Protein AF-A0A5J6HNC4-F1 (afdb_monomer_lite)

Foldseek 3Di:
DDPDDVPDDDDDDPDDDDFFDAALFLLDACLVVLCVLCVVLVHLFVVVLLCQDDDDPPDPPDDPDDPPDPPQQFWAQRVATWGQDPPRDIDGPALVSLVVSLVSLVVDPDPSSVSSNVSSVVVSVQCVVPVCSRSNRRSLSLLQQQLVVHLQRALVSSVVSRHGSVCSHSSSVNSNQDDDYDDLQRVLSHCLNNPPPDLALVVNVVSVVSHPPDRPDPPDDDNVSVVVRVVVSVVLVVLLVVLCVQLVVCVVVVNLQSNLVSLLVSCSSNVPDLVSQLSLVVSLLVLQVPPPRDPLLAWDWDADQQKIKIFHHDDPPDLPQKFKWKWKDFPPCSSRIDTQDGRHSDRMDMRNPDDAATWMKMWIFIDHPNGGPHRTRMHDTDHHHHDWAPWDWDDDVPGIDTDTHHDPNDPDDDDDDDDPDDPPPDDDDDDDDDDDDDPPDDDDDDDDDDDDDDDDDDDDDDDDDDDDDDDDDDDDDDDDDDDDDDDDDDDDDDDDDDD

Sequence (499 aa):
MAVLRPGEHPKASGARPPLPVLPRCPGMRGYVALREAMREAGFRHAAEVLRAPAAAPATDALFGTLPRAEQDDGFRVLDGLWFPGRGGIWQRVDRPYVQRAGARWQASGEPRARQAAALVDILETVLTDDAMGLRRIVLWEVCCLLTDAGDSPGAADAVALGVHRSEAGQLAAAVAAGFPGPGPARHAAETLNDVWPGPRLREAERVVARLPRGSASPDGPQDHRLSALVGSLRARAADVDRLTAEAARSEAEGALRAAATARLGALRLARDDPHAHTELLRVATLLADDPFAPADAEVGAVTDDRAVRLSWCAPPRRAHGVTYRVLRFPDGAPQLAVETAAGETGLGSVDTEAPVGRPLRYAVVPLRRDRLAGVPRVTGPVLLTPVVTELRANVVPGGVRLRWRPDPAAAEVRVTRSGFGDATEGWGGRRWCGSPAPTTGCSTRPWRRGRTPTRCAAATAIRTATSCGPAASPSPSGPSGGRRRWRNSPCGGTRTASA

Organism: Streptomyces alboniger (NCBI:txid132473)

Structure (mmCIF, N/CA/C/O backbone):
data_AF-A0A5J6HNC4-F1
#
_entry.id   AF-A0A5J6HNC4-F1
#
loop_
_atom_site.group_PDB
_atom_site.id
_atom_site.type_symbol
_atom_site.label_atom_id
_atom_site.label_alt_id
_atom_site.label_comp_id
_atom_site.label_asym_id
_atom_site.label_entity_id
_atom_site.label_seq_id
_atom_site.pdbx_PDB_ins_code
_atom_site.Cartn_x
_atom_site.Cartn_y
_atom_site.Cartn_z
_atom_site.occupancy
_atom_site.B_iso_or_equiv
_atom_site.auth_seq_id
_atom_site.auth_comp_id
_atom_site.auth_asym_id
_atom_site.auth_atom_id
_atom_site.pdbx_PDB_model_num
ATOM 1 N N . MET A 1 1 ? 28.800 26.305 -14.886 1.00 40.81 1 MET A N 1
ATOM 2 C CA . MET A 1 1 ? 28.667 25.025 -15.613 1.00 40.81 1 MET A CA 1
ATOM 3 C C . MET A 1 1 ? 28.376 25.339 -17.067 1.00 40.81 1 MET A C 1
ATOM 5 O O . MET A 1 1 ? 27.411 26.049 -17.318 1.00 40.81 1 MET A O 1
ATOM 9 N N . ALA A 1 2 ? 29.226 24.909 -18.000 1.00 32.84 2 ALA A N 1
ATOM 10 C CA . ALA A 1 2 ? 28.946 25.082 -19.423 1.00 32.84 2 ALA A CA 1
ATOM 11 C C . ALA A 1 2 ? 27.757 24.186 -19.797 1.00 32.84 2 ALA A C 1
ATOM 13 O O . ALA A 1 2 ? 27.802 22.978 -19.578 1.00 32.84 2 ALA A O 1
ATOM 14 N N . VAL A 1 3 ? 26.678 24.787 -20.296 1.00 33.34 3 VAL A N 1
ATOM 15 C CA . VAL A 1 3 ? 25.526 24.057 -20.831 1.00 33.34 3 VAL A CA 1
ATOM 16 C C . VAL A 1 3 ? 25.978 23.437 -22.151 1.00 33.34 3 VAL A C 1
ATOM 18 O O . VAL A 1 3 ? 26.037 24.128 -23.165 1.00 33.34 3 VAL A O 1
ATOM 21 N N . LEU A 1 4 ? 26.370 22.162 -22.125 1.00 38.81 4 LEU A N 1
ATOM 22 C CA . LEU A 1 4 ? 26.633 21.396 -23.343 1.00 38.81 4 LEU A CA 1
ATOM 23 C C . LEU A 1 4 ? 25.329 21.310 -24.140 1.00 38.81 4 LEU A C 1
ATOM 25 O O . LEU A 1 4 ? 24.299 20.882 -23.613 1.00 38.81 4 LEU A O 1
ATOM 29 N N . ARG A 1 5 ? 25.357 21.752 -25.400 1.00 37.34 5 ARG A N 1
ATOM 30 C CA . ARG A 1 5 ? 24.225 21.550 -26.304 1.00 37.34 5 ARG A CA 1
ATOM 31 C C . ARG A 1 5 ? 24.129 20.058 -26.643 1.00 37.34 5 ARG A C 1
ATOM 33 O O . ARG A 1 5 ? 25.170 19.427 -26.845 1.00 37.34 5 ARG A O 1
ATOM 40 N N . PRO A 1 6 ? 22.916 19.483 -26.740 1.00 37.28 6 PRO A N 1
ATOM 41 C CA . PRO A 1 6 ? 22.749 18.106 -27.191 1.00 37.28 6 PRO A CA 1
ATOM 42 C C . PRO A 1 6 ? 23.480 17.888 -28.525 1.00 37.28 6 PRO A C 1
ATOM 44 O O . PRO A 1 6 ? 23.145 18.528 -29.520 1.00 37.28 6 PRO A O 1
ATOM 47 N N . GLY A 1 7 ? 24.493 17.016 -28.534 1.00 47.44 7 GLY A N 1
ATOM 48 C CA . GLY A 1 7 ? 25.285 16.681 -29.725 1.00 47.44 7 GLY A CA 1
ATOM 49 C C . GLY A 1 7 ? 26.660 17.354 -29.860 1.00 47.44 7 GLY A C 1
ATOM 50 O O . GLY A 1 7 ? 27.381 17.009 -30.792 1.00 47.44 7 GLY A O 1
ATOM 51 N N . GLU A 1 8 ? 27.071 18.257 -28.962 1.00 43.69 8 GLU A N 1
ATOM 52 C CA . GLU A 1 8 ? 28.443 18.794 -28.972 1.00 43.69 8 GLU A CA 1
ATOM 53 C C . GLU A 1 8 ? 29.426 17.881 -28.224 1.00 43.69 8 GLU A C 1
ATOM 55 O O . GLU A 1 8 ? 29.234 17.551 -27.053 1.00 43.69 8 GLU A O 1
ATOM 60 N N . HIS A 1 9 ? 30.522 17.505 -28.891 1.00 43.97 9 HIS A N 1
ATOM 61 C CA . HIS A 1 9 ? 31.640 16.821 -28.246 1.00 43.97 9 HIS A CA 1
ATOM 62 C C . HIS A 1 9 ? 32.414 17.805 -27.349 1.00 43.97 9 HIS A C 1
ATOM 64 O O . HIS A 1 9 ? 32.828 18.866 -27.827 1.00 43.97 9 HIS A O 1
ATOM 70 N N . PRO A 1 10 ? 32.648 17.484 -26.063 1.00 50.56 10 PRO A N 1
ATOM 71 C CA . PRO A 1 10 ? 33.409 18.353 -25.175 1.00 50.56 10 PRO A CA 1
ATOM 72 C C . PRO A 1 10 ? 34.847 18.510 -25.685 1.00 50.56 10 PRO A C 1
ATOM 74 O O . PRO A 1 10 ? 35.545 17.528 -25.944 1.00 50.56 10 PRO A O 1
ATOM 77 N N . LYS A 1 11 ? 35.300 19.763 -25.823 1.00 48.09 11 LYS A N 1
ATOM 78 C CA . LYS A 1 11 ? 36.708 20.083 -26.095 1.00 48.09 11 LYS A CA 1
ATOM 79 C C . LYS A 1 11 ? 37.560 19.535 -24.949 1.00 48.09 11 LYS A C 1
ATOM 81 O O . LYS A 1 11 ? 37.264 19.801 -23.787 1.00 48.09 11 LYS A O 1
ATOM 86 N N . ALA A 1 12 ? 38.592 18.769 -25.299 1.00 48.25 12 ALA A N 1
ATOM 87 C CA . ALA A 1 12 ? 39.472 18.054 -24.383 1.00 48.25 12 ALA A CA 1
ATOM 88 C C . ALA A 1 12 ? 40.156 18.996 -23.372 1.00 48.25 12 ALA A C 1
ATOM 90 O O . ALA A 1 12 ? 41.222 19.543 -23.637 1.00 48.25 12 ALA A O 1
ATOM 91 N N . SER A 1 13 ? 39.554 19.177 -22.198 1.00 52.56 13 SER A N 1
ATOM 92 C CA . SER A 1 13 ? 40.295 19.518 -20.987 1.00 52.56 13 SER A CA 1
ATOM 93 C C . SER A 1 13 ? 40.612 18.199 -20.280 1.00 52.56 13 SER A C 1
ATOM 95 O O . SER A 1 13 ? 39.754 17.326 -20.180 1.00 52.56 13 SER A O 1
ATOM 97 N N . GLY A 1 14 ? 41.855 18.003 -19.836 1.00 59.28 14 GLY A N 1
ATOM 98 C CA . GLY A 1 14 ? 42.352 16.734 -19.276 1.00 59.28 14 GLY A CA 1
ATOM 99 C C . GLY A 1 14 ? 41.707 16.274 -17.958 1.00 59.28 14 GLY A C 1
ATOM 100 O O . GLY A 1 14 ? 42.238 15.381 -17.306 1.00 59.28 14 GLY A O 1
ATOM 101 N N . ALA A 1 15 ? 40.588 16.870 -17.542 1.00 65.00 15 ALA A N 1
ATOM 102 C CA . ALA A 1 15 ? 39.812 16.423 -16.397 1.00 65.00 15 ALA A CA 1
ATOM 103 C C . ALA A 1 15 ? 38.828 15.330 -16.838 1.00 65.00 15 ALA A C 1
ATOM 105 O O . ALA A 1 15 ? 38.032 15.527 -17.757 1.00 65.00 15 ALA A O 1
ATOM 106 N N . ARG A 1 16 ? 38.863 14.172 -16.165 1.00 67.31 16 ARG A N 1
ATOM 107 C CA . ARG A 1 16 ? 37.879 13.103 -16.382 1.00 67.31 16 ARG A CA 1
ATOM 108 C C . ARG A 1 16 ? 36.474 13.689 -16.158 1.00 67.31 16 ARG A C 1
ATOM 110 O O . ARG A 1 16 ? 36.254 14.287 -15.103 1.00 67.31 16 ARG A O 1
ATOM 117 N N . PRO A 1 17 ? 35.536 13.550 -17.113 1.00 72.19 17 PRO A N 1
ATOM 118 C CA . PRO A 1 17 ? 34.186 14.069 -16.936 1.00 72.19 17 PRO A CA 1
ATOM 119 C C . PRO A 1 17 ? 33.542 13.434 -15.696 1.00 72.19 17 PRO A C 1
ATOM 121 O O . PRO A 1 17 ? 33.854 12.279 -15.374 1.00 72.19 17 PRO A O 1
ATOM 124 N N . PRO A 1 18 ? 32.655 14.159 -14.989 1.00 82.81 18 PRO A N 1
ATOM 125 C CA . PRO A 1 18 ? 31.950 13.595 -13.849 1.00 82.81 18 PRO A CA 1
ATOM 126 C C . PRO A 1 18 ? 31.186 12.337 -14.277 1.00 82.81 18 PRO A C 1
ATOM 128 O O . PRO A 1 18 ? 30.663 12.244 -15.394 1.00 82.81 18 PRO A O 1
ATOM 131 N N . LEU A 1 19 ? 31.141 11.349 -13.383 1.00 86.88 19 LEU A N 1
ATOM 132 C CA . LEU A 1 19 ? 30.376 10.134 -13.631 1.00 86.88 19 LEU A CA 1
ATOM 133 C C . LEU A 1 19 ? 28.880 10.477 -13.740 1.00 86.88 19 LEU A C 1
ATOM 135 O O . LEU A 1 19 ? 28.390 11.337 -13.000 1.00 86.88 19 LEU A O 1
ATOM 139 N N . PRO A 1 20 ? 28.146 9.827 -14.656 1.00 88.94 20 PRO A N 1
ATOM 140 C CA . PRO A 1 20 ? 26.728 10.057 -14.833 1.00 88.94 20 PRO A CA 1
ATOM 141 C C . PRO A 1 20 ? 25.967 9.593 -13.596 1.00 88.94 20 PRO A C 1
ATOM 143 O O . PRO A 1 20 ? 26.333 8.627 -12.923 1.00 88.94 20 PRO A O 1
ATOM 146 N N . VAL A 1 21 ? 24.855 10.269 -13.326 1.00 87.56 21 VAL A N 1
ATOM 147 C CA . VAL A 1 21 ? 23.946 9.887 -12.247 1.00 87.56 21 VAL A CA 1
ATOM 148 C C . VAL A 1 21 ? 23.177 8.651 -12.677 1.00 87.56 21 VAL A C 1
ATOM 150 O O . VAL A 1 21 ? 22.356 8.703 -13.599 1.00 87.56 21 VAL A O 1
ATOM 153 N N . LEU A 1 22 ? 23.422 7.544 -11.985 1.00 91.31 22 LEU A N 1
ATOM 154 C CA . LEU A 1 22 ? 22.651 6.326 -12.172 1.00 91.31 22 LEU A CA 1
ATOM 155 C C . LEU A 1 22 ? 21.331 6.404 -11.396 1.00 91.31 22 LEU A C 1
ATOM 157 O O . LEU A 1 22 ? 21.297 6.942 -10.283 1.00 91.31 22 LEU A O 1
ATOM 161 N N . PRO A 1 23 ? 20.238 5.864 -11.957 1.00 92.50 23 PRO A N 1
ATOM 162 C CA . PRO A 1 23 ? 18.979 5.776 -11.247 1.00 92.50 23 PRO A CA 1
ATOM 163 C C . PRO A 1 23 ? 19.140 4.847 -10.048 1.00 92.50 23 PRO A C 1
ATOM 165 O O . PRO A 1 23 ? 19.798 3.813 -10.131 1.00 92.50 23 PRO A O 1
ATOM 168 N N . ARG A 1 24 ? 18.522 5.208 -8.926 1.00 91.62 24 ARG A N 1
ATOM 169 C CA . ARG A 1 24 ? 18.521 4.397 -7.701 1.00 91.62 24 ARG A CA 1
ATOM 170 C C . ARG A 1 24 ? 17.254 3.577 -7.527 1.00 91.62 24 ARG A C 1
ATOM 172 O O . ARG A 1 24 ? 17.163 2.802 -6.583 1.00 91.62 24 ARG A O 1
ATOM 179 N N . CYS A 1 25 ? 16.279 3.773 -8.406 1.00 93.19 25 CYS A N 1
ATOM 180 C CA . CYS A 1 25 ? 15.098 2.938 -8.549 1.00 93.19 25 CYS A CA 1
ATOM 181 C C . CYS A 1 25 ? 14.572 3.041 -9.993 1.00 93.19 25 CYS A C 1
ATOM 183 O O . CYS A 1 25 ? 14.775 4.074 -10.638 1.00 93.19 25 CYS A O 1
ATOM 185 N N . PRO A 1 26 ? 13.858 2.025 -10.507 1.00 94.75 26 PRO A N 1
ATOM 186 C CA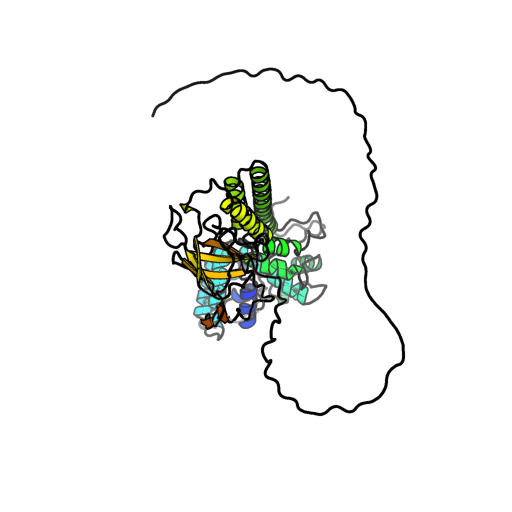 . PRO A 1 26 ? 13.237 2.075 -11.835 1.00 94.75 26 PRO A CA 1
ATOM 187 C C . PRO A 1 26 ? 12.090 3.098 -11.900 1.00 94.75 26 PRO A C 1
ATOM 189 O O . PRO A 1 26 ? 11.801 3.665 -12.953 1.00 94.75 26 PRO A O 1
ATOM 192 N N . GLY A 1 27 ? 11.472 3.413 -10.756 1.00 91.44 27 GLY A N 1
ATOM 193 C CA . GLY A 1 27 ? 10.489 4.490 -10.645 1.00 91.44 27 GLY A CA 1
ATOM 194 C C . GLY A 1 27 ? 9.119 4.172 -11.249 1.00 91.44 27 GLY A C 1
ATOM 195 O O . GLY A 1 27 ? 8.391 5.116 -11.548 1.00 91.44 27 GLY A O 1
ATOM 196 N N . MET A 1 28 ? 8.778 2.894 -11.433 1.00 94.31 28 MET A N 1
ATOM 197 C CA . MET A 1 28 ? 7.477 2.443 -11.937 1.00 94.31 28 MET A CA 1
ATOM 198 C C . MET A 1 28 ? 6.853 1.401 -11.006 1.00 94.31 28 MET A C 1
ATOM 200 O O . MET A 1 28 ? 7.567 0.604 -10.396 1.00 94.31 28 MET A O 1
ATOM 204 N N . ARG A 1 29 ? 5.522 1.392 -10.931 1.00 94.94 29 ARG A N 1
ATOM 205 C CA . ARG A 1 29 ? 4.761 0.322 -10.282 1.00 94.94 29 ARG A CA 1
ATOM 206 C C . ARG A 1 29 ? 4.746 -0.920 -11.175 1.00 94.94 29 ARG A C 1
ATOM 208 O O . ARG A 1 29 ? 4.672 -0.794 -12.392 1.00 94.94 29 ARG A O 1
ATOM 215 N N . GLY A 1 30 ? 4.807 -2.103 -10.579 1.00 96.00 30 GLY A N 1
ATOM 216 C CA . GLY A 1 30 ? 4.817 -3.384 -11.276 1.00 96.00 30 GLY A CA 1
ATOM 217 C C . GLY A 1 30 ? 6.136 -3.687 -11.983 1.00 96.00 30 GLY A C 1
ATOM 218 O O . GLY A 1 30 ? 6.152 -4.526 -12.878 1.00 96.00 30 GLY A O 1
ATOM 219 N N . TYR A 1 31 ? 7.241 -3.026 -11.614 1.00 97.50 31 TYR A N 1
ATOM 220 C CA . TYR A 1 31 ? 8.535 -3.218 -12.280 1.00 97.50 31 TYR A CA 1
ATOM 221 C C . TYR A 1 31 ? 9.000 -4.681 -12.257 1.00 97.50 31 TYR A C 1
ATOM 223 O O . TYR A 1 31 ? 9.470 -5.192 -13.269 1.00 97.50 31 TYR A O 1
ATOM 231 N N . VAL A 1 32 ? 8.854 -5.371 -11.120 1.00 97.06 32 VAL A N 1
ATOM 232 C CA . VAL A 1 32 ? 9.279 -6.775 -10.995 1.00 97.06 32 VAL A CA 1
ATOM 233 C C . VAL A 1 32 ? 8.502 -7.666 -11.970 1.00 97.06 32 VAL A C 1
ATOM 235 O O . VAL A 1 32 ? 9.123 -8.437 -12.696 1.00 97.06 32 VAL A O 1
ATOM 238 N N . ALA A 1 33 ? 7.182 -7.476 -12.062 1.00 97.50 33 ALA A N 1
ATOM 239 C CA . ALA A 1 33 ? 6.327 -8.195 -13.005 1.00 97.50 33 ALA A CA 1
ATOM 240 C C . ALA A 1 33 ? 6.661 -7.856 -14.469 1.00 97.50 33 ALA A C 1
ATOM 242 O O . ALA A 1 33 ? 6.705 -8.752 -15.307 1.00 97.50 33 ALA A O 1
ATOM 243 N N . LEU A 1 34 ? 6.958 -6.584 -14.783 1.00 97.81 34 LEU A N 1
ATOM 244 C CA . LEU A 1 34 ? 7.444 -6.195 -16.112 1.00 97.81 34 LEU A CA 1
ATOM 245 C C . LEU A 1 34 ? 8.741 -6.942 -16.454 1.00 97.81 34 LEU A C 1
ATOM 247 O O . LEU A 1 34 ? 8.855 -7.514 -17.535 1.00 97.81 34 LEU A O 1
ATOM 251 N N . ARG A 1 35 ? 9.714 -6.958 -15.536 1.00 97.62 35 ARG A N 1
ATOM 252 C CA . ARG A 1 35 ? 11.006 -7.624 -15.742 1.00 97.62 35 ARG A CA 1
ATOM 253 C C . ARG A 1 35 ? 10.844 -9.129 -15.959 1.00 97.62 35 ARG A C 1
ATOM 255 O O . ARG A 1 35 ? 11.519 -9.687 -16.821 1.00 97.62 35 ARG A O 1
ATOM 262 N N . GLU A 1 36 ? 9.979 -9.780 -15.188 1.00 97.69 36 GLU A N 1
ATOM 263 C CA . GLU A 1 36 ? 9.648 -11.201 -15.357 1.00 97.69 36 GLU A CA 1
ATOM 264 C C . GLU A 1 36 ? 9.012 -11.459 -16.726 1.00 97.69 36 GLU A C 1
ATOM 266 O O . GLU A 1 36 ? 9.531 -12.274 -17.487 1.00 97.69 36 GLU A O 1
ATOM 271 N N . ALA A 1 37 ? 8.001 -10.674 -17.106 1.00 97.62 37 ALA A N 1
ATOM 272 C CA . ALA A 1 37 ? 7.341 -10.794 -18.404 1.00 97.62 37 ALA A CA 1
ATOM 273 C C . ALA A 1 37 ? 8.295 -10.550 -19.592 1.00 97.62 37 ALA A C 1
ATOM 275 O O . ALA A 1 37 ? 8.180 -11.209 -20.625 1.00 97.62 37 ALA A O 1
ATOM 276 N N . MET A 1 38 ? 9.263 -9.635 -19.463 1.00 97.88 38 MET A N 1
ATOM 277 C CA . MET A 1 38 ? 10.305 -9.437 -20.479 1.00 97.88 38 MET A CA 1
ATOM 278 C C . MET A 1 38 ? 11.244 -10.640 -20.589 1.00 97.88 38 MET A C 1
ATOM 280 O O . MET A 1 38 ? 11.557 -11.055 -21.703 1.00 97.88 38 MET A O 1
ATOM 284 N N . ARG A 1 39 ? 11.665 -11.222 -19.458 1.00 97.06 39 ARG A N 1
ATOM 285 C CA . ARG A 1 39 ? 12.519 -12.420 -19.447 1.00 97.06 39 ARG A CA 1
ATOM 286 C C . ARG A 1 39 ? 11.812 -13.623 -20.061 1.00 97.06 39 ARG A C 1
ATOM 288 O O . ARG A 1 39 ? 12.417 -14.318 -20.869 1.00 97.06 39 ARG A O 1
ATOM 295 N N . GLU A 1 40 ? 10.540 -13.832 -19.730 1.00 97.19 40 GLU A N 1
ATOM 296 C CA . GLU A 1 40 ? 9.702 -14.876 -20.335 1.00 97.19 40 GLU A CA 1
ATOM 297 C C . GLU A 1 40 ? 9.571 -14.700 -21.855 1.00 97.19 40 GLU A C 1
ATOM 299 O O . GLU A 1 40 ? 9.609 -15.676 -22.599 1.00 97.19 40 GLU A O 1
ATOM 304 N N . ALA A 1 41 ? 9.498 -13.453 -22.329 1.00 96.00 41 ALA A N 1
ATOM 305 C CA . ALA A 1 41 ? 9.480 -13.110 -23.751 1.00 96.00 41 ALA A CA 1
ATOM 306 C C . ALA A 1 41 ? 10.869 -13.150 -24.435 1.00 96.00 41 ALA A C 1
ATOM 308 O O . ALA A 1 41 ? 10.987 -12.866 -25.635 1.00 96.00 41 ALA A O 1
ATOM 309 N N . GLY A 1 42 ? 11.932 -13.474 -23.689 1.00 96.38 42 GLY A N 1
ATOM 310 C CA . GLY A 1 42 ? 13.303 -13.556 -24.192 1.00 96.38 42 GLY A CA 1
ATOM 311 C C . GLY A 1 42 ? 13.977 -12.202 -24.441 1.00 96.38 42 GLY A C 1
ATOM 312 O O . GLY A 1 42 ? 14.877 -12.122 -25.275 1.00 96.38 42 GLY A O 1
ATOM 313 N N . PHE A 1 43 ? 13.544 -11.137 -23.763 1.00 97.31 43 PHE A N 1
ATOM 314 C CA . PHE A 1 43 ? 14.194 -9.825 -23.796 1.00 97.31 43 PHE A CA 1
ATOM 315 C C . PHE A 1 43 ? 15.049 -9.612 -22.544 1.00 97.31 43 PHE A C 1
ATOM 317 O O . PHE A 1 43 ? 14.628 -9.902 -21.422 1.00 97.31 43 PHE A O 1
ATOM 324 N N . ARG A 1 44 ? 16.251 -9.060 -22.724 1.00 96.94 44 ARG A N 1
ATOM 325 C CA . ARG A 1 44 ? 17.180 -8.744 -21.627 1.00 96.94 44 ARG A CA 1
ATOM 326 C C . ARG A 1 44 ? 16.769 -7.478 -20.876 1.00 96.94 44 ARG A C 1
ATOM 328 O O . ARG A 1 44 ? 16.920 -7.418 -19.659 1.00 96.94 44 ARG A O 1
ATOM 335 N N . HIS A 1 45 ? 16.258 -6.482 -21.597 1.00 97.50 45 HIS A N 1
ATOM 336 C CA . HIS A 1 45 ? 15.828 -5.187 -21.060 1.00 97.50 45 HIS A CA 1
ATOM 337 C C . HIS A 1 45 ? 14.843 -4.485 -22.010 1.00 97.50 45 HIS A C 1
ATOM 339 O O . HIS A 1 45 ? 14.748 -4.817 -23.196 1.00 97.50 45 HIS A O 1
ATOM 345 N N . ALA A 1 46 ? 14.167 -3.442 -21.530 1.00 98.00 46 ALA A N 1
ATOM 346 C CA . ALA A 1 46 ? 13.110 -2.736 -22.252 1.00 98.00 46 ALA A CA 1
ATOM 347 C C . ALA A 1 46 ? 13.573 -2.111 -23.582 1.00 98.00 46 ALA A C 1
ATOM 349 O O . ALA A 1 46 ? 12.792 -2.017 -24.526 1.00 98.00 46 ALA A O 1
ATOM 350 N N . ALA A 1 47 ? 14.851 -1.735 -23.721 1.00 97.56 47 ALA A N 1
ATOM 351 C CA . ALA A 1 47 ? 15.358 -1.245 -25.007 1.00 97.56 47 ALA A CA 1
ATOM 352 C C . ALA A 1 47 ? 15.351 -2.316 -26.121 1.00 97.56 47 ALA A C 1
ATOM 354 O O . ALA A 1 47 ? 15.224 -1.950 -27.286 1.00 97.56 47 ALA A O 1
ATOM 355 N N . GLU A 1 48 ? 15.417 -3.617 -25.809 1.00 96.50 48 GLU A N 1
ATOM 356 C CA . GLU A 1 48 ? 15.242 -4.666 -26.829 1.00 96.50 48 GLU A CA 1
ATOM 357 C C . GLU A 1 48 ? 13.782 -4.806 -27.245 1.00 96.50 48 GLU A C 1
ATOM 359 O O . GLU A 1 48 ? 13.500 -4.949 -28.430 1.00 96.50 48 GLU A O 1
ATOM 364 N N . VAL A 1 49 ? 12.854 -4.681 -26.290 1.00 96.75 49 VAL A N 1
ATOM 365 C CA . VAL A 1 49 ? 11.413 -4.639 -26.574 1.00 96.75 49 VAL A CA 1
ATOM 366 C C . VAL A 1 49 ? 11.090 -3.472 -27.511 1.00 96.75 49 VAL A C 1
ATOM 368 O O . VAL A 1 49 ? 10.313 -3.614 -28.448 1.00 96.75 49 VAL A O 1
ATOM 371 N N . LEU A 1 50 ? 11.714 -2.309 -27.307 1.00 97.00 50 LEU A N 1
ATOM 372 C CA . LEU A 1 50 ? 11.492 -1.122 -28.138 1.00 97.00 50 LEU A CA 1
ATOM 373 C C . LEU A 1 50 ? 12.145 -1.209 -29.529 1.00 97.00 50 LEU A C 1
ATOM 375 O O . LEU A 1 50 ? 11.700 -0.519 -30.449 1.00 97.00 50 LEU A O 1
ATOM 379 N N . ARG A 1 51 ? 13.145 -2.081 -29.719 1.00 92.50 51 ARG A N 1
ATOM 380 C CA . ARG A 1 51 ? 13.704 -2.419 -31.038 1.00 92.50 51 ARG A CA 1
ATOM 381 C C . ARG A 1 51 ? 12.807 -3.433 -31.749 1.00 92.50 51 ARG A C 1
ATOM 383 O O . ARG A 1 51 ? 13.190 -4.578 -31.967 1.00 92.50 51 ARG A O 1
ATOM 390 N N . ALA A 1 52 ? 11.605 -2.997 -32.122 1.00 83.75 52 ALA A N 1
ATOM 391 C CA . ALA A 1 52 ? 10.707 -3.825 -32.918 1.00 83.75 52 ALA A CA 1
ATOM 392 C C . ALA A 1 52 ? 11.384 -4.261 -34.235 1.00 83.75 52 ALA A C 1
ATOM 394 O O . ALA A 1 52 ? 12.169 -3.475 -34.789 1.00 83.75 52 ALA A O 1
ATOM 395 N N . PRO A 1 53 ? 11.069 -5.462 -34.760 1.00 82.00 53 PRO A N 1
ATOM 396 C CA . PRO A 1 53 ? 11.687 -5.981 -35.970 1.00 82.00 53 PRO A CA 1
ATOM 397 C C . PRO A 1 53 ? 11.569 -4.965 -37.103 1.00 82.00 53 PRO A C 1
ATOM 399 O O . PRO A 1 53 ? 10.529 -4.317 -37.280 1.00 82.00 53 PRO A O 1
ATOM 402 N N . ALA A 1 54 ? 12.649 -4.789 -37.865 1.00 72.62 54 ALA A N 1
ATOM 403 C CA . ALA A 1 54 ? 12.564 -4.006 -39.085 1.00 72.62 54 ALA A CA 1
ATOM 404 C C . ALA A 1 54 ? 11.519 -4.666 -39.994 1.00 72.62 54 ALA A C 1
ATOM 406 O O . ALA A 1 54 ? 11.530 -5.886 -40.157 1.00 72.62 54 ALA A O 1
ATOM 407 N N . ALA A 1 55 ? 10.620 -3.869 -40.581 1.00 62.59 55 ALA A N 1
ATOM 408 C CA . ALA A 1 55 ? 9.768 -4.373 -41.650 1.00 62.59 55 ALA A CA 1
ATOM 409 C C . ALA A 1 55 ? 10.693 -4.995 -42.701 1.00 62.59 55 ALA A C 1
ATOM 411 O O . ALA A 1 55 ? 11.649 -4.329 -43.120 1.00 62.59 55 ALA A O 1
ATOM 412 N N . ALA A 1 56 ? 10.454 -6.264 -43.050 1.00 56.41 56 ALA A N 1
ATOM 413 C CA . ALA A 1 56 ? 11.225 -6.943 -44.081 1.00 56.41 56 ALA A CA 1
ATOM 414 C C . ALA A 1 56 ? 11.305 -5.996 -45.285 1.00 56.41 56 ALA A C 1
ATOM 416 O O . ALA A 1 56 ? 10.258 -5.481 -45.697 1.00 56.41 56 ALA A O 1
ATOM 417 N N . PRO A 1 57 ? 12.512 -5.661 -45.780 1.00 52.19 57 PRO A N 1
ATOM 418 C CA . PRO A 1 57 ? 12.616 -4.763 -46.912 1.00 52.19 57 PRO A CA 1
ATOM 419 C C . PRO A 1 57 ? 11.796 -5.380 -48.040 1.00 52.19 57 PRO A C 1
ATOM 421 O O . PRO A 1 57 ? 12.067 -6.507 -48.455 1.00 52.19 57 PRO A O 1
ATOM 424 N N . ALA A 1 58 ? 10.761 -4.662 -48.486 1.00 49.44 58 ALA A N 1
ATOM 425 C CA . ALA A 1 58 ? 10.121 -4.970 -49.751 1.00 49.44 58 ALA A CA 1
ATOM 426 C C . ALA A 1 58 ? 11.258 -5.036 -50.773 1.00 49.44 58 ALA A C 1
ATOM 428 O O . ALA A 1 58 ? 12.067 -4.113 -50.846 1.00 49.44 58 ALA A O 1
ATOM 429 N N . THR A 1 59 ? 11.390 -6.187 -51.418 1.00 44.03 59 THR A N 1
ATOM 430 C CA . THR A 1 59 ? 12.426 -6.536 -52.388 1.00 44.03 59 THR A CA 1
ATOM 431 C C . THR A 1 59 ? 12.767 -5.365 -53.307 1.00 44.03 59 THR A C 1
ATOM 433 O O . THR A 1 59 ? 12.069 -5.139 -54.286 1.00 44.03 59 THR A O 1
ATOM 436 N N . ASP A 1 60 ? 13.850 -4.652 -52.999 1.00 42.34 60 ASP A N 1
ATOM 437 C CA . ASP A 1 60 ? 14.500 -3.701 -53.901 1.00 42.34 60 ASP A CA 1
ATOM 438 C C . ASP A 1 60 ? 16.013 -3.941 -53.820 1.00 42.34 60 ASP A C 1
ATOM 440 O O . ASP A 1 60 ? 16.795 -3.253 -53.162 1.00 42.34 60 ASP A O 1
ATOM 444 N N . ALA A 1 61 ? 16.400 -5.057 -54.436 1.00 46.59 61 ALA A N 1
ATOM 445 C CA . ALA A 1 61 ? 17.739 -5.623 -54.460 1.00 46.59 61 ALA A CA 1
ATOM 446 C C . ALA A 1 61 ? 18.604 -5.039 -55.595 1.00 46.59 61 ALA A C 1
ATOM 448 O O . ALA A 1 61 ? 19.243 -5.795 -56.320 1.00 46.59 61 ALA A O 1
ATOM 449 N N . LEU A 1 62 ? 18.631 -3.712 -55.783 1.00 52.81 62 LEU A N 1
ATOM 450 C CA . LEU A 1 62 ? 19.372 -3.102 -56.906 1.00 52.81 62 LEU A CA 1
ATOM 451 C C . LEU A 1 62 ? 20.561 -2.203 -56.532 1.00 52.81 62 LEU A C 1
ATOM 453 O O . LEU A 1 62 ? 21.306 -1.807 -57.421 1.00 52.81 62 LEU A O 1
ATOM 457 N N . PHE A 1 63 ? 20.839 -1.963 -55.246 1.00 50.38 63 PHE A N 1
ATOM 458 C CA . PHE A 1 63 ? 22.060 -1.256 -54.815 1.00 50.38 63 PHE A CA 1
ATOM 459 C C . PHE A 1 63 ? 22.739 -1.952 -53.631 1.00 50.38 63 PHE A C 1
ATOM 461 O O . PHE A 1 63 ? 22.826 -1.420 -52.526 1.00 50.38 63 PHE A O 1
ATOM 468 N N . GLY A 1 64 ? 23.202 -3.181 -53.851 1.00 48.88 64 GLY A N 1
ATOM 469 C CA . GLY A 1 64 ? 23.871 -3.987 -52.834 1.00 48.88 64 GLY A CA 1
ATOM 470 C C . GLY A 1 64 ? 25.349 -4.222 -53.117 1.00 48.88 64 GLY A C 1
ATOM 471 O O . GLY A 1 64 ? 25.684 -5.352 -53.416 1.00 48.88 64 GLY A O 1
ATOM 472 N N . THR A 1 65 ? 26.228 -3.218 -52.989 1.00 40.94 65 THR A N 1
ATOM 473 C CA . THR A 1 65 ? 27.698 -3.432 -52.888 1.00 40.94 65 THR A CA 1
ATOM 474 C C . THR A 1 65 ? 28.455 -2.243 -52.270 1.00 40.94 65 THR A C 1
ATOM 476 O O . THR A 1 65 ? 29.572 -1.934 -52.679 1.00 40.94 65 THR A O 1
ATOM 479 N N . LEU A 1 66 ? 27.895 -1.551 -51.274 1.00 40.00 66 LEU A N 1
ATOM 480 C CA . LEU A 1 66 ? 28.737 -0.748 -50.379 1.00 40.00 66 LEU A CA 1
ATOM 481 C C . LEU A 1 66 ? 28.847 -1.492 -49.049 1.00 40.00 66 LEU A C 1
ATOM 483 O O . LEU A 1 66 ? 27.804 -1.818 -48.473 1.00 40.00 66 LEU A O 1
ATOM 487 N N . PRO A 1 67 ? 30.066 -1.807 -48.563 1.00 39.03 67 PRO A N 1
ATOM 488 C CA . PRO A 1 67 ? 30.222 -2.395 -47.245 1.00 39.03 67 PRO A CA 1
ATOM 489 C C . PRO A 1 67 ? 29.568 -1.441 -46.247 1.00 39.03 67 PRO A C 1
ATOM 491 O O . PRO A 1 67 ? 29.956 -0.275 -46.151 1.00 39.03 67 PRO A O 1
ATOM 494 N N . ARG A 1 68 ? 28.534 -1.915 -45.540 1.00 43.69 68 ARG A N 1
ATOM 495 C CA . ARG A 1 68 ? 28.035 -1.233 -44.345 1.00 43.69 68 ARG A CA 1
ATOM 496 C C . ARG A 1 68 ? 29.256 -1.073 -43.446 1.00 43.69 68 ARG A C 1
ATOM 498 O O . ARG A 1 68 ? 29.726 -2.063 -42.894 1.00 43.69 68 ARG A O 1
ATOM 505 N N . ALA A 1 69 ? 29.790 0.147 -43.346 1.00 46.47 69 ALA A N 1
ATOM 506 C CA . ALA A 1 69 ? 30.681 0.518 -42.252 1.00 46.47 69 ALA A CA 1
ATOM 507 C C . ALA A 1 69 ? 30.068 -0.049 -40.970 1.00 46.47 69 ALA A C 1
ATOM 509 O O . ALA A 1 69 ? 28.844 -0.002 -40.882 1.00 46.47 69 ALA A O 1
ATOM 510 N N . GLU A 1 70 ? 30.859 -0.619 -40.054 1.00 51.84 70 GLU A N 1
ATOM 511 C CA . GLU A 1 70 ? 30.369 -1.143 -38.769 1.00 51.84 70 GLU A CA 1
ATOM 512 C C . GLU A 1 70 ? 29.376 -0.149 -38.150 1.00 51.84 70 GLU A C 1
ATOM 514 O O . GLU A 1 70 ? 29.772 0.846 -37.539 1.00 51.84 70 GLU A O 1
ATOM 519 N N . GLN A 1 71 ? 28.081 -0.354 -38.393 1.00 60.09 71 GLN A N 1
ATOM 520 C CA . GLN A 1 71 ? 27.062 0.599 -37.997 1.00 60.09 71 GLN A CA 1
ATOM 521 C C . GLN A 1 71 ? 26.901 0.389 -36.498 1.00 60.09 71 GLN A C 1
ATOM 523 O O . GLN A 1 71 ? 26.612 -0.713 -36.035 1.00 60.09 71 GLN A O 1
ATOM 528 N N . ASP A 1 72 ? 27.220 1.433 -35.736 1.00 68.00 72 ASP A N 1
ATOM 529 C CA . ASP A 1 72 ? 27.076 1.467 -34.285 1.00 68.00 72 ASP A CA 1
ATOM 530 C C . ASP A 1 72 ? 25.571 1.491 -33.966 1.00 68.00 72 ASP A C 1
ATOM 532 O O . ASP A 1 72 ? 24.973 2.532 -33.702 1.00 68.00 72 ASP A O 1
ATOM 536 N N . ASP A 1 73 ? 24.935 0.321 -34.068 1.00 80.50 73 ASP A N 1
ATOM 537 C CA . ASP A 1 73 ? 23.485 0.124 -33.935 1.00 80.50 73 ASP A CA 1
ATOM 538 C C . ASP A 1 73 ? 23.008 0.209 -32.466 1.00 80.50 73 ASP A C 1
ATOM 540 O O . ASP A 1 73 ? 21.853 -0.094 -32.133 1.00 80.50 73 ASP A O 1
ATOM 544 N N . GLY A 1 74 ? 23.897 0.622 -31.556 1.00 92.81 74 GLY A N 1
ATOM 545 C CA . GLY A 1 74 ? 23.638 0.800 -30.133 1.00 92.81 74 GLY A CA 1
ATOM 546 C C . GLY A 1 74 ? 22.632 1.916 -29.822 1.00 92.81 74 GLY A C 1
ATOM 547 O O . GLY A 1 74 ? 22.402 2.817 -30.623 1.00 92.81 74 GLY A O 1
ATOM 548 N N . PHE A 1 75 ? 22.017 1.877 -28.639 1.00 96.25 75 PHE A N 1
ATOM 549 C CA . PHE A 1 75 ? 21.170 2.960 -28.131 1.00 96.25 75 PHE A CA 1
ATOM 550 C C . PHE A 1 75 ? 21.958 3.864 -27.180 1.00 96.25 75 PHE A C 1
ATOM 552 O O . PHE A 1 75 ? 22.906 3.429 -26.525 1.00 96.25 75 PHE A O 1
ATOM 559 N N . ARG A 1 76 ? 21.548 5.128 -27.089 1.00 96.81 76 ARG A N 1
ATOM 560 C CA . ARG A 1 76 ? 22.040 6.081 -26.083 1.00 96.81 76 ARG A CA 1
ATOM 561 C C . ARG A 1 76 ? 21.012 6.207 -24.968 1.00 96.81 76 ARG A C 1
ATOM 563 O O . ARG A 1 76 ? 19.813 6.166 -25.242 1.00 96.81 76 ARG A O 1
ATOM 570 N N . VAL A 1 77 ? 21.470 6.317 -23.730 1.00 96.56 77 VAL A N 1
ATOM 571 C CA . VAL A 1 77 ? 20.653 6.295 -22.512 1.00 96.56 77 VAL A CA 1
ATOM 572 C C . VAL A 1 77 ? 21.064 7.367 -21.492 1.00 96.56 77 VAL A C 1
ATOM 574 O O . VAL A 1 77 ? 20.242 7.758 -20.658 1.00 96.56 77 VAL A O 1
ATOM 577 N N . LEU A 1 78 ? 22.296 7.894 -21.535 1.00 94.19 78 LEU A N 1
ATOM 578 C CA . LEU A 1 78 ? 22.778 8.815 -20.497 1.00 94.19 78 LEU A CA 1
ATOM 579 C C . LEU A 1 78 ? 22.033 10.160 -20.497 1.00 94.19 78 LEU A C 1
ATOM 581 O O . LEU A 1 78 ? 21.627 10.600 -19.426 1.00 94.19 78 LEU A O 1
ATOM 585 N N . ASP A 1 79 ? 21.708 10.737 -21.655 1.00 90.81 79 ASP A N 1
ATOM 586 C CA . ASP A 1 79 ? 21.010 12.042 -21.750 1.00 90.81 79 ASP A CA 1
ATOM 587 C C . ASP A 1 79 ? 19.541 11.941 -22.206 1.00 90.81 79 ASP A C 1
ATOM 589 O O . ASP A 1 79 ? 18.882 12.919 -22.557 1.00 90.81 79 ASP A O 1
ATOM 593 N N . GLY A 1 80 ? 19.006 10.728 -22.246 1.00 94.25 80 GLY A N 1
ATOM 594 C CA . GLY A 1 80 ? 17.726 10.407 -22.873 1.00 94.25 80 GLY A CA 1
ATOM 595 C C . GLY A 1 80 ? 17.817 9.021 -23.482 1.00 94.25 80 GLY A C 1
ATOM 596 O O . GLY A 1 80 ? 18.918 8.519 -23.658 1.00 94.25 80 GLY A O 1
ATOM 597 N N . LEU A 1 81 ? 16.684 8.403 -23.802 1.00 97.50 81 LEU A N 1
ATOM 598 C CA . LEU A 1 81 ? 16.689 7.149 -24.549 1.00 97.50 81 LEU A CA 1
ATOM 599 C C . LEU A 1 81 ? 16.595 7.463 -26.047 1.00 97.50 81 LEU A C 1
ATOM 601 O O . LEU A 1 81 ? 15.611 8.065 -26.484 1.00 97.50 81 LEU A O 1
ATOM 605 N N . TRP A 1 82 ? 17.613 7.081 -26.815 1.00 97.00 82 TRP A N 1
ATOM 606 C CA . TRP A 1 82 ? 17.720 7.367 -28.247 1.00 97.00 82 TRP A CA 1
ATOM 607 C C . TRP A 1 82 ? 18.137 6.125 -29.027 1.00 97.00 82 TRP A C 1
ATOM 609 O O . TRP A 1 82 ? 19.059 5.418 -28.625 1.00 97.00 82 TRP A O 1
ATOM 619 N N . PHE A 1 83 ? 17.513 5.914 -30.182 1.00 95.25 83 PHE A N 1
ATOM 620 C CA . PHE A 1 83 ? 17.897 4.880 -31.142 1.00 95.25 83 PHE A CA 1
ATOM 621 C C . PHE A 1 83 ? 18.436 5.505 -32.432 1.00 95.25 83 PHE A C 1
ATOM 623 O O . PHE A 1 83 ? 18.030 6.617 -32.787 1.00 95.25 83 PHE A O 1
ATOM 630 N N . PRO A 1 84 ? 19.320 4.802 -33.158 1.00 92.62 84 PRO A N 1
ATOM 631 C CA . PRO A 1 84 ? 19.770 5.249 -34.465 1.00 92.62 84 PRO A CA 1
ATOM 632 C C . PRO A 1 84 ? 18.595 5.231 -35.454 1.00 92.62 84 PRO A C 1
ATOM 634 O O . PRO A 1 84 ? 17.843 4.260 -35.554 1.00 92.62 84 PRO A O 1
ATOM 637 N N . GLY A 1 85 ? 18.411 6.339 -36.164 1.00 86.38 85 GLY A N 1
ATOM 638 C CA . GLY A 1 85 ? 17.463 6.499 -37.260 1.00 86.38 85 GLY A CA 1
ATOM 639 C C . GLY A 1 85 ? 18.145 6.413 -38.627 1.00 86.38 85 GLY A C 1
ATOM 640 O O . GLY A 1 85 ? 19.337 6.126 -38.753 1.00 86.38 85 GLY A O 1
ATOM 641 N N . ARG A 1 86 ? 17.384 6.680 -39.695 1.00 82.75 86 ARG A N 1
ATOM 642 C CA . ARG A 1 86 ? 17.932 6.724 -41.062 1.00 82.75 86 ARG A CA 1
ATOM 643 C C . ARG A 1 86 ? 18.871 7.926 -41.225 1.00 82.75 86 ARG A C 1
ATOM 645 O O . ARG A 1 86 ? 18.592 9.004 -40.712 1.00 82.75 86 ARG A O 1
ATOM 652 N N . GLY A 1 87 ? 19.965 7.737 -41.966 1.00 80.31 87 GLY A N 1
ATOM 653 C CA . GLY A 1 87 ? 20.911 8.812 -42.291 1.00 80.31 87 GLY A CA 1
ATOM 654 C C . GLY A 1 87 ? 21.778 9.288 -41.119 1.00 80.31 87 GLY A C 1
ATOM 655 O O . GLY A 1 87 ? 22.231 10.425 -41.137 1.00 80.31 87 GLY A O 1
ATOM 656 N N . GLY A 1 88 ? 2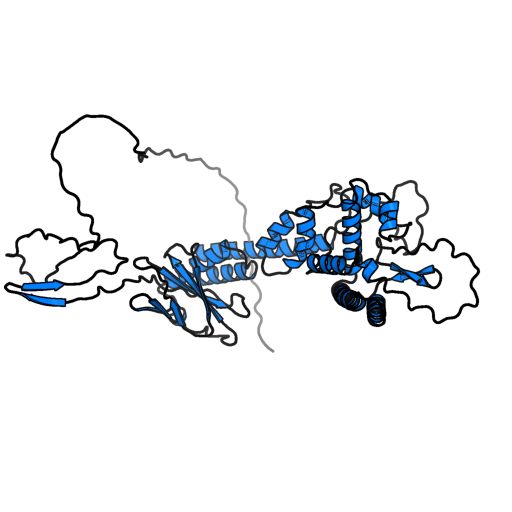1.979 8.459 -40.086 1.00 79.62 88 GLY A N 1
ATOM 657 C CA . GLY A 1 88 ? 22.802 8.810 -38.918 1.00 79.62 88 GLY A CA 1
ATOM 658 C C . GLY A 1 88 ? 22.127 9.762 -37.920 1.00 79.62 88 GLY A C 1
ATOM 659 O O . GLY A 1 88 ? 22.763 10.208 -36.967 1.00 79.62 88 GLY A O 1
ATOM 660 N N . ILE A 1 89 ? 20.840 10.070 -38.115 1.00 86.75 89 ILE A N 1
ATOM 661 C CA . ILE A 1 89 ? 20.056 10.919 -37.213 1.00 86.75 89 ILE A CA 1
ATOM 662 C C . ILE A 1 89 ? 19.608 10.096 -36.004 1.00 86.75 89 ILE A C 1
ATOM 664 O O . ILE A 1 89 ? 19.042 9.018 -36.162 1.00 86.75 89 ILE A O 1
ATOM 668 N N . TRP A 1 90 ? 19.807 10.617 -34.794 1.00 91.75 90 TRP A N 1
ATOM 669 C CA . TRP A 1 90 ? 19.320 9.991 -33.563 1.00 91.75 90 TRP A CA 1
ATOM 670 C C . TRP A 1 90 ? 17.842 10.298 -33.339 1.00 91.75 90 TRP A C 1
ATOM 672 O O . TRP A 1 90 ? 17.432 11.458 -33.310 1.00 91.75 90 TRP A O 1
ATOM 682 N N . GLN A 1 91 ? 17.039 9.256 -33.141 1.00 94.31 91 GLN A N 1
ATOM 683 C CA . GLN A 1 91 ? 15.620 9.380 -32.849 1.00 94.31 91 GLN A CA 1
ATOM 684 C C . GLN A 1 91 ? 15.379 9.186 -31.351 1.00 94.31 91 GLN A C 1
ATOM 686 O O . GLN A 1 91 ? 15.723 8.146 -30.786 1.00 94.31 91 GLN A O 1
ATOM 691 N N . ARG A 1 92 ? 14.759 10.178 -30.706 1.00 96.06 92 ARG A N 1
ATOM 692 C CA . ARG A 1 92 ? 14.344 10.066 -29.305 1.00 96.06 92 ARG A CA 1
ATOM 693 C C . ARG A 1 92 ? 13.243 9.022 -29.170 1.00 96.06 92 ARG A C 1
ATOM 695 O O . ARG A 1 92 ? 12.346 8.956 -30.010 1.00 96.06 92 ARG A O 1
ATOM 702 N N . VAL A 1 93 ? 13.276 8.258 -28.086 1.00 97.06 93 VAL A N 1
ATOM 703 C CA . VAL A 1 93 ? 12.135 7.441 -27.679 1.00 97.06 93 VAL A CA 1
ATOM 704 C C . VAL A 1 93 ? 11.114 8.341 -27.001 1.00 97.06 93 VAL A C 1
ATOM 706 O O . VAL A 1 93 ? 11.253 8.724 -25.840 1.00 97.06 93 VAL A O 1
ATOM 709 N N . ASP A 1 94 ? 10.104 8.704 -27.776 1.00 96.56 94 ASP A N 1
ATOM 710 C CA . ASP A 1 94 ? 8.916 9.437 -27.369 1.00 96.56 94 ASP A CA 1
ATOM 711 C C . ASP A 1 94 ? 7.654 8.603 -27.643 1.00 96.56 94 ASP A C 1
ATOM 713 O O . ASP A 1 94 ? 7.724 7.452 -28.081 1.00 96.56 94 ASP A O 1
ATOM 717 N N . ARG A 1 95 ? 6.475 9.165 -27.370 1.00 96.62 95 ARG A N 1
ATOM 718 C CA . ARG A 1 95 ? 5.214 8.432 -27.517 1.00 96.62 95 ARG A CA 1
ATOM 719 C C . ARG A 1 95 ? 4.987 7.953 -28.960 1.00 96.62 95 ARG A C 1
ATOM 721 O O . ARG A 1 95 ? 4.708 6.768 -29.132 1.00 96.62 95 ARG A O 1
ATOM 728 N N . PRO A 1 96 ? 5.190 8.788 -30.000 1.00 96.62 96 PRO A N 1
ATOM 729 C CA . PRO A 1 96 ? 5.152 8.322 -31.384 1.00 96.62 96 PRO A CA 1
ATOM 730 C C . PRO A 1 96 ? 6.138 7.187 -31.693 1.00 96.62 96 PRO A C 1
ATOM 732 O O . PRO A 1 96 ? 5.805 6.298 -32.477 1.00 96.62 96 PRO A O 1
ATOM 735 N N . TYR A 1 97 ? 7.348 7.195 -31.118 1.00 96.56 97 TYR A N 1
ATOM 736 C CA . TYR A 1 97 ? 8.292 6.081 -31.261 1.00 96.56 97 TYR A CA 1
ATOM 737 C C . TYR A 1 97 ? 7.694 4.784 -30.711 1.00 96.56 97 TYR A C 1
ATOM 739 O O . TYR A 1 97 ? 7.665 3.778 -31.420 1.00 96.56 97 TYR A O 1
ATOM 747 N N . VAL A 1 98 ? 7.212 4.814 -29.465 1.00 97.44 98 VAL A N 1
ATOM 748 C CA . VAL A 1 98 ? 6.678 3.641 -28.755 1.00 97.44 98 VAL A CA 1
ATOM 749 C C . VAL A 1 98 ? 5.462 3.070 -29.491 1.00 97.44 98 VAL A C 1
ATOM 751 O O . VAL A 1 98 ? 5.425 1.874 -29.763 1.00 97.44 98 VAL A O 1
ATOM 754 N N . GLN A 1 99 ? 4.541 3.922 -29.948 1.00 96.62 99 GLN A N 1
ATOM 755 C CA . GLN A 1 99 ? 3.376 3.505 -30.738 1.00 96.62 99 GLN A CA 1
ATOM 756 C C . GLN A 1 99 ? 3.769 2.837 -32.061 1.00 96.62 99 GLN A C 1
ATOM 758 O O . GLN A 1 99 ? 3.201 1.815 -32.443 1.00 96.62 99 GLN A O 1
ATOM 763 N N . ARG A 1 100 ? 4.786 3.368 -32.757 1.00 96.12 100 ARG A N 1
ATOM 764 C CA . ARG A 1 100 ? 5.324 2.723 -33.966 1.00 96.12 100 ARG A CA 1
ATOM 765 C C . ARG A 1 100 ? 5.976 1.379 -33.658 1.00 96.12 100 ARG A C 1
ATOM 767 O O . ARG A 1 100 ? 5.837 0.461 -34.461 1.00 96.12 100 ARG A O 1
ATOM 774 N N . ALA A 1 101 ? 6.690 1.256 -32.540 1.00 95.88 101 ALA A N 1
ATOM 775 C CA . ALA A 1 101 ? 7.259 -0.018 -32.111 1.00 95.88 101 ALA A CA 1
ATOM 776 C C . ALA A 1 101 ? 6.149 -1.046 -31.824 1.00 95.88 101 ALA A C 1
ATOM 778 O O . ALA A 1 101 ? 6.238 -2.176 -32.297 1.00 95.88 101 ALA A O 1
ATOM 779 N N . GLY A 1 102 ? 5.069 -0.634 -31.154 1.00 96.31 102 GLY A N 1
ATOM 780 C CA . GLY A 1 102 ? 3.897 -1.474 -30.890 1.00 96.31 102 GLY A CA 1
ATOM 781 C C . GLY A 1 102 ? 3.218 -1.945 -32.175 1.00 96.31 102 GLY A C 1
ATOM 782 O O . GLY A 1 102 ? 3.040 -3.145 -32.373 1.00 96.31 102 GLY A O 1
ATOM 783 N N . ALA A 1 103 ? 2.947 -1.026 -33.106 1.00 95.56 103 ALA A N 1
ATOM 784 C CA . ALA A 1 103 ? 2.375 -1.358 -34.412 1.00 95.56 103 ALA A CA 1
ATOM 785 C C . ALA A 1 103 ? 3.263 -2.329 -35.216 1.00 95.56 103 ALA A C 1
ATOM 787 O O . ALA A 1 103 ? 2.758 -3.236 -35.875 1.00 95.56 103 ALA A O 1
ATOM 788 N N . ARG A 1 104 ? 4.594 -2.185 -35.139 1.00 95.00 104 ARG A N 1
ATOM 789 C CA . ARG A 1 104 ? 5.537 -3.116 -35.783 1.00 95.00 104 ARG A CA 1
ATOM 790 C C . ARG A 1 104 ? 5.525 -4.498 -35.146 1.00 95.00 104 ARG A C 1
ATOM 792 O O . ARG A 1 104 ? 5.572 -5.480 -35.876 1.00 95.00 104 ARG A O 1
ATOM 799 N N . TRP A 1 105 ? 5.442 -4.590 -33.820 1.00 95.62 105 TRP A N 1
ATOM 800 C CA . TRP A 1 105 ? 5.272 -5.878 -33.150 1.00 95.62 105 TRP A CA 1
ATOM 801 C C . TRP A 1 105 ? 3.955 -6.541 -33.534 1.00 95.62 105 TRP A C 1
ATOM 803 O O . TRP A 1 105 ? 3.958 -7.720 -33.852 1.00 95.62 105 TRP A O 1
ATOM 813 N N . GLN A 1 106 ? 2.854 -5.793 -33.593 1.00 94.56 106 GLN A N 1
ATOM 814 C CA . GLN A 1 106 ? 1.552 -6.325 -34.010 1.00 94.56 106 GLN A CA 1
ATOM 815 C C . GLN A 1 106 ? 1.547 -6.822 -35.463 1.00 94.56 106 GLN A C 1
ATOM 817 O O . GLN A 1 106 ? 0.891 -7.813 -35.766 1.00 94.56 106 GLN A O 1
ATOM 822 N N . ALA A 1 107 ? 2.292 -6.156 -36.348 1.00 93.56 107 ALA A N 1
ATOM 823 C CA . ALA A 1 107 ? 2.461 -6.567 -37.741 1.00 93.56 107 ALA A CA 1
ATOM 824 C C . ALA A 1 107 ? 3.523 -7.669 -37.939 1.00 93.56 107 ALA A C 1
ATOM 826 O O . ALA A 1 107 ? 3.699 -8.154 -39.056 1.00 93.56 107 ALA A O 1
ATOM 827 N N . SER A 1 108 ? 4.257 -8.045 -36.888 1.00 91.81 108 SER A N 1
ATOM 828 C CA . SER A 1 108 ? 5.318 -9.047 -36.964 1.00 91.81 108 SER A CA 1
ATOM 829 C C . SER A 1 108 ? 4.750 -10.467 -36.980 1.00 91.81 108 SER A C 1
ATOM 831 O O . SER A 1 108 ? 3.802 -10.784 -36.266 1.00 91.81 108 SER A O 1
ATOM 833 N N . GLY A 1 109 ? 5.387 -11.349 -37.755 1.00 88.62 109 GLY A N 1
ATOM 834 C CA . GLY A 1 109 ? 5.137 -12.793 -37.726 1.00 88.62 109 GLY A CA 1
ATOM 835 C C . GLY A 1 109 ? 5.888 -13.539 -36.615 1.00 88.62 109 GLY A C 1
ATOM 836 O O . GLY A 1 109 ? 5.834 -14.765 -36.571 1.00 88.62 109 GLY A O 1
ATOM 837 N N . GLU A 1 110 ? 6.627 -12.842 -35.740 1.00 91.50 110 GLU A N 1
ATOM 838 C CA . GLU A 1 110 ? 7.381 -13.492 -34.662 1.00 91.50 110 GLU A CA 1
ATOM 839 C C . GLU A 1 110 ? 6.454 -14.166 -33.630 1.00 91.50 110 GLU A C 1
ATOM 841 O O . GLU A 1 110 ? 5.471 -13.556 -33.202 1.00 91.50 110 GLU A O 1
ATOM 846 N N . PRO A 1 111 ? 6.795 -15.365 -33.112 1.00 91.81 111 PRO A N 1
ATOM 847 C CA . PRO A 1 111 ? 5.979 -16.051 -32.102 1.00 91.81 111 PRO A CA 1
ATOM 848 C C . PRO A 1 111 ? 5.706 -15.212 -30.843 1.00 91.81 111 PRO A C 1
ATOM 850 O O . PRO A 1 111 ? 4.639 -15.306 -30.240 1.00 91.81 111 PRO A O 1
ATOM 853 N N . ARG A 1 112 ? 6.660 -14.351 -30.467 1.00 94.50 112 ARG A N 1
ATOM 854 C CA . ARG A 1 112 ? 6.576 -13.464 -29.295 1.00 94.50 112 ARG A CA 1
ATOM 855 C C . ARG A 1 112 ? 5.895 -12.117 -29.560 1.00 94.50 112 ARG A C 1
ATOM 857 O O . ARG A 1 112 ? 5.775 -11.317 -28.636 1.00 94.50 112 ARG A O 1
ATOM 864 N N . ALA A 1 113 ? 5.436 -11.854 -30.786 1.00 94.50 113 ALA A N 1
ATOM 865 C CA . ALA A 1 113 ? 4.883 -10.566 -31.211 1.00 94.50 113 ALA A CA 1
ATOM 866 C C . ALA A 1 113 ? 3.779 -10.034 -30.284 1.00 94.50 113 ALA A C 1
ATOM 868 O O . ALA A 1 113 ? 3.810 -8.873 -29.877 1.00 94.50 113 ALA A O 1
ATOM 869 N N . ARG A 1 114 ? 2.835 -10.899 -29.888 1.00 95.38 114 ARG A N 1
ATOM 870 C CA . ARG A 1 114 ? 1.726 -10.528 -28.993 1.00 95.38 114 ARG A CA 1
ATOM 871 C C . ARG A 1 114 ? 2.217 -10.088 -27.613 1.00 95.38 114 ARG A C 1
ATOM 873 O O . ARG A 1 114 ? 1.730 -9.096 -27.083 1.00 95.38 114 ARG A O 1
ATOM 880 N N . GLN A 1 115 ? 3.176 -10.816 -27.041 1.00 96.25 115 GLN A N 1
ATOM 881 C CA . GLN A 1 115 ? 3.738 -10.495 -25.729 1.00 96.25 115 GLN A CA 1
ATOM 882 C C . GLN A 1 115 ? 4.581 -9.218 -25.795 1.00 96.25 115 GLN A C 1
ATOM 884 O O . GLN A 1 115 ? 4.448 -8.356 -24.935 1.00 96.25 115 GLN A O 1
ATOM 889 N N . ALA A 1 116 ? 5.380 -9.048 -26.852 1.00 97.31 116 ALA A N 1
ATOM 890 C CA . ALA A 1 116 ? 6.154 -7.833 -27.082 1.00 97.31 116 ALA A CA 1
ATOM 891 C C . ALA A 1 116 ? 5.260 -6.593 -27.256 1.00 97.31 116 ALA A C 1
ATOM 893 O O . ALA A 1 116 ? 5.540 -5.561 -26.654 1.00 97.31 116 ALA A O 1
ATOM 894 N N . ALA A 1 117 ? 4.153 -6.697 -27.999 1.00 96.62 117 ALA A N 1
ATOM 895 C CA . ALA A 1 117 ? 3.179 -5.614 -28.126 1.00 96.62 117 ALA A CA 1
ATOM 896 C C . ALA A 1 117 ? 2.554 -5.237 -26.769 1.00 96.62 117 ALA A C 1
ATOM 898 O O . ALA A 1 117 ? 2.531 -4.061 -26.423 1.00 96.62 117 ALA A O 1
ATOM 899 N N . ALA A 1 118 ? 2.151 -6.221 -25.956 1.00 97.38 118 ALA A N 1
ATOM 900 C CA . ALA A 1 118 ? 1.625 -5.965 -24.611 1.00 97.38 118 ALA A CA 1
ATOM 901 C C . ALA A 1 118 ? 2.665 -5.301 -23.684 1.00 97.38 118 ALA A C 1
ATOM 903 O O . ALA A 1 118 ? 2.332 -4.412 -22.902 1.00 97.38 118 ALA A O 1
ATOM 904 N N . LEU A 1 119 ? 3.940 -5.693 -23.788 1.00 98.38 119 LEU A N 1
ATOM 905 C CA . LEU A 1 119 ? 5.037 -5.030 -23.077 1.00 98.38 119 LEU A CA 1
ATOM 906 C C . LEU A 1 119 ? 5.203 -3.575 -23.544 1.00 98.38 119 LEU A C 1
ATOM 908 O O . LEU A 1 119 ? 5.392 -2.689 -22.713 1.00 98.38 119 LEU A O 1
ATOM 912 N N . VAL A 1 120 ? 5.088 -3.302 -24.848 1.00 98.06 120 VAL A N 1
ATOM 913 C CA . VAL A 1 120 ? 5.121 -1.934 -25.389 1.00 98.06 120 VAL A CA 1
ATOM 914 C C . VAL A 1 120 ? 3.966 -1.081 -24.855 1.00 98.06 120 VAL A C 1
ATOM 916 O O . VAL A 1 120 ? 4.209 0.069 -24.497 1.00 98.06 120 VAL A O 1
ATOM 919 N N . ASP A 1 121 ? 2.756 -1.628 -24.714 1.00 97.81 121 ASP A N 1
ATOM 920 C CA . ASP A 1 121 ? 1.611 -0.905 -24.135 1.00 97.81 121 ASP A CA 1
ATOM 921 C C . ASP A 1 121 ? 1.873 -0.495 -22.668 1.00 97.81 121 ASP A C 1
ATOM 923 O O . ASP A 1 121 ? 1.562 0.626 -22.243 1.00 97.81 121 ASP A O 1
ATOM 927 N N . ILE A 1 122 ? 2.523 -1.371 -21.888 1.00 97.94 122 ILE A N 1
ATOM 928 C CA . ILE A 1 122 ? 2.978 -1.045 -20.526 1.00 97.94 122 ILE A CA 1
ATOM 929 C C . ILE A 1 122 ? 4.010 0.093 -20.570 1.00 97.94 122 ILE A C 1
ATOM 931 O O . ILE A 1 122 ? 3.900 1.057 -19.811 1.00 97.94 122 ILE A O 1
ATOM 935 N N . LEU A 1 123 ? 4.992 0.022 -21.474 1.00 97.94 123 LEU A N 1
ATOM 936 C CA . LEU A 1 123 ? 6.015 1.060 -21.642 1.00 97.94 123 LEU A CA 1
ATOM 937 C C . LEU A 1 123 ? 5.416 2.408 -22.107 1.00 97.94 123 LEU A C 1
ATOM 939 O O . LEU A 1 123 ? 5.860 3.463 -21.648 1.00 97.94 123 LEU A O 1
ATOM 943 N N . GLU A 1 124 ? 4.376 2.414 -22.947 1.00 97.75 124 GLU A N 1
ATOM 944 C CA . GLU A 1 124 ? 3.643 3.640 -23.307 1.00 97.75 124 GLU A CA 1
ATOM 945 C C . GLU A 1 124 ? 2.970 4.273 -22.080 1.00 97.75 124 GLU A C 1
ATOM 947 O O . GLU A 1 124 ? 3.004 5.498 -21.912 1.00 97.75 124 GLU A O 1
ATOM 952 N N . THR A 1 125 ? 2.413 3.448 -21.190 1.00 97.00 125 THR A N 1
ATOM 953 C CA . THR A 1 125 ? 1.813 3.915 -19.929 1.00 97.00 125 THR A CA 1
ATOM 954 C C . THR A 1 125 ? 2.864 4.585 -19.043 1.00 97.00 125 THR A C 1
ATOM 956 O O . THR A 1 125 ? 2.653 5.704 -18.578 1.00 97.00 125 THR A O 1
ATOM 959 N N . VAL A 1 126 ? 4.049 3.975 -18.900 1.00 96.31 126 VAL A N 1
ATOM 960 C CA . VAL A 1 126 ? 5.171 4.582 -18.161 1.00 96.31 126 VAL A CA 1
ATOM 961 C C . VAL A 1 126 ? 5.539 5.949 -18.737 1.00 96.31 126 VAL A C 1
ATOM 963 O O . VAL A 1 126 ? 5.754 6.894 -17.981 1.00 96.31 126 VAL A O 1
ATOM 966 N N . LEU A 1 127 ? 5.634 6.066 -20.064 1.00 95.69 127 LEU A N 1
ATOM 967 C CA . LEU A 1 127 ? 6.008 7.321 -20.711 1.00 95.69 127 LEU A CA 1
ATOM 968 C C . LEU A 1 127 ? 4.950 8.420 -20.519 1.00 95.69 127 LEU A C 1
ATOM 970 O O . LEU A 1 127 ? 5.298 9.597 -20.427 1.00 95.69 127 LEU A O 1
ATOM 974 N N . THR A 1 128 ? 3.675 8.031 -20.462 1.00 96.00 128 THR A N 1
ATOM 975 C CA . THR A 1 128 ? 2.550 8.941 -20.208 1.00 96.00 128 THR A CA 1
ATOM 976 C C . THR A 1 128 ? 2.611 9.512 -18.791 1.00 96.00 128 THR A C 1
ATOM 978 O O . THR A 1 128 ? 2.398 10.710 -18.608 1.00 96.00 128 THR A O 1
ATOM 981 N N . ASP A 1 129 ? 2.968 8.682 -17.810 1.00 93.25 129 ASP A N 1
ATOM 982 C CA . ASP A 1 129 ? 3.106 9.094 -16.410 1.00 93.25 129 ASP A CA 1
ATOM 983 C C . ASP A 1 129 ? 4.420 9.850 -16.138 1.00 93.25 129 ASP A C 1
ATOM 985 O O . ASP A 1 129 ? 4.505 10.682 -15.232 1.00 93.25 129 ASP A O 1
ATOM 989 N N . ASP A 1 130 ? 5.475 9.551 -16.900 1.00 93.06 130 ASP A N 1
ATOM 990 C CA . ASP A 1 130 ? 6.797 10.150 -16.756 1.0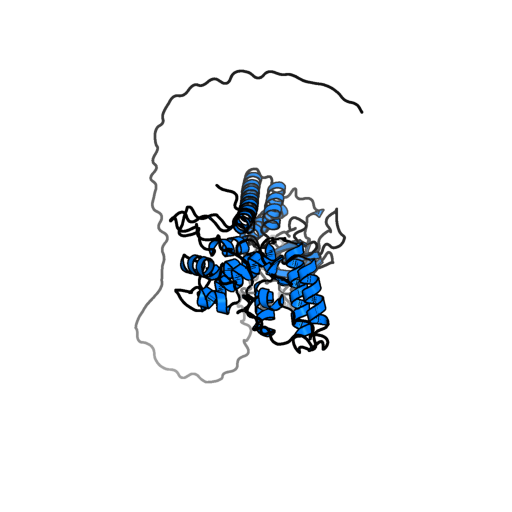0 93.06 130 ASP A CA 1
ATOM 991 C C . ASP A 1 130 ? 7.580 10.159 -18.075 1.00 93.06 130 ASP A C 1
ATOM 993 O O . ASP A 1 130 ? 8.086 9.133 -18.536 1.00 93.06 130 ASP A O 1
ATOM 997 N N . ALA A 1 131 ? 7.820 11.359 -18.610 1.00 92.25 131 ALA A N 1
ATOM 998 C CA . ALA A 1 131 ? 8.598 11.562 -19.831 1.00 92.25 131 ALA A CA 1
ATOM 999 C C . ALA A 1 131 ? 10.031 10.985 -19.768 1.00 92.25 131 ALA A C 1
ATOM 1001 O O . ALA A 1 131 ? 10.628 10.723 -20.812 1.00 92.25 131 ALA A O 1
ATOM 1002 N N . MET A 1 132 ? 10.600 10.792 -18.570 1.00 93.00 132 MET A N 1
ATOM 1003 C CA . MET A 1 132 ? 11.917 10.175 -18.341 1.00 93.00 132 MET A CA 1
ATOM 1004 C C . MET A 1 132 ? 11.842 8.724 -17.844 1.00 93.00 132 MET A C 1
ATOM 1006 O O . MET A 1 132 ? 12.881 8.122 -17.556 1.00 93.00 132 MET A O 1
ATOM 1010 N N . GLY A 1 133 ? 10.643 8.146 -17.760 1.00 95.25 133 GLY A N 1
ATOM 1011 C CA . GLY A 1 133 ? 10.409 6.830 -17.174 1.00 95.25 133 GLY A CA 1
ATOM 1012 C C . GLY A 1 133 ? 11.099 5.715 -17.951 1.00 95.25 133 GLY A C 1
ATOM 1013 O O . GLY A 1 133 ? 11.824 4.921 -17.359 1.00 95.25 133 GLY A O 1
ATOM 1014 N N . LEU A 1 134 ? 10.992 5.727 -19.285 1.00 97.19 134 LEU A N 1
ATOM 1015 C CA . LEU A 1 134 ? 11.642 4.730 -20.146 1.00 97.19 134 LEU A CA 1
ATOM 1016 C C . LEU A 1 134 ? 13.166 4.765 -20.050 1.00 97.19 134 LEU A C 1
ATOM 1018 O O . LEU A 1 134 ? 13.796 3.720 -19.906 1.00 97.19 134 LEU A O 1
ATOM 1022 N N . ARG A 1 135 ? 13.764 5.966 -20.057 1.00 96.75 135 ARG A N 1
ATOM 1023 C CA . ARG A 1 135 ? 15.207 6.130 -19.824 1.00 96.75 135 ARG A CA 1
ATOM 1024 C C . ARG A 1 135 ? 15.597 5.512 -18.483 1.00 96.75 135 ARG A C 1
ATOM 1026 O O . ARG A 1 135 ? 16.593 4.804 -18.411 1.00 96.75 135 ARG A O 1
ATOM 1033 N N . ARG A 1 136 ? 14.827 5.786 -17.424 1.00 96.50 136 ARG A N 1
ATOM 1034 C CA . ARG A 1 136 ? 15.119 5.294 -16.072 1.00 96.50 136 ARG A CA 1
ATOM 1035 C C . ARG A 1 136 ? 15.069 3.773 -15.988 1.00 96.50 136 ARG A C 1
ATOM 1037 O O . ARG A 1 136 ? 15.987 3.198 -15.416 1.00 96.50 136 ARG A O 1
ATOM 1044 N N . ILE A 1 137 ? 14.039 3.154 -16.563 1.00 97.69 137 ILE A N 1
ATOM 1045 C CA . ILE A 1 137 ? 13.870 1.696 -16.594 1.00 97.69 137 ILE A CA 1
ATOM 1046 C C . ILE A 1 137 ? 15.029 1.045 -17.343 1.00 97.69 137 ILE A C 1
ATOM 1048 O O . ILE A 1 137 ? 15.732 0.227 -16.761 1.00 97.69 137 ILE A O 1
ATOM 1052 N N . VAL A 1 138 ? 15.292 1.473 -18.584 1.00 98.25 138 VAL A N 1
ATOM 1053 C CA . VAL A 1 138 ? 16.376 0.906 -19.402 1.00 98.25 138 VAL A CA 1
ATOM 1054 C C . VAL A 1 138 ? 17.724 1.069 -18.705 1.00 98.25 138 VAL A C 1
ATOM 1056 O O . VAL A 1 138 ? 18.491 0.116 -18.617 1.00 98.25 138 VAL A O 1
ATOM 1059 N N . LEU A 1 139 ? 18.015 2.260 -18.176 1.00 97.38 139 LEU A N 1
ATOM 1060 C CA . LEU A 1 139 ? 19.275 2.515 -17.485 1.00 97.38 139 LEU A CA 1
ATOM 1061 C C . LEU A 1 139 ? 19.413 1.661 -16.219 1.00 97.38 139 LEU A C 1
ATOM 1063 O O . LEU A 1 139 ? 20.480 1.113 -15.974 1.00 97.38 139 LEU A O 1
ATOM 1067 N N . TRP A 1 140 ? 18.342 1.512 -15.434 1.00 97.50 140 TRP A N 1
ATOM 1068 C CA . TRP A 1 140 ? 18.325 0.643 -14.256 1.00 97.50 140 TRP A CA 1
ATOM 1069 C C . TRP A 1 140 ? 18.581 -0.826 -14.620 1.00 97.50 140 TRP A C 1
ATOM 1071 O O . TRP A 1 140 ? 19.404 -1.478 -13.980 1.00 97.50 140 TRP A O 1
ATOM 1081 N N . GLU A 1 141 ? 17.920 -1.338 -15.659 1.00 98.19 141 GLU A N 1
ATOM 1082 C CA . GLU A 1 141 ? 18.063 -2.720 -16.133 1.00 98.19 141 GLU A CA 1
ATOM 1083 C C . GLU A 1 141 ? 19.467 -3.009 -16.658 1.00 98.19 141 GLU A C 1
ATOM 1085 O O . GLU A 1 141 ? 20.069 -4.009 -16.271 1.00 98.19 141 GLU A O 1
ATOM 1090 N N . VAL A 1 142 ? 20.017 -2.111 -17.480 1.00 98.12 142 VAL A N 1
ATOM 1091 C CA . VAL A 1 142 ? 21.392 -2.225 -17.982 1.00 98.12 142 VAL A CA 1
ATOM 1092 C C . VAL A 1 142 ? 22.386 -2.204 -16.824 1.00 98.12 142 VAL A C 1
ATOM 1094 O O . VAL A 1 142 ? 23.270 -3.053 -16.779 1.00 98.12 142 VAL A O 1
ATOM 1097 N N . CYS A 1 143 ? 22.229 -1.298 -15.854 1.00 97.06 143 CYS A N 1
ATOM 1098 C CA . CYS A 1 143 ? 23.084 -1.280 -14.668 1.00 97.06 143 CYS A CA 1
ATOM 1099 C C . CYS A 1 143 ? 22.990 -2.586 -13.866 1.00 97.06 143 CYS A C 1
ATOM 1101 O O . CYS A 1 143 ? 24.022 -3.107 -13.458 1.00 97.06 143 CYS A O 1
ATOM 1103 N N . CYS A 1 144 ? 21.787 -3.148 -13.683 1.00 96.81 144 CYS A N 1
ATOM 1104 C CA . CYS A 1 144 ? 21.623 -4.447 -13.027 1.00 96.81 144 CYS A CA 1
ATOM 1105 C C . CYS A 1 144 ? 22.372 -5.550 -13.781 1.00 96.81 144 CYS A C 1
ATOM 1107 O O . CYS A 1 144 ? 23.129 -6.285 -13.160 1.00 96.81 144 CYS A O 1
ATOM 1109 N N . LEU A 1 145 ? 22.205 -5.639 -15.105 1.00 97.62 145 LEU A N 1
ATOM 1110 C CA . LEU A 1 145 ? 22.872 -6.647 -15.935 1.00 97.62 145 LEU A CA 1
ATOM 1111 C C . LEU A 1 145 ? 24.399 -6.504 -15.912 1.00 97.62 145 LEU A C 1
ATOM 1113 O O . LEU A 1 145 ? 25.096 -7.510 -15.843 1.00 97.62 145 LEU A O 1
ATOM 1117 N N . LEU A 1 146 ? 24.918 -5.272 -15.924 1.00 97.19 146 LEU A N 1
ATOM 1118 C CA . LEU A 1 146 ? 26.355 -5.007 -15.807 1.00 97.19 146 LEU A CA 1
ATOM 1119 C C . LEU A 1 146 ? 26.906 -5.427 -14.444 1.00 97.19 146 LEU A C 1
ATOM 1121 O O . LEU A 1 146 ? 27.956 -6.052 -14.383 1.00 97.19 146 LEU A O 1
ATOM 1125 N N . THR A 1 147 ? 26.202 -5.108 -13.355 1.00 95.75 147 THR A N 1
ATOM 1126 C CA . THR A 1 147 ? 26.611 -5.530 -12.008 1.00 95.75 147 THR A CA 1
ATOM 1127 C C . THR A 1 147 ? 26.495 -7.041 -11.813 1.00 95.75 147 THR A C 1
ATOM 1129 O O . THR A 1 147 ? 27.315 -7.630 -11.120 1.00 95.75 147 THR A O 1
ATOM 1132 N N . ASP A 1 148 ? 25.494 -7.681 -12.417 1.00 95.44 148 ASP A N 1
ATOM 1133 C CA . ASP A 1 148 ? 25.267 -9.123 -12.277 1.00 95.44 148 ASP A CA 1
ATOM 1134 C C . ASP A 1 148 ? 26.249 -9.956 -13.118 1.00 95.44 148 ASP A C 1
ATOM 1136 O O . ASP A 1 148 ? 26.439 -11.138 -12.839 1.00 95.44 148 ASP A O 1
ATOM 1140 N N . ALA A 1 149 ? 26.890 -9.348 -14.123 1.00 91.44 149 ALA A N 1
ATOM 1141 C CA . ALA A 1 149 ? 27.930 -9.979 -14.934 1.00 91.44 149 ALA A CA 1
ATOM 1142 C C . ALA A 1 149 ? 29.300 -10.050 -14.228 1.00 91.44 149 ALA A C 1
ATOM 1144 O O . ALA A 1 149 ? 30.120 -10.893 -14.594 1.00 91.44 149 ALA A O 1
ATOM 1145 N N . GLY A 1 150 ? 29.557 -9.204 -13.221 1.00 89.19 150 GLY A N 1
ATOM 1146 C CA . GLY A 1 150 ? 30.782 -9.242 -12.417 1.00 89.19 150 GLY A CA 1
ATOM 1147 C C . GLY A 1 150 ? 31.106 -7.930 -11.693 1.00 89.19 150 GLY A C 1
ATOM 1148 O O . GLY A 1 150 ? 30.479 -6.896 -11.913 1.00 89.19 150 GLY A O 1
ATOM 1149 N N . ASP A 1 151 ? 32.142 -7.964 -10.849 1.00 79.69 151 ASP A N 1
ATOM 1150 C CA . ASP A 1 151 ? 32.524 -6.849 -9.962 1.00 79.69 151 ASP A CA 1
ATOM 1151 C C . ASP A 1 151 ? 33.168 -5.649 -10.684 1.00 79.69 151 ASP A C 1
ATOM 1153 O O . ASP A 1 151 ? 33.377 -4.589 -10.095 1.00 79.69 151 ASP A O 1
ATOM 1157 N N . SER A 1 152 ? 33.543 -5.794 -11.956 1.00 88.25 152 SER A N 1
ATOM 1158 C CA . SER A 1 152 ? 34.232 -4.752 -12.731 1.00 88.25 152 SER A CA 1
ATOM 1159 C C . SER A 1 152 ? 33.775 -4.761 -14.192 1.00 88.25 152 SER A C 1
ATOM 1161 O O . SER A 1 152 ? 34.536 -5.189 -15.061 1.00 88.25 152 SER A O 1
ATOM 1163 N N . PRO A 1 153 ? 32.539 -4.305 -14.477 1.00 92.56 153 PRO A N 1
ATOM 1164 C CA . PRO A 1 153 ? 32.033 -4.248 -15.842 1.00 92.56 153 PRO A CA 1
ATOM 1165 C C . PRO A 1 153 ? 32.890 -3.313 -16.699 1.00 92.56 153 PRO A C 1
ATOM 1167 O O . PRO A 1 153 ? 33.230 -2.197 -16.293 1.00 92.56 153 PRO A O 1
ATOM 1170 N N . GLY A 1 154 ? 33.230 -3.769 -17.901 1.00 94.88 154 GLY A N 1
ATOM 1171 C CA . GLY A 1 154 ? 33.950 -3.011 -18.913 1.00 94.88 154 GLY A CA 1
ATOM 1172 C C . GLY A 1 154 ? 33.021 -2.358 -19.939 1.00 94.88 154 GLY A C 1
ATOM 1173 O O . GLY A 1 154 ? 31.826 -2.637 -20.027 1.00 94.88 154 GLY A O 1
ATOM 1174 N N . ALA A 1 155 ? 33.588 -1.494 -20.787 1.00 95.94 155 ALA A N 1
ATOM 1175 C CA . ALA A 1 155 ? 32.846 -0.888 -21.896 1.00 95.94 155 ALA A CA 1
ATOM 1176 C C . ALA A 1 155 ? 32.299 -1.943 -22.879 1.00 95.94 155 ALA A C 1
ATOM 1178 O O . ALA A 1 155 ? 31.207 -1.775 -23.415 1.00 95.94 155 ALA A O 1
ATOM 1179 N N . ALA A 1 156 ? 33.037 -3.038 -23.095 1.00 95.44 156 ALA A N 1
ATOM 1180 C CA . ALA A 1 156 ? 32.613 -4.136 -23.963 1.00 95.44 156 ALA A CA 1
ATOM 1181 C C . ALA A 1 156 ? 31.318 -4.804 -23.466 1.00 95.44 156 ALA A C 1
ATOM 1183 O O . ALA A 1 156 ? 30.444 -5.101 -24.279 1.00 95.44 156 ALA A O 1
ATOM 1184 N N . ASP A 1 157 ? 31.150 -4.950 -22.148 1.00 96.56 157 ASP A N 1
ATOM 1185 C CA . ASP A 1 157 ? 29.945 -5.537 -21.551 1.00 96.56 157 ASP A CA 1
ATOM 1186 C C . ASP A 1 157 ? 28.719 -4.649 -21.800 1.00 96.56 157 ASP A C 1
ATOM 1188 O O . ASP A 1 157 ? 27.654 -5.129 -22.188 1.00 96.56 157 ASP A O 1
ATOM 1192 N N . ALA A 1 158 ? 28.874 -3.327 -21.675 1.00 96.56 158 ALA A N 1
ATOM 1193 C CA . ALA A 1 158 ? 27.802 -2.379 -21.984 1.00 96.56 158 ALA A CA 1
ATOM 1194 C C . ALA A 1 158 ? 27.442 -2.379 -23.482 1.00 96.56 158 ALA A C 1
ATOM 1196 O O . ALA A 1 158 ? 26.261 -2.329 -23.831 1.00 96.56 158 ALA A O 1
ATOM 1197 N N . VAL A 1 159 ? 28.433 -2.506 -24.371 1.00 96.62 159 VAL A N 1
ATOM 1198 C CA . VAL A 1 159 ? 28.199 -2.664 -25.818 1.00 96.62 159 VAL A CA 1
ATOM 1199 C C . VAL A 1 159 ? 27.472 -3.977 -26.127 1.00 96.62 159 VAL A C 1
ATOM 1201 O O . VAL A 1 159 ? 26.566 -3.983 -26.959 1.00 96.62 159 VAL A O 1
ATOM 1204 N N . ALA A 1 160 ? 27.782 -5.074 -25.429 1.00 95.31 160 ALA A N 1
ATOM 1205 C CA . ALA A 1 160 ? 27.086 -6.357 -25.587 1.00 95.31 160 ALA A CA 1
ATOM 1206 C C . ALA A 1 160 ? 25.605 -6.297 -25.152 1.00 95.31 160 ALA A C 1
ATOM 1208 O O . ALA A 1 160 ? 24.763 -7.044 -25.667 1.00 95.31 160 ALA A O 1
ATOM 1209 N N . LEU A 1 161 ? 25.267 -5.372 -24.248 1.00 96.31 161 LEU A N 1
ATOM 1210 C CA . LEU A 1 161 ? 23.893 -4.999 -23.887 1.00 96.31 161 LEU A CA 1
ATOM 1211 C C . LEU A 1 161 ? 23.274 -3.979 -24.862 1.00 96.31 161 LEU A C 1
ATOM 1213 O O . LEU A 1 161 ? 22.165 -3.501 -24.664 1.00 96.31 161 LEU A O 1
ATOM 1217 N N . GLY A 1 162 ? 23.964 -3.634 -25.947 1.00 95.69 162 GLY A N 1
ATOM 1218 C CA . GLY A 1 162 ? 23.450 -2.757 -26.990 1.00 95.69 162 GLY A CA 1
ATOM 1219 C C . GLY A 1 162 ? 23.540 -1.265 -26.680 1.00 95.69 162 GLY A C 1
ATOM 1220 O O . GLY A 1 162 ? 22.904 -0.496 -27.403 1.00 95.69 162 GLY A O 1
ATOM 1221 N N . VAL A 1 163 ? 24.307 -0.850 -25.664 1.00 97.06 163 VAL A N 1
ATOM 1222 C CA . VAL A 1 163 ? 24.637 0.563 -25.410 1.00 97.06 163 VAL A CA 1
ATOM 1223 C C . VAL A 1 163 ? 25.643 1.043 -26.456 1.00 97.06 163 VAL A C 1
ATOM 1225 O O . VAL A 1 163 ? 26.604 0.348 -26.778 1.00 97.06 163 VAL A O 1
ATOM 1228 N N . HIS A 1 164 ? 25.439 2.245 -26.987 1.00 96.19 164 HIS A N 1
ATOM 1229 C CA . HIS A 1 164 ? 26.326 2.847 -27.980 1.00 96.19 164 HIS A CA 1
ATOM 1230 C C . HIS A 1 164 ? 27.745 3.054 -27.419 1.00 96.19 164 HIS A C 1
ATOM 1232 O O . HIS A 1 164 ? 27.919 3.475 -26.267 1.00 96.19 164 HIS A O 1
ATOM 1238 N N . ARG A 1 165 ? 28.776 2.826 -28.247 1.00 94.75 165 ARG A N 1
ATOM 1239 C CA . ARG A 1 165 ? 30.190 2.836 -27.816 1.00 94.75 165 ARG A CA 1
ATOM 1240 C C . ARG A 1 165 ? 30.617 4.144 -27.139 1.00 94.75 165 ARG A C 1
ATOM 1242 O O . ARG A 1 165 ? 31.438 4.121 -26.226 1.00 94.75 165 ARG A O 1
ATOM 1249 N N . SER A 1 166 ? 30.027 5.275 -27.538 1.00 93.38 166 SER A N 1
ATOM 1250 C CA . SER A 1 166 ? 30.315 6.591 -26.939 1.00 93.38 166 SER A CA 1
ATOM 1251 C C . SER A 1 166 ? 29.881 6.738 -25.475 1.00 93.38 166 SER A C 1
ATOM 1253 O O . SER A 1 166 ? 30.419 7.595 -24.785 1.00 93.38 166 SER A O 1
ATOM 1255 N N . GLU A 1 167 ? 28.906 5.955 -25.001 1.00 95.75 167 GLU A N 1
ATOM 1256 C CA . GLU A 1 167 ? 28.409 6.011 -23.614 1.00 95.75 167 GLU A CA 1
ATOM 1257 C C . GLU A 1 167 ? 28.876 4.816 -22.772 1.00 95.75 167 GLU A C 1
ATOM 1259 O O . GLU A 1 167 ? 28.969 4.917 -21.547 1.00 95.75 167 GLU A O 1
ATOM 1264 N N . ALA A 1 168 ? 29.209 3.698 -23.422 1.00 95.81 168 ALA A N 1
ATOM 1265 C CA . ALA A 1 168 ? 29.506 2.417 -22.789 1.00 95.81 168 ALA A CA 1
ATOM 1266 C C . ALA A 1 168 ? 30.577 2.499 -21.686 1.00 95.81 168 ALA A C 1
ATOM 1268 O O . ALA A 1 168 ? 30.357 2.023 -20.573 1.00 95.81 168 ALA A O 1
ATOM 1269 N N . GLY A 1 169 ? 31.716 3.148 -21.956 1.00 95.19 169 GLY A N 1
ATOM 1270 C CA . GLY A 1 169 ? 32.796 3.278 -20.971 1.00 95.19 169 GLY A CA 1
ATOM 1271 C C . GLY A 1 169 ? 32.428 4.152 -19.770 1.00 95.19 169 GLY A C 1
ATOM 1272 O O . GLY A 1 169 ? 32.802 3.844 -18.639 1.00 95.19 169 GLY A O 1
ATOM 1273 N N . GLN A 1 170 ? 31.660 5.220 -19.994 1.00 94.50 170 GLN A N 1
ATOM 1274 C CA . GLN A 1 170 ? 31.209 6.110 -18.926 1.00 94.50 170 GLN A CA 1
ATOM 1275 C C . GLN A 1 170 ? 30.153 5.426 -18.044 1.00 94.50 170 GLN A C 1
ATOM 1277 O O . GLN A 1 170 ? 30.200 5.554 -16.820 1.00 94.50 170 GLN A O 1
ATOM 1282 N N . LEU A 1 171 ? 29.239 4.666 -18.654 1.00 95.62 171 LEU A N 1
ATOM 1283 C CA . LEU A 1 171 ? 28.234 3.882 -17.943 1.00 95.62 171 LEU A CA 1
ATOM 1284 C C . LEU A 1 171 ? 28.872 2.771 -17.100 1.00 95.62 171 LEU A C 1
ATOM 1286 O O . LEU A 1 171 ? 28.596 2.684 -15.907 1.00 95.62 171 LEU A O 1
ATOM 1290 N N . ALA A 1 172 ? 29.765 1.974 -17.689 1.00 96.00 172 ALA A N 1
ATOM 1291 C CA . ALA A 1 172 ? 30.467 0.901 -16.988 1.00 96.00 172 ALA A CA 1
ATOM 1292 C C . ALA A 1 172 ? 31.274 1.435 -15.788 1.00 96.00 172 ALA A C 1
ATOM 1294 O O . ALA A 1 172 ? 31.169 0.912 -14.678 1.00 96.00 172 ALA A O 1
ATOM 1295 N N . ALA A 1 173 ? 31.982 2.558 -15.970 1.00 93.19 173 ALA A N 1
ATOM 1296 C CA . ALA A 1 173 ? 32.694 3.231 -14.885 1.00 93.19 173 ALA A CA 1
ATOM 1297 C C . ALA A 1 173 ? 31.760 3.730 -13.767 1.00 93.19 173 ALA A C 1
ATOM 1299 O O . ALA A 1 173 ? 32.125 3.667 -12.596 1.00 93.19 173 ALA A O 1
ATOM 1300 N N . ALA A 1 174 ? 30.562 4.219 -14.104 1.00 92.19 174 ALA A N 1
ATOM 1301 C CA . ALA A 1 174 ? 29.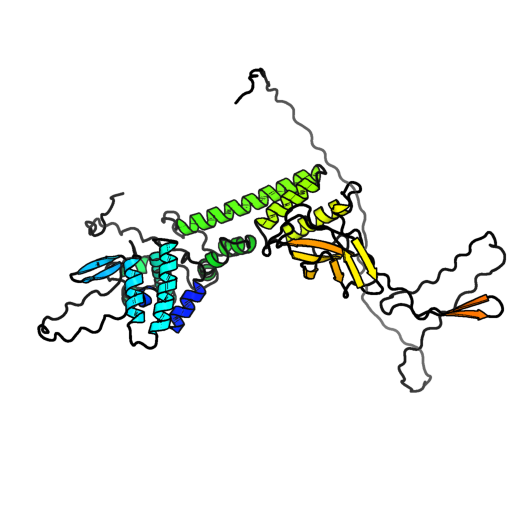575 4.642 -13.113 1.00 92.19 174 ALA A CA 1
ATOM 1302 C C . ALA A 1 174 ? 29.002 3.461 -12.320 1.00 92.19 174 ALA A C 1
ATOM 1304 O O . ALA A 1 174 ? 28.791 3.581 -11.114 1.00 92.19 174 ALA A O 1
ATOM 1305 N N . VAL A 1 175 ? 28.775 2.321 -12.982 1.00 93.62 175 VAL A N 1
ATOM 1306 C CA . VAL A 1 175 ? 28.298 1.091 -12.336 1.00 93.62 175 VAL A CA 1
ATOM 1307 C C . VAL A 1 175 ? 29.348 0.566 -11.360 1.00 93.62 175 VAL A C 1
ATOM 1309 O O . VAL A 1 175 ? 29.034 0.356 -10.187 1.00 93.62 175 VAL A O 1
ATOM 1312 N N . ALA A 1 176 ? 30.602 0.459 -11.811 1.00 92.19 176 ALA A N 1
ATOM 1313 C CA . ALA A 1 176 ? 31.734 0.035 -10.986 1.00 92.19 176 ALA A CA 1
ATOM 1314 C C . ALA A 1 176 ? 31.978 0.959 -9.776 1.00 92.19 176 ALA A C 1
ATOM 1316 O O . ALA A 1 176 ? 32.467 0.515 -8.742 1.00 92.19 176 ALA A O 1
ATOM 1317 N N . ALA A 1 177 ? 31.608 2.241 -9.872 1.00 89.62 177 ALA A N 1
ATOM 1318 C CA . ALA A 1 177 ? 31.770 3.203 -8.784 1.00 89.62 177 ALA A CA 1
ATOM 1319 C C . ALA A 1 177 ? 30.761 3.039 -7.628 1.00 89.62 177 ALA A C 1
ATOM 1321 O O . ALA A 1 177 ? 30.938 3.682 -6.590 1.00 89.62 177 ALA A O 1
ATOM 1322 N N . GLY A 1 178 ? 29.712 2.216 -7.772 1.00 85.56 178 GLY A N 1
ATOM 1323 C CA . GLY A 1 178 ? 28.821 1.900 -6.647 1.00 85.56 178 GLY A CA 1
ATOM 1324 C C . GLY A 1 178 ? 27.342 1.706 -6.977 1.00 85.56 178 GLY A C 1
ATOM 1325 O O . GLY A 1 178 ? 26.492 2.117 -6.182 1.00 85.56 178 GLY A O 1
ATOM 1326 N N . PHE A 1 179 ? 27.000 1.104 -8.121 1.00 90.06 179 PHE A N 1
ATOM 1327 C CA . PHE A 1 179 ? 25.629 0.635 -8.344 1.00 90.06 179 PHE A CA 1
ATOM 1328 C C . PHE A 1 179 ? 25.325 -0.583 -7.445 1.00 90.06 179 PHE A C 1
ATOM 1330 O O . PHE A 1 179 ? 26.192 -1.439 -7.267 1.00 90.06 179 PHE A O 1
ATOM 1337 N N . PRO A 1 180 ? 24.126 -0.687 -6.837 1.00 89.12 180 PRO A N 1
ATOM 1338 C CA . PRO A 1 180 ? 23.832 -1.769 -5.904 1.00 89.12 180 PRO A CA 1
ATOM 1339 C C . PRO A 1 180 ? 23.806 -3.152 -6.580 1.00 89.12 180 PRO A C 1
ATOM 1341 O O . PRO A 1 180 ? 23.046 -3.401 -7.522 1.00 89.12 180 PRO A O 1
ATOM 1344 N N . GLY A 1 181 ? 24.583 -4.080 -6.016 1.00 91.00 181 GLY A N 1
ATOM 1345 C CA . GLY A 1 181 ? 24.532 -5.513 -6.319 1.00 91.00 181 GLY A CA 1
ATOM 1346 C C . GLY A 1 181 ? 23.182 -6.172 -5.996 1.00 91.00 181 GLY A C 1
ATOM 1347 O O . GLY A 1 181 ? 22.294 -5.533 -5.411 1.00 91.00 181 GLY A O 1
ATOM 1348 N N . PRO A 1 182 ? 22.994 -7.448 -6.381 1.00 92.25 182 PRO A N 1
ATOM 1349 C CA . PRO A 1 182 ? 21.794 -8.197 -6.037 1.00 92.25 182 PRO A CA 1
ATOM 1350 C C . PRO A 1 182 ? 21.675 -8.312 -4.513 1.00 92.25 182 PRO A C 1
ATOM 1352 O O . PRO A 1 182 ? 22.647 -8.581 -3.812 1.00 92.25 182 PRO A O 1
ATOM 1355 N N . GLY A 1 183 ? 20.476 -8.079 -3.979 1.00 94.00 183 GLY A N 1
ATOM 1356 C CA . GLY A 1 183 ? 20.240 -8.156 -2.540 1.00 94.00 183 GLY A CA 1
ATOM 1357 C C . GLY A 1 183 ? 19.091 -7.278 -2.045 1.00 94.00 183 GLY A C 1
ATOM 1358 O O . GLY A 1 183 ? 18.342 -6.707 -2.847 1.00 94.00 183 GLY A O 1
ATOM 1359 N N . PRO A 1 184 ? 18.949 -7.133 -0.713 1.00 93.94 184 PRO A N 1
ATOM 1360 C CA . PRO A 1 184 ? 17.823 -6.432 -0.095 1.00 93.94 184 PRO A CA 1
ATOM 1361 C C . PRO A 1 184 ? 17.666 -4.974 -0.539 1.00 93.94 184 PRO A C 1
ATOM 1363 O O . PRO A 1 184 ? 16.540 -4.499 -0.670 1.00 93.94 184 PRO A O 1
ATOM 1366 N N . ALA A 1 185 ? 18.775 -4.273 -0.793 1.00 91.81 185 ALA A N 1
ATOM 1367 C CA . ALA A 1 185 ? 18.763 -2.872 -1.208 1.00 91.81 185 ALA A CA 1
ATOM 1368 C C . ALA A 1 185 ? 18.236 -2.689 -2.638 1.00 91.81 185 ALA A C 1
ATOM 1370 O O . ALA A 1 185 ? 17.398 -1.820 -2.882 1.00 91.81 185 ALA A O 1
ATOM 1371 N N . ARG A 1 186 ? 18.668 -3.548 -3.572 1.00 93.88 186 ARG A N 1
ATOM 1372 C CA . ARG A 1 186 ? 18.145 -3.564 -4.942 1.00 93.88 186 ARG A CA 1
ATOM 1373 C C . ARG A 1 186 ? 16.672 -3.968 -4.955 1.00 93.88 186 ARG A C 1
ATOM 1375 O O . ARG A 1 186 ? 15.861 -3.271 -5.550 1.00 93.88 186 ARG A O 1
ATOM 1382 N N . HIS A 1 187 ? 16.302 -5.020 -4.226 1.00 95.50 187 HIS A N 1
ATOM 1383 C CA . HIS A 1 187 ? 14.903 -5.435 -4.109 1.00 95.50 187 HIS A CA 1
ATOM 1384 C C . HIS A 1 187 ? 14.011 -4.319 -3.535 1.00 95.50 187 HIS A C 1
ATOM 1386 O O . HIS A 1 187 ? 12.903 -4.094 -4.019 1.00 95.50 187 HIS A O 1
ATOM 1392 N N . ALA A 1 188 ? 14.497 -3.567 -2.543 1.00 95.00 188 ALA A N 1
ATOM 1393 C CA . ALA A 1 188 ? 13.783 -2.409 -2.010 1.00 95.00 188 ALA A CA 1
ATOM 1394 C C . ALA A 1 188 ? 13.588 -1.302 -3.062 1.00 95.00 188 ALA A C 1
ATOM 1396 O O . ALA A 1 188 ? 12.503 -0.733 -3.158 1.00 95.00 188 ALA A O 1
ATOM 1397 N N . ALA A 1 189 ? 14.605 -1.017 -3.880 1.00 93.94 189 ALA A N 1
ATOM 1398 C CA . ALA A 1 189 ? 14.495 -0.057 -4.977 1.00 93.94 189 ALA A CA 1
ATOM 1399 C C . ALA A 1 189 ? 13.457 -0.481 -6.030 1.00 93.94 189 ALA A C 1
ATOM 1401 O O . ALA A 1 189 ? 12.685 0.354 -6.504 1.00 93.94 189 ALA A O 1
ATOM 1402 N N . GLU A 1 190 ? 13.416 -1.773 -6.358 1.00 95.75 190 GLU A N 1
ATOM 1403 C CA . GLU A 1 190 ? 12.504 -2.360 -7.347 1.00 95.75 190 GLU A CA 1
ATOM 1404 C C . GLU A 1 190 ? 11.044 -2.392 -6.876 1.00 95.75 190 GLU A C 1
ATOM 1406 O O . GLU A 1 190 ? 10.145 -2.243 -7.696 1.00 95.75 190 GLU A O 1
ATOM 1411 N N . THR A 1 191 ? 10.808 -2.527 -5.568 1.00 95.88 191 THR A N 1
ATOM 1412 C CA . THR A 1 191 ? 9.464 -2.687 -4.977 1.00 95.88 191 THR A CA 1
ATOM 1413 C C . THR A 1 191 ? 8.893 -1.415 -4.349 1.00 95.88 191 THR A C 1
ATOM 1415 O O . THR A 1 191 ? 7.710 -1.368 -4.012 1.00 95.88 191 THR A O 1
ATOM 1418 N N . LEU A 1 192 ? 9.684 -0.344 -4.199 1.00 94.88 192 LEU A N 1
ATOM 1419 C CA . LEU A 1 192 ? 9.227 0.894 -3.554 1.00 94.88 192 LEU A CA 1
ATOM 1420 C C . LEU A 1 192 ? 7.954 1.462 -4.194 1.00 94.88 192 LEU A C 1
ATOM 1422 O O . LEU A 1 192 ? 7.043 1.868 -3.475 1.00 94.88 192 LEU A O 1
ATOM 1426 N N . ASN A 1 193 ? 7.878 1.467 -5.528 1.00 94.44 193 ASN A N 1
ATOM 1427 C CA . ASN A 1 193 ? 6.733 2.028 -6.254 1.00 94.44 193 ASN A CA 1
ATOM 1428 C C . ASN A 1 193 ? 5.487 1.118 -6.214 1.00 94.44 193 ASN A C 1
ATOM 1430 O O . ASN A 1 193 ? 4.392 1.556 -6.566 1.00 94.44 193 ASN A O 1
ATOM 1434 N N . ASP A 1 194 ? 5.626 -0.130 -5.751 1.00 95.06 194 ASP A N 1
ATOM 1435 C CA . ASP A 1 194 ? 4.495 -1.037 -5.513 1.00 95.06 194 ASP A CA 1
ATOM 1436 C C . ASP A 1 194 ? 3.780 -0.733 -4.201 1.00 95.06 194 ASP A C 1
ATOM 1438 O O . ASP A 1 194 ? 2.558 -0.895 -4.095 1.00 95.06 194 ASP A O 1
ATOM 1442 N N . VAL A 1 195 ? 4.544 -0.252 -3.220 1.00 95.50 195 VAL A N 1
ATOM 1443 C CA . VAL A 1 195 ? 4.059 0.095 -1.884 1.00 95.50 195 VAL A CA 1
ATOM 1444 C C . VAL A 1 195 ? 3.703 1.584 -1.781 1.00 95.50 195 VAL A C 1
ATOM 1446 O O . VAL A 1 195 ? 2.772 1.950 -1.057 1.00 95.50 195 VAL A O 1
ATOM 1449 N N . TRP A 1 196 ? 4.402 2.453 -2.520 1.00 94.75 196 TRP A N 1
ATOM 1450 C CA . TRP A 1 196 ? 4.256 3.907 -2.461 1.00 94.75 196 TRP A CA 1
ATOM 1451 C C . TRP A 1 196 ? 4.094 4.550 -3.853 1.00 94.75 196 TRP A C 1
ATOM 1453 O O . TRP A 1 196 ? 4.903 4.271 -4.731 1.00 94.75 196 TRP A O 1
ATOM 1463 N N . PRO A 1 197 ? 3.127 5.465 -4.070 1.00 90.12 197 PRO A N 1
ATOM 1464 C CA . PRO A 1 197 ? 2.165 5.998 -3.107 1.00 90.12 197 PRO A CA 1
ATOM 1465 C C . PRO A 1 197 ? 1.047 4.995 -2.797 1.00 90.12 197 PRO A C 1
ATOM 1467 O O . PRO A 1 197 ? 0.358 4.498 -3.683 1.00 90.12 197 PRO A O 1
ATOM 1470 N N . GLY A 1 198 ? 0.833 4.718 -1.512 1.00 90.31 198 GLY A N 1
ATOM 1471 C CA . GLY A 1 198 ? -0.137 3.717 -1.076 1.00 90.31 198 GLY A CA 1
ATOM 1472 C C . GLY A 1 198 ? -0.643 3.947 0.347 1.00 90.31 198 GLY A C 1
ATOM 1473 O O . GLY A 1 198 ? -0.282 4.937 0.992 1.00 90.31 198 GLY A O 1
ATOM 1474 N N . PRO A 1 199 ? -1.537 3.073 0.842 1.00 89.25 199 PRO A N 1
ATOM 1475 C CA . PRO A 1 199 ? -2.024 3.119 2.218 1.00 89.25 199 PRO A CA 1
ATOM 1476 C C . PRO A 1 199 ? -1.073 2.444 3.224 1.00 89.25 199 PRO A C 1
ATOM 1478 O O . PRO A 1 199 ? -1.285 2.599 4.424 1.00 89.25 199 PRO A O 1
ATOM 1481 N N . ARG A 1 200 ? -0.060 1.699 2.751 1.00 94.62 200 ARG A N 1
ATOM 1482 C CA . ARG A 1 200 ? 0.875 0.903 3.564 1.00 94.62 200 ARG A CA 1
ATOM 1483 C C . ARG A 1 200 ? 2.135 1.711 3.914 1.00 94.62 200 ARG A C 1
ATOM 1485 O O . ARG A 1 200 ? 3.218 1.463 3.389 1.00 94.62 200 ARG A O 1
ATOM 1492 N N . LEU A 1 201 ? 1.968 2.756 4.725 1.00 96.88 201 LEU A N 1
ATOM 1493 C CA . LEU A 1 201 ? 3.046 3.693 5.055 1.00 96.88 201 LEU A CA 1
ATOM 1494 C C . LEU A 1 201 ? 4.185 3.016 5.826 1.00 96.88 201 LEU A C 1
ATOM 1496 O O . LEU A 1 201 ? 5.347 3.248 5.499 1.00 96.88 201 LEU A O 1
ATOM 1500 N N . ARG A 1 202 ? 3.874 2.161 6.810 1.00 96.88 202 ARG A N 1
ATOM 1501 C CA . ARG A 1 202 ? 4.900 1.518 7.651 1.00 96.88 202 ARG A CA 1
ATOM 1502 C C . ARG A 1 202 ? 5.731 0.520 6.855 1.00 96.88 202 ARG A C 1
ATOM 1504 O O . ARG A 1 202 ? 6.938 0.397 7.050 1.00 96.88 202 ARG A O 1
ATOM 1511 N N . GLU A 1 203 ? 5.115 -0.185 5.914 1.00 96.88 203 GLU A N 1
ATOM 1512 C CA . GLU A 1 203 ? 5.846 -0.990 4.943 1.00 96.88 203 GLU A CA 1
ATOM 1513 C C . GLU A 1 203 ? 6.737 -0.136 4.040 1.00 96.88 203 GLU A C 1
ATOM 1515 O O . GLU A 1 203 ? 7.901 -0.489 3.854 1.00 96.88 203 GLU A O 1
ATOM 1520 N N . ALA A 1 204 ? 6.239 0.992 3.530 1.00 96.62 204 ALA A N 1
ATOM 1521 C CA . ALA A 1 204 ? 7.039 1.888 2.703 1.00 96.62 204 ALA A CA 1
ATOM 1522 C C . ALA A 1 204 ? 8.267 2.419 3.470 1.00 96.62 204 ALA A C 1
ATOM 1524 O O . ALA A 1 204 ? 9.371 2.427 2.928 1.00 96.62 204 ALA A O 1
ATOM 1525 N N . GLU A 1 205 ? 8.113 2.781 4.749 1.00 95.81 205 GLU A N 1
ATOM 1526 C CA . GLU A 1 205 ? 9.224 3.153 5.639 1.00 95.81 205 GLU A CA 1
ATOM 1527 C C . GLU A 1 205 ? 10.256 2.020 5.767 1.00 95.81 205 GLU A C 1
ATOM 1529 O O . GLU A 1 205 ? 11.457 2.261 5.621 1.00 95.81 205 GLU A O 1
ATOM 1534 N N . ARG A 1 206 ? 9.809 0.768 5.953 1.00 96.00 206 ARG A N 1
ATOM 1535 C CA . ARG A 1 206 ? 10.691 -0.417 5.982 1.00 96.00 206 ARG A CA 1
ATOM 1536 C C . ARG A 1 206 ? 11.397 -0.675 4.647 1.00 96.00 206 ARG A C 1
ATOM 1538 O O . ARG A 1 206 ? 12.519 -1.179 4.635 1.00 96.00 206 ARG A O 1
ATOM 1545 N N . VAL A 1 207 ? 10.759 -0.378 3.515 1.00 95.31 207 VAL A N 1
ATOM 1546 C CA . VAL A 1 207 ? 11.390 -0.460 2.187 1.00 95.31 207 VAL A CA 1
ATOM 1547 C C . VAL A 1 207 ? 12.457 0.626 2.049 1.00 95.31 207 VAL A C 1
ATOM 1549 O O . VAL A 1 207 ? 13.604 0.309 1.747 1.00 95.31 207 VAL A O 1
ATOM 1552 N N . VAL A 1 208 ? 12.134 1.884 2.363 1.00 93.81 208 VAL A N 1
ATOM 1553 C CA . VAL A 1 208 ? 13.089 3.002 2.298 1.00 93.81 208 VAL A CA 1
ATOM 1554 C C . VAL A 1 208 ? 14.280 2.799 3.235 1.00 93.81 208 VAL A C 1
ATOM 1556 O O . VAL A 1 208 ? 15.407 3.103 2.853 1.00 93.81 208 VAL A O 1
ATOM 1559 N N . ALA A 1 209 ? 14.071 2.230 4.425 1.00 92.94 209 ALA A N 1
ATOM 1560 C CA . ALA A 1 209 ? 15.145 1.932 5.373 1.00 92.94 209 ALA A CA 1
ATOM 1561 C C . ALA A 1 209 ? 16.196 0.941 4.830 1.00 92.94 209 ALA A C 1
ATOM 1563 O O . ALA A 1 209 ? 17.320 0.923 5.333 1.00 92.94 209 ALA A O 1
ATOM 1564 N N . ARG A 1 210 ? 15.838 0.138 3.816 1.00 92.44 210 ARG A N 1
ATOM 1565 C CA . ARG A 1 210 ? 16.727 -0.816 3.131 1.00 92.44 210 ARG A CA 1
ATOM 1566 C C . ARG A 1 210 ? 17.436 -0.223 1.913 1.00 92.44 210 ARG A C 1
ATOM 1568 O O . ARG A 1 210 ? 18.352 -0.858 1.396 1.00 92.44 210 ARG A O 1
ATOM 1575 N N . LEU A 1 211 ? 17.033 0.959 1.441 1.00 89.12 211 LEU A N 1
ATOM 1576 C CA . LEU A 1 211 ? 17.703 1.616 0.321 1.00 89.12 211 LEU A CA 1
ATOM 1577 C C . LEU A 1 211 ? 19.127 2.037 0.715 1.00 89.12 211 LEU A C 1
ATOM 1579 O O . LEU A 1 211 ? 19.364 2.385 1.877 1.00 89.12 211 LEU A O 1
ATOM 1583 N N . PRO A 1 212 ? 20.075 2.074 -0.240 1.00 77.69 212 PRO A N 1
ATOM 1584 C CA . PRO A 1 212 ? 21.422 2.564 0.026 1.00 77.69 212 PRO A CA 1
ATOM 1585 C C . PRO A 1 212 ? 21.380 3.992 0.591 1.00 77.69 212 PRO A C 1
ATOM 1587 O O . PRO A 1 212 ? 20.842 4.915 -0.035 1.00 77.69 212 PRO A O 1
ATOM 1590 N N . ARG A 1 213 ? 21.932 4.179 1.796 1.00 68.19 213 ARG A N 1
ATOM 1591 C CA . ARG A 1 213 ? 22.000 5.483 2.469 1.00 68.19 213 ARG A CA 1
ATOM 1592 C C . ARG A 1 213 ? 23.052 6.351 1.786 1.00 68.19 213 ARG A C 1
ATOM 1594 O O . ARG A 1 213 ? 24.214 6.308 2.156 1.00 68.19 213 ARG A O 1
ATOM 1601 N N . GLY A 1 214 ? 22.633 7.142 0.800 1.00 60.88 214 GLY A N 1
ATOM 1602 C CA . GLY A 1 214 ? 23.545 8.034 0.079 1.00 60.88 214 GLY A CA 1
ATOM 1603 C C . GLY A 1 214 ? 24.536 7.274 -0.811 1.00 60.88 214 GLY A C 1
ATOM 1604 O O . GLY A 1 214 ? 24.752 6.079 -0.667 1.00 60.88 214 GLY A O 1
ATOM 1605 N N . SER A 1 215 ? 25.084 7.956 -1.811 1.00 50.03 215 SER A N 1
ATOM 1606 C CA . SER A 1 215 ? 26.252 7.438 -2.533 1.00 50.03 215 SER A CA 1
ATOM 1607 C C . SER A 1 215 ? 27.460 7.581 -1.618 1.00 50.03 215 SER A C 1
ATOM 1609 O O . SER A 1 215 ? 27.528 8.546 -0.862 1.00 50.03 215 SER A O 1
ATOM 1611 N N . ALA A 1 216 ? 28.450 6.697 -1.750 1.00 47.00 216 ALA A N 1
ATOM 1612 C CA . ALA A 1 216 ? 29.764 6.872 -1.124 1.00 47.00 216 ALA A CA 1
ATOM 1613 C C . ALA A 1 216 ? 30.460 8.193 -1.531 1.00 47.00 216 ALA A C 1
ATOM 1615 O O . ALA A 1 216 ? 31.420 8.609 -0.894 1.00 47.00 216 ALA A O 1
ATOM 1616 N N . SER A 1 217 ? 29.954 8.871 -2.568 1.00 45.16 217 SER A N 1
ATOM 1617 C CA . SER A 1 217 ? 30.324 10.237 -2.921 1.00 45.16 217 SER A CA 1
ATOM 1618 C C . SER A 1 217 ? 29.264 11.228 -2.400 1.00 45.16 217 SER A C 1
ATOM 1620 O O . SER A 1 217 ? 28.151 11.246 -2.946 1.00 45.16 217 SER A O 1
ATOM 1622 N N . PRO A 1 218 ? 29.570 12.024 -1.356 1.00 49.66 218 PRO A N 1
ATOM 1623 C CA . PRO A 1 218 ? 28.685 13.076 -0.842 1.00 49.66 218 PRO A CA 1
ATOM 1624 C C . PRO A 1 218 ? 28.446 14.222 -1.844 1.00 49.66 218 PRO A C 1
ATOM 1626 O O . PRO A 1 218 ? 27.440 14.916 -1.724 1.00 49.66 218 PRO A O 1
ATOM 1629 N N . ASP A 1 219 ? 29.299 14.351 -2.868 1.00 46.34 219 ASP A N 1
ATOM 1630 C CA . ASP A 1 219 ? 29.234 15.397 -3.903 1.00 46.34 219 ASP A CA 1
ATOM 1631 C C . ASP A 1 219 ? 28.549 14.942 -5.209 1.00 46.34 219 ASP A C 1
ATOM 1633 O O . ASP A 1 219 ? 28.428 15.709 -6.166 1.00 46.34 219 ASP A O 1
ATOM 1637 N N . GLY A 1 220 ? 28.099 13.683 -5.281 1.00 52.19 220 GLY A N 1
ATOM 1638 C CA . GLY A 1 220 ? 27.409 13.142 -6.453 1.00 52.19 220 GLY A CA 1
ATOM 1639 C C . GLY A 1 220 ? 25.992 13.718 -6.610 1.00 52.19 220 GLY A C 1
ATOM 1640 O O . GLY A 1 220 ? 25.287 13.879 -5.607 1.00 52.19 220 GLY A O 1
ATOM 1641 N N . PRO A 1 221 ? 25.510 13.992 -7.839 1.00 56.44 221 PRO A N 1
ATOM 1642 C CA . PRO A 1 221 ? 24.163 14.515 -8.012 1.00 56.44 221 PRO A CA 1
ATOM 1643 C C . PRO A 1 221 ? 23.130 13.469 -7.572 1.00 56.44 221 PRO A C 1
ATOM 1645 O O . PRO A 1 221 ? 23.234 12.280 -7.881 1.00 56.44 221 PRO A O 1
ATOM 1648 N N . GLN A 1 222 ? 22.144 13.911 -6.795 1.00 69.44 222 GLN A N 1
ATOM 1649 C CA . GLN A 1 222 ? 21.147 13.029 -6.194 1.00 69.44 222 GLN A CA 1
ATOM 1650 C C . GLN A 1 222 ? 20.122 12.566 -7.237 1.00 69.44 222 GLN A C 1
ATOM 1652 O O . GLN A 1 222 ? 19.717 13.335 -8.107 1.00 69.44 222 GLN A O 1
ATOM 1657 N N . ASP A 1 223 ? 19.639 11.326 -7.116 1.00 84.88 223 ASP A N 1
ATOM 1658 C CA . ASP A 1 223 ? 18.447 10.880 -7.844 1.00 84.88 223 ASP A CA 1
ATOM 1659 C C . ASP A 1 223 ? 17.236 11.687 -7.347 1.00 84.88 223 ASP A C 1
ATOM 1661 O O . ASP A 1 223 ? 16.614 11.352 -6.337 1.00 84.88 223 ASP A O 1
ATOM 1665 N N . HIS A 1 224 ? 16.922 12.784 -8.042 1.00 83.56 224 HIS A N 1
ATOM 1666 C CA . HIS A 1 224 ? 15.871 13.720 -7.647 1.00 83.56 224 HIS A CA 1
ATOM 1667 C C . HIS A 1 224 ? 14.493 13.063 -7.533 1.00 83.56 224 HIS A C 1
ATOM 1669 O O . HIS A 1 224 ? 13.708 13.467 -6.675 1.00 83.56 224 HIS A O 1
ATOM 1675 N N . ARG A 1 225 ? 14.191 12.040 -8.348 1.00 87.38 225 ARG A N 1
ATOM 1676 C CA . ARG A 1 225 ? 12.904 11.339 -8.258 1.00 87.38 225 ARG A CA 1
ATOM 1677 C C . ARG A 1 225 ? 12.845 10.500 -6.996 1.00 87.38 225 ARG A C 1
ATOM 1679 O O . ARG A 1 225 ? 11.849 10.576 -6.281 1.00 87.38 225 ARG A O 1
ATOM 1686 N N . LEU A 1 226 ? 13.897 9.737 -6.698 1.00 88.88 226 LEU A N 1
ATOM 1687 C CA . LEU A 1 226 ? 13.945 8.991 -5.445 1.00 88.88 226 LEU A CA 1
ATOM 1688 C C . LEU A 1 226 ? 13.903 9.942 -4.239 1.00 88.88 226 LEU A C 1
ATOM 1690 O O . LEU A 1 226 ? 13.148 9.692 -3.302 1.00 88.88 226 LEU A O 1
ATOM 1694 N N . SER A 1 227 ? 14.639 11.057 -4.281 1.00 88.94 227 SER A N 1
ATOM 1695 C CA . SER A 1 227 ? 14.601 12.086 -3.234 1.00 88.94 227 SER A CA 1
ATOM 1696 C C . SER A 1 227 ? 13.196 12.667 -3.045 1.00 88.94 227 SER A C 1
ATOM 1698 O O . SER A 1 227 ? 12.752 12.808 -1.907 1.00 88.94 227 SER A O 1
ATOM 1700 N N . ALA A 1 228 ? 12.462 12.945 -4.126 1.00 89.88 228 ALA A N 1
ATOM 1701 C CA . ALA A 1 228 ? 11.078 13.414 -4.058 1.00 89.88 228 ALA A CA 1
ATOM 1702 C C . ALA A 1 228 ? 10.130 12.351 -3.475 1.00 89.88 228 ALA A C 1
ATOM 1704 O O . ALA A 1 228 ? 9.312 12.666 -2.609 1.00 89.88 228 ALA A O 1
ATOM 1705 N N . LEU A 1 229 ? 10.271 11.082 -3.882 1.00 91.25 229 LEU A N 1
ATOM 1706 C CA . LEU A 1 229 ? 9.490 9.967 -3.333 1.00 91.25 229 LEU A CA 1
ATOM 1707 C C . LEU A 1 229 ? 9.733 9.812 -1.827 1.00 91.25 229 LEU A C 1
ATOM 1709 O O . LEU A 1 229 ? 8.779 9.823 -1.047 1.00 91.25 229 LEU A O 1
ATOM 1713 N N . VAL A 1 230 ? 10.997 9.754 -1.401 1.00 92.56 230 VAL A N 1
ATOM 1714 C CA . VAL A 1 230 ? 11.377 9.663 0.018 1.00 92.56 230 VAL A CA 1
ATOM 1715 C C . VAL A 1 230 ? 10.915 10.898 0.796 1.00 92.56 230 VAL A C 1
ATOM 1717 O O . VAL A 1 230 ? 10.433 10.764 1.920 1.00 92.56 230 VAL A O 1
ATOM 1720 N N . GLY A 1 231 ? 11.005 12.093 0.207 1.00 92.31 231 GLY A N 1
ATOM 1721 C CA . GLY A 1 231 ? 10.490 13.331 0.792 1.00 92.31 231 GLY A CA 1
ATOM 1722 C C . GLY A 1 231 ? 8.980 13.282 1.034 1.00 92.31 231 GLY A C 1
ATOM 1723 O O . GLY A 1 231 ? 8.530 13.578 2.138 1.00 92.31 231 GLY A O 1
ATOM 1724 N N . SER A 1 232 ? 8.203 12.830 0.045 1.00 95.00 232 SER A N 1
ATOM 1725 C CA . SER A 1 232 ? 6.744 12.686 0.168 1.00 95.00 232 SER A CA 1
ATOM 1726 C C . SER A 1 232 ? 6.332 11.664 1.236 1.00 95.00 232 SER A C 1
ATOM 1728 O O . SER A 1 232 ? 5.369 11.883 1.971 1.00 95.00 232 SER A O 1
ATOM 1730 N N . LEU A 1 233 ? 7.092 10.574 1.370 1.00 95.50 233 LEU A N 1
ATOM 1731 C CA . LEU A 1 233 ? 6.878 9.557 2.395 1.00 95.50 233 LEU A CA 1
ATOM 1732 C C . LEU A 1 233 ? 7.157 10.112 3.795 1.00 95.50 233 LEU A C 1
ATOM 1734 O O . LEU A 1 233 ? 6.325 9.963 4.686 1.00 95.50 233 LEU A O 1
ATOM 1738 N N . ARG A 1 234 ? 8.289 10.807 3.975 1.00 95.62 234 ARG A N 1
ATOM 1739 C CA . ARG A 1 234 ? 8.645 11.462 5.245 1.00 95.62 234 ARG A CA 1
ATOM 1740 C C . ARG A 1 234 ? 7.627 12.522 5.653 1.00 95.62 234 ARG A C 1
ATOM 1742 O O . ARG A 1 234 ? 7.289 12.604 6.827 1.00 95.62 234 ARG A O 1
ATOM 1749 N N . ALA A 1 235 ? 7.112 13.296 4.697 1.00 96.25 235 ALA A N 1
ATOM 1750 C CA . ALA A 1 235 ? 6.054 14.267 4.961 1.00 96.25 235 ALA A CA 1
ATOM 1751 C C . ALA A 1 235 ? 4.786 13.584 5.505 1.00 96.25 235 ALA A C 1
ATOM 1753 O O . ALA A 1 235 ? 4.252 14.008 6.526 1.00 96.25 235 ALA A O 1
ATOM 1754 N N . ARG A 1 236 ? 4.353 12.469 4.896 1.00 97.44 236 ARG A N 1
ATOM 1755 C CA . ARG A 1 236 ? 3.188 11.716 5.390 1.00 97.44 236 ARG A CA 1
ATOM 1756 C C . ARG A 1 236 ? 3.436 11.044 6.743 1.00 97.44 236 ARG A C 1
ATOM 1758 O O . ARG A 1 236 ? 2.510 10.968 7.544 1.00 97.44 236 ARG A O 1
ATOM 1765 N N . ALA A 1 237 ? 4.652 10.569 7.009 1.00 97.06 237 ALA A N 1
ATOM 1766 C CA . ALA A 1 237 ? 5.032 10.055 8.326 1.00 97.06 237 ALA A CA 1
ATOM 1767 C C . ALA A 1 237 ? 4.939 11.149 9.402 1.00 97.06 237 ALA A C 1
ATOM 1769 O O . ALA A 1 237 ? 4.293 10.947 10.427 1.00 97.06 237 ALA A O 1
ATOM 1770 N N . ALA A 1 238 ? 5.460 12.346 9.118 1.00 97.94 238 ALA A N 1
ATOM 1771 C CA . ALA A 1 238 ? 5.344 13.492 10.017 1.00 97.94 238 ALA A CA 1
ATOM 1772 C C . ALA A 1 238 ? 3.878 13.896 10.276 1.00 97.94 238 ALA A C 1
ATOM 1774 O O . ALA A 1 238 ? 3.531 14.279 11.393 1.00 97.94 238 ALA A O 1
ATOM 1775 N N . ASP A 1 239 ? 2.994 13.771 9.281 1.00 98.19 239 ASP A N 1
ATOM 1776 C CA . ASP A 1 239 ? 1.555 13.982 9.477 1.00 98.19 239 ASP A CA 1
ATOM 1777 C C . ASP A 1 239 ? 0.921 12.947 10.420 1.00 98.19 239 ASP A C 1
ATOM 1779 O O . ASP A 1 239 ? 0.084 13.307 11.251 1.00 98.19 239 ASP A O 1
ATOM 1783 N N . VAL A 1 240 ? 1.324 11.676 10.331 1.00 97.94 240 VAL A N 1
ATOM 1784 C CA . VAL A 1 240 ? 0.875 10.616 11.252 1.00 97.94 240 VAL A CA 1
ATOM 1785 C C . VAL A 1 240 ? 1.344 10.894 12.677 1.00 97.94 240 VAL A C 1
ATOM 1787 O O . VAL A 1 240 ? 0.547 10.779 13.612 1.00 97.94 240 VAL A O 1
ATOM 1790 N N . ASP A 1 241 ? 2.600 11.301 12.848 1.00 98.00 241 ASP A N 1
ATOM 1791 C CA . ASP A 1 241 ? 3.163 11.637 14.158 1.00 98.00 241 ASP A CA 1
ATOM 1792 C C . ASP A 1 241 ? 2.454 12.854 14.766 1.00 98.00 241 ASP A C 1
ATOM 1794 O O . ASP A 1 241 ? 2.076 12.843 15.940 1.00 98.00 241 ASP A O 1
ATOM 1798 N N . ARG A 1 242 ? 2.172 13.876 13.948 1.00 98.69 242 ARG A N 1
ATOM 1799 C CA . ARG A 1 242 ? 1.397 15.056 14.351 1.00 98.69 242 ARG A CA 1
ATOM 1800 C C . ARG A 1 242 ? -0.006 14.683 14.830 1.00 98.69 242 ARG A C 1
ATOM 1802 O O . ARG A 1 242 ? -0.401 15.127 15.907 1.00 98.69 242 ARG A O 1
ATOM 1809 N N . LEU A 1 243 ? -0.736 13.863 14.071 1.00 98.50 243 LEU A N 1
ATOM 1810 C CA . LEU A 1 243 ? -2.084 13.398 14.433 1.00 98.50 243 LEU A CA 1
ATOM 1811 C C . LEU A 1 243 ? -2.070 12.504 15.679 1.00 98.50 243 LEU A C 1
ATOM 1813 O O . LEU A 1 243 ? -2.975 12.566 16.506 1.00 98.50 243 LEU A O 1
ATOM 1817 N N . THR A 1 244 ? -1.024 11.698 15.847 1.00 98.19 244 THR A N 1
ATOM 1818 C CA . THR A 1 244 ? -0.823 10.872 17.044 1.00 98.19 244 THR A CA 1
ATOM 1819 C C . THR A 1 244 ? -0.587 11.737 18.282 1.00 98.19 244 THR A C 1
ATOM 1821 O O . THR A 1 244 ? -1.210 11.508 19.319 1.00 98.19 244 THR A O 1
ATOM 1824 N N . ALA A 1 245 ? 0.252 12.768 18.170 1.00 98.38 245 ALA A N 1
ATOM 1825 C CA . ALA A 1 245 ? 0.492 13.721 19.249 1.00 98.38 245 ALA A CA 1
ATOM 1826 C C . ALA A 1 245 ? -0.755 14.565 19.568 1.00 98.38 245 ALA A C 1
ATOM 1828 O O . ALA A 1 245 ? -1.022 14.852 20.731 1.00 98.38 245 ALA A O 1
ATOM 1829 N N . GLU A 1 246 ? -1.527 14.958 18.552 1.00 98.69 246 GLU A N 1
ATOM 1830 C CA . GLU A 1 246 ? -2.818 15.633 18.724 1.00 98.69 246 GLU A CA 1
ATOM 1831 C C . GLU A 1 246 ? -3.813 14.758 19.482 1.00 98.69 246 GLU A C 1
ATOM 1833 O O . GLU A 1 246 ? -4.385 15.211 20.469 1.00 98.69 246 GLU A O 1
ATOM 1838 N N . ALA A 1 247 ? -3.941 13.488 19.095 1.00 98.19 247 ALA A N 1
ATOM 1839 C CA . ALA A 1 247 ? -4.809 12.552 19.788 1.00 98.19 247 ALA A CA 1
ATOM 1840 C C . ALA A 1 247 ? -4.436 12.386 21.267 1.00 98.19 247 ALA A C 1
ATOM 1842 O O . ALA A 1 247 ? -5.320 12.392 22.118 1.00 98.19 247 ALA A O 1
ATOM 1843 N N . ALA A 1 248 ? -3.139 12.273 21.573 1.00 98.00 248 ALA A N 1
ATOM 1844 C CA . ALA A 1 248 ? -2.657 12.160 22.947 1.00 98.00 248 ALA A CA 1
ATOM 1845 C C . ALA A 1 248 ? -2.963 13.417 23.783 1.00 98.00 248 ALA A C 1
ATOM 1847 O O . ALA A 1 248 ? -3.360 13.296 24.940 1.00 98.00 248 ALA A O 1
ATOM 1848 N N . ARG A 1 249 ? -2.829 14.620 23.202 1.00 98.50 249 ARG A N 1
ATOM 1849 C CA . ARG A 1 249 ? -3.212 15.874 23.878 1.00 98.50 249 ARG A CA 1
ATOM 1850 C C . ARG A 1 249 ? -4.712 15.936 24.150 1.00 98.50 249 ARG A C 1
ATOM 1852 O O . ARG A 1 249 ? -5.104 16.176 25.284 1.00 98.50 249 ARG A O 1
ATOM 1859 N N . SER A 1 250 ? -5.541 15.653 23.143 1.00 98.06 250 SER A N 1
ATOM 1860 C CA . SER A 1 250 ? -6.999 15.643 23.312 1.00 98.06 250 SER A CA 1
ATOM 1861 C C . SER A 1 250 ? -7.457 14.625 24.352 1.00 98.06 250 SER A C 1
ATOM 1863 O O . SER A 1 250 ? -8.398 14.884 25.091 1.00 98.06 250 SER A O 1
ATOM 1865 N N . GLU A 1 251 ? -6.799 13.471 24.437 1.00 96.50 251 GLU A N 1
ATOM 1866 C CA . GLU A 1 251 ? -7.095 12.479 25.467 1.00 96.50 251 GLU A CA 1
ATOM 1867 C C . GLU A 1 251 ? -6.738 12.973 26.874 1.00 96.50 251 GLU A C 1
ATOM 1869 O O . GLU A 1 251 ? -7.549 12.829 27.785 1.00 96.50 251 GLU A O 1
ATOM 1874 N N . ALA A 1 252 ? -5.576 13.612 27.046 1.00 96.94 252 ALA A N 1
ATOM 1875 C CA . ALA A 1 252 ? -5.173 14.203 28.324 1.00 96.94 252 ALA A CA 1
ATOM 1876 C C . ALA A 1 252 ? -6.137 15.310 28.799 1.00 96.94 252 ALA A C 1
ATOM 1878 O O . ALA A 1 252 ? -6.304 15.519 29.998 1.00 96.94 252 ALA A O 1
ATOM 1879 N N . GLU A 1 253 ? -6.796 15.990 27.862 1.00 97.00 253 GLU A N 1
ATOM 1880 C CA . GLU A 1 253 ? -7.826 17.003 28.116 1.00 97.00 253 GLU A CA 1
ATOM 1881 C C . GLU A 1 253 ? -9.233 16.402 28.330 1.00 97.00 253 GLU A C 1
ATOM 1883 O O . GLU A 1 253 ? -10.193 17.140 28.542 1.00 97.00 253 GLU A O 1
ATOM 1888 N N . GLY A 1 254 ? -9.392 15.074 28.247 1.00 94.44 254 GLY A N 1
ATOM 1889 C CA . GLY A 1 254 ? -10.690 14.393 28.339 1.00 94.44 254 GLY A CA 1
ATOM 1890 C C . GLY A 1 254 ? -11.561 14.514 27.079 1.00 94.44 254 GLY A C 1
ATOM 1891 O O . GLY A 1 254 ? -12.698 14.046 27.051 1.00 94.44 254 GLY A O 1
ATOM 1892 N N . ALA A 1 255 ? -11.044 15.096 25.996 1.00 95.44 255 ALA A N 1
ATOM 1893 C CA . ALA A 1 255 ? -11.743 15.274 24.727 1.00 95.44 255 ALA A CA 1
ATOM 1894 C C . ALA A 1 255 ? -11.692 13.998 23.856 1.00 95.44 255 ALA A C 1
ATOM 1896 O O . ALA A 1 255 ? -11.147 13.988 22.747 1.00 95.44 255 ALA A O 1
ATOM 1897 N N . LEU A 1 256 ? -12.303 12.907 24.333 1.00 94.56 256 LEU A N 1
ATOM 1898 C CA . LEU A 1 256 ? -12.221 11.574 23.714 1.00 94.56 256 LEU A CA 1
ATOM 1899 C C . LEU A 1 256 ? -12.671 11.531 22.241 1.00 94.56 256 LEU A C 1
ATOM 1901 O O . LEU A 1 256 ? -12.068 10.833 21.425 1.00 94.56 256 LEU A O 1
ATOM 1905 N N . ARG A 1 257 ? -13.693 12.308 21.850 1.00 93.69 257 ARG A N 1
ATOM 1906 C CA . ARG A 1 257 ? -14.154 12.373 20.444 1.00 93.69 257 ARG A CA 1
ATOM 1907 C C . ARG A 1 257 ? -13.106 12.993 19.518 1.00 93.69 257 ARG A C 1
ATOM 1909 O O . ARG A 1 257 ? -12.928 12.527 18.388 1.00 93.69 257 ARG A O 1
ATOM 1916 N N . ALA A 1 258 ? -12.413 14.029 19.990 1.00 96.12 258 ALA A N 1
ATOM 1917 C CA . ALA A 1 258 ? -11.320 14.655 19.254 1.00 96.12 258 ALA A CA 1
ATOM 1918 C C . ALA A 1 258 ? -10.133 13.688 19.148 1.00 96.12 258 ALA A C 1
ATOM 1920 O O . ALA A 1 258 ? -9.632 13.459 18.046 1.00 96.12 258 ALA A O 1
ATOM 1921 N N . ALA A 1 259 ? -9.789 13.009 20.250 1.00 97.44 259 ALA A N 1
ATOM 1922 C CA . ALA A 1 259 ? -8.758 11.975 20.261 1.00 97.44 259 ALA A CA 1
ATOM 1923 C C . ALA A 1 259 ? -9.054 10.852 19.249 1.00 97.44 259 ALA A C 1
ATOM 1925 O O . ALA A 1 259 ? -8.210 10.540 18.407 1.00 97.44 259 ALA A O 1
ATOM 1926 N N . ALA A 1 260 ? -10.272 10.300 19.244 1.00 95.94 260 ALA A N 1
ATOM 1927 C CA . ALA A 1 260 ? -10.678 9.258 18.300 1.00 95.94 260 ALA A CA 1
ATOM 1928 C C . ALA A 1 260 ? -10.625 9.730 16.837 1.00 95.94 260 ALA A C 1
ATOM 1930 O O . ALA A 1 260 ? -10.205 8.983 15.950 1.00 95.94 260 ALA A O 1
ATOM 1931 N N . THR A 1 261 ? -11.012 10.981 16.575 1.00 96.38 261 THR A N 1
ATOM 1932 C CA . THR A 1 261 ? -10.955 11.579 15.233 1.00 96.38 261 THR A CA 1
ATOM 1933 C C . THR A 1 261 ? -9.513 11.719 14.744 1.00 96.38 261 THR A C 1
ATOM 1935 O O . THR A 1 261 ? -9.215 11.338 13.610 1.00 96.38 261 THR A O 1
ATOM 1938 N N . ALA A 1 262 ? -8.607 12.197 15.600 1.00 98.00 262 ALA A N 1
ATOM 1939 C CA . ALA A 1 262 ? -7.189 12.319 15.283 1.00 98.00 262 ALA A CA 1
ATOM 1940 C C . ALA A 1 262 ? -6.526 10.941 15.069 1.00 98.00 262 ALA A C 1
ATOM 1942 O O . ALA A 1 262 ? -5.831 10.749 14.068 1.00 98.00 262 ALA A O 1
ATOM 1943 N N . ARG A 1 263 ? -6.829 9.934 15.908 1.00 98.00 263 ARG A N 1
ATOM 1944 C CA . ARG A 1 263 ? -6.371 8.540 15.708 1.00 98.00 263 ARG A CA 1
ATOM 1945 C C . ARG A 1 263 ? -6.884 7.937 14.399 1.00 98.00 263 ARG A C 1
ATOM 1947 O O . ARG A 1 263 ? -6.116 7.311 13.669 1.00 98.00 263 ARG A O 1
ATOM 1954 N N . LEU A 1 264 ? -8.154 8.159 14.056 1.00 97.12 264 LEU A N 1
ATOM 1955 C CA . LEU A 1 264 ? -8.714 7.742 12.768 1.00 97.12 264 LEU A CA 1
ATOM 1956 C C . LEU A 1 264 ? -8.002 8.433 11.595 1.00 97.12 264 LEU A C 1
ATOM 1958 O O . LEU A 1 264 ? -7.759 7.800 10.567 1.00 97.12 264 LEU A O 1
ATOM 1962 N N . GLY A 1 265 ? -7.665 9.717 11.737 1.00 97.31 265 GLY A N 1
ATOM 1963 C CA . GLY A 1 265 ? -6.852 10.454 10.772 1.00 97.31 265 GLY A CA 1
ATOM 1964 C C . GLY A 1 265 ? -5.484 9.804 10.557 1.00 97.31 265 GLY A C 1
ATOM 1965 O O . GLY A 1 265 ? -5.122 9.510 9.417 1.00 97.31 265 GLY A O 1
ATOM 1966 N N . ALA A 1 266 ? -4.767 9.509 11.645 1.00 97.56 266 ALA A N 1
ATOM 1967 C CA . ALA A 1 266 ? -3.467 8.844 11.604 1.00 97.56 266 ALA A CA 1
ATOM 1968 C C . ALA A 1 266 ? -3.555 7.478 10.899 1.00 97.56 266 ALA A C 1
ATOM 1970 O O . ALA A 1 266 ? -2.805 7.209 9.962 1.00 97.56 266 ALA A O 1
ATOM 1971 N N . LEU A 1 267 ? -4.542 6.653 11.258 1.00 96.56 267 LEU A N 1
ATOM 1972 C CA . LEU A 1 267 ? -4.741 5.327 10.667 1.00 96.56 267 LEU A CA 1
ATOM 1973 C C . LEU A 1 267 ? -5.183 5.381 9.191 1.00 96.56 267 LEU A C 1
ATOM 1975 O O . LEU A 1 267 ? -4.870 4.487 8.410 1.00 96.56 267 LEU A O 1
ATOM 1979 N N . ARG A 1 268 ? -5.874 6.443 8.753 1.00 95.62 268 ARG A N 1
ATOM 1980 C CA . ARG A 1 268 ? -6.159 6.669 7.320 1.00 95.62 268 ARG A CA 1
ATOM 1981 C C . ARG A 1 268 ? -4.896 6.976 6.521 1.00 95.62 268 ARG A C 1
ATOM 1983 O O . ARG A 1 268 ? -4.822 6.616 5.344 1.00 95.62 268 ARG A O 1
ATOM 1990 N N . LEU A 1 269 ? -3.917 7.636 7.139 1.00 95.75 269 LEU A N 1
ATOM 1991 C CA . LEU A 1 269 ? -2.623 7.906 6.523 1.00 95.75 269 LEU A CA 1
ATOM 1992 C C . LEU A 1 269 ? -1.689 6.688 6.585 1.00 95.75 269 LEU A C 1
ATOM 1994 O O . LEU A 1 269 ? -0.991 6.456 5.602 1.00 95.75 269 LEU A O 1
ATOM 1998 N N . ALA A 1 270 ? -1.722 5.888 7.650 1.00 96.56 270 ALA A N 1
ATOM 1999 C CA . ALA A 1 270 ? -0.912 4.680 7.825 1.00 96.56 270 ALA A CA 1
ATOM 2000 C C . ALA A 1 270 ? -1.796 3.466 8.144 1.00 96.56 270 ALA A C 1
ATOM 2002 O O . ALA A 1 270 ? -1.896 3.035 9.288 1.00 96.56 270 ALA A O 1
ATOM 2003 N N . ARG A 1 271 ? -2.465 2.909 7.126 1.00 94.62 271 ARG A N 1
ATOM 2004 C CA . ARG A 1 271 ? -3.470 1.843 7.311 1.00 94.62 271 ARG A CA 1
ATOM 2005 C C . ARG A 1 271 ? -2.875 0.556 7.882 1.00 94.62 271 ARG A C 1
ATOM 2007 O O . ARG A 1 271 ? -3.586 -0.224 8.506 1.00 94.62 271 ARG A O 1
ATOM 2014 N N . ASP A 1 272 ? -1.595 0.327 7.627 1.00 96.06 272 ASP A N 1
ATOM 2015 C CA . ASP A 1 272 ? -0.830 -0.830 8.077 1.00 96.06 272 ASP A CA 1
ATOM 2016 C C . ASP A 1 272 ? -0.139 -0.619 9.434 1.00 96.06 272 ASP A C 1
ATOM 2018 O O . ASP A 1 272 ? 0.724 -1.415 9.796 1.00 96.06 272 ASP A O 1
ATOM 2022 N N . ASP A 1 273 ? -0.488 0.436 10.178 1.00 96.62 273 ASP A N 1
ATOM 2023 C CA . ASP A 1 273 ? 0.032 0.693 11.521 1.00 96.62 273 ASP A CA 1
ATOM 2024 C C . ASP A 1 273 ? -0.814 -0.033 12.597 1.00 96.62 273 ASP A C 1
ATOM 2026 O O . ASP A 1 273 ? -1.928 0.408 12.917 1.00 96.62 273 ASP A O 1
ATOM 2030 N N . PRO A 1 274 ? -0.317 -1.143 13.185 1.00 94.50 274 PRO A N 1
ATOM 2031 C CA . PRO A 1 274 ? -1.062 -1.899 14.192 1.00 94.50 274 PRO A CA 1
ATOM 2032 C C . PRO A 1 274 ? -1.219 -1.132 15.510 1.00 94.50 274 PRO A C 1
ATOM 2034 O O . PRO A 1 274 ? -2.201 -1.336 16.229 1.00 94.50 274 PRO A O 1
ATOM 2037 N N . HIS A 1 275 ? -0.283 -0.233 15.827 1.00 95.06 275 HIS A N 1
ATOM 2038 C CA . HIS A 1 275 ? -0.353 0.577 17.034 1.00 95.06 275 HIS A CA 1
ATOM 2039 C C . HIS A 1 275 ? -1.455 1.630 16.900 1.00 95.06 275 HIS A C 1
ATOM 2041 O O . HIS A 1 275 ? -2.303 1.739 17.782 1.00 95.06 275 HIS A O 1
ATOM 2047 N N . ALA A 1 276 ? -1.533 2.321 15.757 1.00 95.06 276 ALA A N 1
ATOM 2048 C CA . ALA A 1 276 ? -2.618 3.268 15.492 1.00 95.06 276 ALA A CA 1
ATOM 2049 C C . ALA A 1 276 ? -4.006 2.597 15.510 1.00 95.06 276 ALA A C 1
ATOM 2051 O O . ALA A 1 276 ? -4.972 3.195 15.986 1.00 95.06 276 ALA A O 1
ATOM 2052 N N . HIS A 1 277 ? -4.112 1.348 15.037 1.00 96.25 277 HIS A N 1
ATOM 2053 C CA . HIS A 1 277 ? -5.354 0.573 15.116 1.00 96.25 277 HIS A CA 1
ATOM 2054 C C . HIS A 1 277 ? -5.728 0.225 16.562 1.00 96.25 277 HIS A C 1
ATOM 2056 O O . HIS A 1 277 ? -6.865 0.460 16.971 1.00 96.25 277 HIS A O 1
ATOM 2062 N N . THR A 1 278 ? -4.767 -0.269 17.345 1.00 97.38 278 THR A N 1
ATOM 2063 C CA . THR A 1 278 ? -4.960 -0.595 18.766 1.00 97.38 278 THR A CA 1
ATOM 2064 C C . THR A 1 278 ? -5.392 0.637 19.563 1.00 97.38 278 THR A C 1
ATOM 2066 O O . THR A 1 278 ? -6.377 0.584 20.295 1.00 97.38 278 THR A O 1
ATOM 2069 N N . GLU A 1 279 ? -4.713 1.769 19.370 1.00 97.62 279 GLU A N 1
ATOM 2070 C CA . GLU A 1 279 ? -5.034 3.024 20.054 1.00 97.62 279 GLU A CA 1
ATOM 2071 C C . GLU A 1 279 ? -6.414 3.563 19.665 1.00 97.62 279 GLU A C 1
ATOM 2073 O O . GLU A 1 279 ? -7.145 4.060 20.520 1.00 97.62 279 GLU A O 1
ATOM 2078 N N . LEU A 1 280 ? -6.816 3.429 18.397 1.00 97.81 280 LEU A N 1
ATOM 2079 C CA . LEU A 1 280 ? -8.164 3.803 17.973 1.00 97.81 280 LEU A CA 1
ATOM 2080 C C . LEU A 1 280 ? -9.235 2.950 18.668 1.00 97.81 280 LEU A C 1
ATOM 2082 O O . LEU A 1 280 ? -10.236 3.500 19.118 1.00 97.81 280 LEU A O 1
ATOM 2086 N N . LEU A 1 281 ? -9.031 1.632 18.778 1.00 97.69 281 LEU A N 1
ATOM 2087 C CA . LEU A 1 281 ? -9.957 0.745 19.491 1.00 97.69 281 LEU A CA 1
ATOM 2088 C C . LEU A 1 281 ? -9.998 1.047 20.992 1.00 97.69 281 LEU A C 1
ATOM 2090 O O . LEU A 1 281 ? -11.076 1.046 21.586 1.00 97.69 281 LEU A O 1
ATOM 2094 N N . ARG A 1 282 ? -8.850 1.363 21.599 1.00 97.81 282 ARG A N 1
ATOM 2095 C CA . ARG A 1 282 ? -8.761 1.759 23.008 1.00 97.81 282 ARG A CA 1
ATOM 2096 C C . ARG A 1 282 ? -9.572 3.025 23.283 1.00 97.81 282 ARG A C 1
ATOM 2098 O O . ARG A 1 282 ? -10.426 3.016 24.162 1.00 97.81 282 ARG A O 1
ATOM 2105 N N . VAL A 1 283 ? -9.372 4.087 22.500 1.00 96.94 283 VAL A N 1
ATOM 2106 C CA . VAL A 1 283 ? -10.136 5.338 22.663 1.00 96.94 283 VAL A CA 1
ATOM 2107 C C . VAL A 1 283 ? -11.618 5.130 22.336 1.00 96.94 283 VAL A C 1
ATOM 2109 O O . VAL A 1 283 ? -12.476 5.683 23.017 1.00 96.94 283 VAL A O 1
ATOM 2112 N N . ALA A 1 284 ? -11.947 4.301 21.342 1.00 95.19 284 ALA A N 1
ATOM 2113 C CA . ALA A 1 284 ? -13.336 3.953 21.042 1.00 95.19 284 ALA A CA 1
ATOM 2114 C C . ALA A 1 284 ? -14.013 3.168 22.183 1.00 95.19 284 ALA A C 1
ATOM 2116 O O . ALA A 1 284 ? -15.206 3.333 22.408 1.00 95.19 284 ALA A O 1
ATOM 2117 N N . THR A 1 285 ? -13.250 2.365 22.930 1.00 95.62 285 THR A N 1
ATOM 2118 C CA . THR A 1 285 ? -13.729 1.684 24.143 1.00 95.62 285 THR A CA 1
ATOM 2119 C C . THR A 1 285 ? -14.036 2.695 25.246 1.00 95.62 285 THR A C 1
ATOM 2121 O O . THR A 1 285 ? -15.128 2.672 25.798 1.00 95.62 285 THR A O 1
ATOM 2124 N N . LEU A 1 286 ? -13.130 3.651 25.489 1.00 94.88 286 LEU A N 1
ATOM 2125 C CA . LEU A 1 286 ? -13.369 4.737 26.448 1.00 94.88 286 LEU A CA 1
ATOM 2126 C C . LEU A 1 286 ? -14.595 5.583 26.076 1.00 94.88 286 LEU A C 1
ATOM 2128 O O . LEU A 1 286 ? -15.328 6.017 26.953 1.00 94.88 286 LEU A O 1
ATOM 2132 N N . LEU A 1 287 ? -14.830 5.800 24.778 1.00 92.75 287 LEU A N 1
ATOM 2133 C CA . LEU A 1 287 ? -16.031 6.481 24.288 1.00 92.75 287 LEU A CA 1
ATOM 2134 C C . LEU A 1 287 ? -17.314 5.681 24.516 1.00 92.75 287 LEU A C 1
ATOM 2136 O O . LEU A 1 287 ? -18.356 6.292 24.712 1.00 92.75 287 LEU A O 1
ATOM 2140 N N . ALA A 1 288 ? -17.263 4.350 24.445 1.00 91.56 288 ALA A N 1
ATOM 2141 C CA . ALA A 1 288 ? -18.421 3.500 24.719 1.00 91.56 288 ALA A CA 1
ATOM 2142 C C . ALA A 1 288 ? -18.758 3.449 26.217 1.00 91.56 288 ALA A C 1
ATOM 2144 O O . ALA A 1 288 ? -19.919 3.283 26.575 1.00 91.56 288 ALA A O 1
ATOM 2145 N N . ASP A 1 289 ? -17.750 3.622 27.074 1.00 92.00 289 ASP A N 1
ATOM 2146 C CA . ASP A 1 289 ? -17.910 3.662 28.530 1.00 92.00 289 ASP A CA 1
ATOM 2147 C C . ASP A 1 289 ? -18.285 5.063 29.056 1.00 92.00 289 ASP A C 1
ATOM 2149 O O . ASP A 1 289 ? -18.573 5.220 30.243 1.00 92.00 289 ASP A O 1
ATOM 2153 N N . ASP A 1 290 ? -18.282 6.087 28.194 1.00 89.06 290 ASP A N 1
ATOM 2154 C CA . ASP A 1 290 ? -18.688 7.445 28.552 1.00 89.06 290 ASP A CA 1
ATOM 2155 C C . ASP A 1 290 ? -20.212 7.486 28.795 1.00 89.06 290 ASP A C 1
ATOM 2157 O O . ASP A 1 290 ? -20.986 7.271 27.857 1.00 89.06 290 ASP A O 1
ATOM 2161 N N . PRO A 1 291 ? -20.684 7.805 30.018 1.00 84.31 291 PRO A N 1
ATOM 2162 C CA . PRO A 1 291 ? -22.114 7.856 30.329 1.00 84.31 291 PRO A CA 1
ATOM 2163 C C . PRO A 1 291 ? -22.870 8.937 29.540 1.00 84.31 291 PRO A C 1
ATOM 2165 O O . PRO A 1 291 ? -24.099 8.923 29.500 1.00 84.31 291 PRO A O 1
ATOM 2168 N N . PHE A 1 292 ? -22.155 9.877 28.915 1.00 82.69 292 PHE A N 1
ATOM 2169 C CA . PHE A 1 292 ? -22.712 10.922 28.056 1.00 82.69 292 PHE A CA 1
ATOM 2170 C C . PHE A 1 292 ? -22.555 10.609 26.558 1.00 82.69 292 PHE A C 1
ATOM 2172 O O . PHE A 1 292 ? -22.761 11.484 25.702 1.00 82.69 292 PHE A O 1
ATOM 2179 N N . ALA A 1 293 ? -22.172 9.378 26.207 1.00 77.56 293 ALA A N 1
ATOM 2180 C CA . ALA A 1 293 ? -22.186 8.918 24.831 1.00 77.56 293 ALA A CA 1
ATOM 2181 C C . ALA A 1 293 ? -23.630 8.900 24.291 1.00 77.56 293 ALA A C 1
ATOM 2183 O O . ALA A 1 293 ? -24.556 8.473 24.980 1.00 77.56 293 ALA A O 1
ATOM 2184 N N . PRO A 1 294 ? -23.864 9.387 23.062 1.00 75.06 294 PRO A N 1
ATOM 2185 C CA . PRO A 1 294 ? -25.200 9.384 22.493 1.00 75.06 294 PRO A CA 1
ATOM 2186 C C . PRO A 1 294 ? -25.624 7.947 22.153 1.00 75.06 294 PRO A C 1
ATOM 2188 O O . PRO A 1 294 ? -24.835 7.168 21.619 1.00 75.06 294 PRO A O 1
ATOM 2191 N N . ALA A 1 295 ? -26.885 7.607 22.433 1.00 70.81 295 ALA A N 1
ATOM 2192 C CA . ALA A 1 295 ? -27.422 6.251 22.266 1.00 70.81 295 ALA A CA 1
ATOM 2193 C C . ALA A 1 295 ? -27.344 5.729 20.817 1.00 70.81 295 ALA A C 1
ATOM 2195 O O . ALA A 1 295 ? -27.255 4.530 20.575 1.00 70.81 295 ALA A O 1
ATOM 2196 N N . ASP A 1 296 ? -27.325 6.618 19.821 1.00 69.12 296 ASP A N 1
ATOM 2197 C CA . ASP A 1 296 ? -27.180 6.243 18.411 1.00 69.12 296 ASP A CA 1
ATOM 2198 C C . ASP A 1 296 ? -25.755 5.795 18.035 1.00 69.12 296 ASP A C 1
ATOM 2200 O O . ASP A 1 296 ? -25.548 5.278 16.930 1.00 69.12 296 ASP A O 1
ATOM 2204 N N . ALA A 1 297 ? -24.781 5.972 18.933 1.00 71.19 297 ALA A N 1
ATOM 2205 C CA . ALA A 1 297 ? -23.424 5.447 18.825 1.00 71.19 297 ALA A CA 1
ATOM 2206 C C . ALA A 1 297 ? -23.269 4.049 19.446 1.00 71.19 297 ALA A C 1
ATOM 2208 O O . ALA A 1 297 ? -22.224 3.425 19.245 1.00 71.19 297 ALA A O 1
ATOM 2209 N N . GLU A 1 298 ? -24.291 3.549 20.144 1.00 83.50 298 GLU A N 1
ATOM 2210 C CA . GLU A 1 298 ? -24.249 2.271 20.845 1.00 83.50 298 GLU A CA 1
ATOM 2211 C C . GLU A 1 298 ? -24.287 1.084 19.867 1.00 83.50 298 GLU A C 1
ATOM 2213 O O . GLU A 1 298 ? -24.946 1.106 18.819 1.00 83.50 298 GLU A O 1
ATOM 2218 N N . VAL A 1 299 ? -23.542 0.033 20.211 1.00 91.75 299 VAL A N 1
ATOM 2219 C CA . VAL A 1 299 ? -23.672 -1.290 19.599 1.00 91.75 299 VAL A CA 1
ATOM 2220 C C . VAL A 1 299 ? -24.399 -2.164 20.606 1.00 91.75 299 VAL A C 1
ATOM 2222 O O . VAL A 1 299 ? -23.862 -2.466 21.670 1.00 91.75 299 VAL A O 1
ATOM 2225 N N . GLY A 1 300 ? -25.616 -2.571 20.259 1.00 93.75 300 GLY A N 1
ATOM 2226 C CA . GLY A 1 300 ? -26.377 -3.528 21.047 1.00 93.75 300 GLY A CA 1
ATOM 2227 C C . GLY A 1 300 ? -25.772 -4.921 20.908 1.00 93.75 300 GLY A C 1
ATOM 2228 O O . GLY A 1 300 ? -25.444 -5.352 19.799 1.00 93.75 300 GLY A O 1
ATOM 2229 N N . ALA A 1 301 ? -25.643 -5.624 22.028 1.00 95.31 301 ALA A N 1
ATOM 2230 C CA . ALA A 1 301 ? -25.211 -7.011 22.070 1.00 95.31 301 ALA A CA 1
ATOM 2231 C C . ALA A 1 301 ? -26.171 -7.822 22.940 1.00 95.31 301 ALA A C 1
ATOM 2233 O O . ALA A 1 301 ? -26.424 -7.475 24.092 1.00 95.31 301 ALA A O 1
ATOM 2234 N N . VAL A 1 302 ? -26.692 -8.911 22.384 1.00 95.50 302 VAL A N 1
ATOM 2235 C CA . VAL A 1 302 ? -27.574 -9.851 23.078 1.00 95.50 302 VAL A CA 1
ATOM 2236 C C . VAL A 1 302 ? -26.936 -11.230 23.014 1.00 95.50 302 VAL A C 1
ATOM 2238 O O . VAL A 1 302 ? -26.579 -11.710 21.938 1.00 95.50 302 VAL A O 1
ATOM 2241 N N . THR A 1 303 ? -26.772 -11.866 24.168 1.00 93.62 303 THR A N 1
ATOM 2242 C CA . THR A 1 303 ? -26.303 -13.249 24.255 1.00 93.62 303 THR A CA 1
ATOM 2243 C C . THR A 1 303 ? -27.469 -14.207 24.017 1.00 93.62 303 THR A C 1
ATOM 2245 O O . THR A 1 303 ? -28.567 -14.011 24.534 1.00 93.62 303 THR A O 1
ATOM 2248 N N . ASP A 1 304 ? -27.234 -15.241 23.216 1.00 87.00 304 ASP A N 1
ATOM 2249 C CA . ASP A 1 304 ? -28.203 -16.290 22.899 1.00 87.00 304 ASP A CA 1
ATOM 2250 C C . ASP A 1 304 ? -27.515 -17.651 22.993 1.00 87.00 304 ASP A C 1
ATOM 2252 O O . ASP A 1 304 ? -26.769 -18.015 22.087 1.00 87.00 304 ASP A O 1
ATOM 2256 N N . ASP A 1 305 ? -27.727 -18.358 24.107 1.00 83.25 305 ASP A N 1
ATOM 2257 C CA . ASP A 1 305 ? -27.087 -19.624 24.505 1.00 83.25 305 ASP A CA 1
ATOM 2258 C C . ASP A 1 305 ? -25.552 -19.646 24.336 1.00 83.25 305 ASP A C 1
ATOM 2260 O O . ASP A 1 305 ? -24.811 -19.479 25.307 1.00 83.25 305 ASP A O 1
ATOM 2264 N N . ARG A 1 306 ? -25.071 -19.806 23.095 1.00 86.88 306 ARG A N 1
ATOM 2265 C CA . ARG A 1 306 ? -23.652 -19.857 22.706 1.00 86.88 306 ARG A CA 1
ATOM 2266 C C . ARG A 1 306 ? -23.219 -18.846 21.642 1.00 86.88 306 ARG A C 1
ATOM 2268 O O . ARG A 1 306 ? -22.077 -18.892 21.195 1.00 86.88 306 ARG A O 1
ATOM 2275 N N . ALA A 1 307 ? -24.097 -17.940 21.241 1.00 93.69 307 ALA A N 1
ATOM 2276 C CA . ALA A 1 307 ? -23.804 -16.904 20.266 1.00 93.69 307 ALA A CA 1
ATOM 2277 C C . ALA A 1 307 ? -23.978 -15.509 20.870 1.00 93.69 307 ALA A C 1
ATOM 2279 O O . ALA A 1 307 ? -24.746 -15.298 21.811 1.00 93.69 307 ALA A O 1
ATOM 2280 N N . VAL A 1 308 ? -23.284 -14.532 20.293 1.00 96.38 308 VAL A N 1
ATOM 2281 C CA . VAL A 1 308 ? -23.536 -13.113 20.547 1.00 96.38 308 VAL A CA 1
ATOM 2282 C C . VAL A 1 308 ? -24.140 -12.505 19.293 1.00 96.38 308 VAL A C 1
ATOM 2284 O O . VAL A 1 308 ? -23.511 -12.477 18.237 1.00 96.38 308 VAL A O 1
ATOM 2287 N N . ARG A 1 309 ? -25.372 -12.012 19.410 1.00 96.62 309 ARG A N 1
ATOM 2288 C CA . ARG A 1 309 ? -26.056 -11.267 18.354 1.00 96.62 309 ARG A CA 1
ATOM 2289 C C . ARG A 1 309 ? -25.785 -9.783 18.548 1.00 96.62 309 ARG A C 1
ATOM 2291 O O . ARG A 1 309 ? -26.052 -9.232 19.613 1.00 96.62 309 ARG A O 1
ATOM 2298 N N . LEU A 1 310 ? -25.253 -9.151 17.514 1.00 97.31 310 LEU A N 1
ATOM 2299 C CA . LEU A 1 310 ? -24.895 -7.741 17.488 1.00 97.31 310 LEU A CA 1
ATOM 2300 C C . LEU A 1 310 ? -25.879 -6.973 16.613 1.00 97.31 310 LEU A C 1
ATOM 2302 O O . LEU A 1 310 ? -26.288 -7.455 15.557 1.00 97.31 310 LEU A O 1
ATOM 2306 N N . SER A 1 311 ? -26.198 -5.752 17.023 1.00 95.69 311 SER A N 1
ATOM 2307 C CA . SER A 1 311 ? -27.009 -4.808 16.255 1.00 95.69 311 SER A CA 1
ATOM 2308 C C . SER A 1 311 ? -26.451 -3.399 16.398 1.00 95.69 311 SER A C 1
ATOM 2310 O O . SER A 1 311 ? -26.040 -3.008 17.490 1.00 95.69 311 SER A O 1
ATOM 2312 N N . TRP A 1 312 ? -26.450 -2.615 15.325 1.00 94.06 312 TRP A N 1
ATOM 2313 C CA . TRP A 1 312 ? -25.958 -1.236 15.352 1.00 94.06 312 TRP A CA 1
ATOM 2314 C C . TRP A 1 312 ? -26.746 -0.337 14.406 1.00 94.06 312 TRP A C 1
ATOM 2316 O O . TRP A 1 312 ? -27.327 -0.785 13.425 1.00 94.06 312 TRP A O 1
ATOM 2326 N N . CYS A 1 313 ? -26.727 0.967 14.662 1.00 88.50 313 CYS A N 1
ATOM 2327 C CA . CYS A 1 313 ? -27.341 1.939 13.762 1.00 88.50 313 CYS A CA 1
ATOM 2328 C C . CYS A 1 313 ? -26.398 2.325 12.612 1.00 88.50 313 CYS A C 1
ATOM 2330 O O . CYS A 1 313 ? -25.175 2.386 12.764 1.00 88.50 313 CYS A O 1
ATOM 2332 N N . ALA A 1 314 ? -26.969 2.640 11.449 1.00 81.12 314 ALA A N 1
ATOM 2333 C CA . ALA A 1 314 ? -26.201 3.253 10.372 1.00 81.12 314 ALA A CA 1
ATOM 2334 C C . ALA A 1 314 ? -25.724 4.661 10.790 1.00 81.12 314 ALA A C 1
ATOM 2336 O O . ALA A 1 314 ? -26.446 5.374 11.493 1.00 81.12 314 ALA A O 1
ATOM 2337 N N . PRO A 1 315 ? -24.546 5.123 10.335 1.00 73.50 315 PRO A N 1
ATOM 2338 C CA . PRO A 1 315 ? -24.148 6.512 10.514 1.00 73.50 315 PRO A CA 1
ATOM 2339 C C . PRO A 1 315 ? -25.172 7.464 9.863 1.00 73.50 315 PRO A C 1
ATOM 2341 O O . PRO A 1 315 ? -25.548 7.241 8.709 1.00 73.50 315 PRO A O 1
ATOM 2344 N N . PRO A 1 316 ? -25.565 8.571 10.522 1.00 66.62 316 PRO A N 1
ATOM 2345 C CA . PRO A 1 316 ? -26.635 9.467 10.054 1.00 66.62 316 PRO A CA 1
ATOM 2346 C C . PRO A 1 316 ? -26.343 10.181 8.721 1.00 66.62 316 PRO A C 1
ATOM 2348 O O . PRO A 1 316 ? -27.225 10.796 8.128 1.00 66.62 316 PRO A O 1
ATOM 2351 N N . ARG A 1 317 ? -25.105 10.118 8.214 1.00 63.00 317 ARG A N 1
ATOM 2352 C CA . ARG A 1 317 ? -24.713 10.653 6.904 1.00 63.00 317 ARG A CA 1
ATOM 2353 C C . ARG A 1 317 ? -23.843 9.615 6.192 1.00 63.00 317 ARG A C 1
ATOM 2355 O O . ARG A 1 317 ? -22.804 9.247 6.733 1.00 63.00 317 ARG A O 1
ATOM 2362 N N . ARG A 1 318 ? -24.194 9.264 4.942 1.00 59.06 318 ARG A N 1
ATOM 2363 C CA . ARG A 1 318 ? -23.419 8.425 3.984 1.00 59.06 318 ARG A CA 1
ATOM 2364 C C . ARG A 1 318 ? -23.647 6.900 4.045 1.00 59.06 318 ARG A C 1
ATOM 2366 O O . ARG A 1 318 ? -22.678 6.155 4.001 1.00 59.06 318 ARG A O 1
ATOM 2373 N N . ALA A 1 319 ? -24.893 6.427 4.060 1.00 61.53 319 ALA A N 1
ATOM 2374 C CA . ALA A 1 319 ? -25.193 4.986 4.080 1.00 61.53 319 ALA A CA 1
ATOM 2375 C C . ALA A 1 319 ? -24.813 4.222 2.786 1.00 61.53 319 ALA A C 1
ATOM 2377 O O . ALA A 1 319 ? -24.505 3.034 2.840 1.00 61.53 319 ALA A O 1
ATOM 2378 N N . HIS A 1 320 ? -24.803 4.872 1.615 1.00 73.81 320 HIS A N 1
ATOM 2379 C CA . HIS A 1 320 ? -24.556 4.159 0.356 1.00 73.81 320 HIS A CA 1
ATOM 2380 C C . HIS A 1 320 ? -23.104 3.676 0.224 1.00 73.81 320 HIS A C 1
ATOM 2382 O O . HIS A 1 320 ? -22.158 4.472 0.204 1.00 73.81 320 HIS A O 1
ATOM 2388 N N . GLY A 1 321 ? -22.942 2.359 0.074 1.00 85.06 321 GLY A N 1
ATOM 2389 C CA . GLY A 1 321 ? -21.646 1.708 -0.121 1.00 85.06 321 GLY A CA 1
ATOM 2390 C C . GLY A 1 321 ? -20.771 1.663 1.135 1.00 85.06 321 GLY A C 1
ATOM 2391 O O . GLY A 1 321 ? -19.546 1.581 1.002 1.00 85.06 321 GLY A O 1
ATOM 2392 N N . VAL A 1 322 ? -21.378 1.772 2.324 1.00 90.62 322 VAL A N 1
ATOM 2393 C CA . VAL A 1 322 ? -20.715 1.449 3.592 1.00 90.62 322 VAL A CA 1
ATOM 2394 C C . VAL A 1 322 ? -20.906 -0.032 3.879 1.00 90.62 322 VAL A C 1
ATOM 2396 O O . VAL A 1 322 ? -22.026 -0.530 3.837 1.00 90.62 322 VAL A O 1
ATOM 2399 N N . THR A 1 323 ? -19.807 -0.715 4.167 1.00 94.19 323 THR A N 1
ATOM 2400 C CA . THR A 1 323 ? -19.807 -2.064 4.734 1.00 94.19 323 THR A CA 1
ATOM 2401 C C . THR A 1 323 ? -19.241 -2.010 6.143 1.00 94.19 323 THR A C 1
ATOM 2403 O O . THR A 1 323 ? -18.593 -1.032 6.522 1.00 94.19 323 THR A O 1
ATOM 2406 N N . TYR A 1 324 ? -19.471 -3.044 6.936 1.00 94.81 324 TYR A N 1
ATOM 2407 C CA . TYR A 1 324 ? -18.977 -3.133 8.298 1.00 94.81 324 TYR A CA 1
ATOM 2408 C C . TYR A 1 324 ? -18.027 -4.315 8.441 1.00 94.81 324 TYR A C 1
ATOM 2410 O O . TYR A 1 324 ? -18.170 -5.362 7.806 1.00 94.81 324 TYR A O 1
ATOM 2418 N N . ARG A 1 325 ? -17.021 -4.111 9.282 1.00 96.50 325 ARG A N 1
ATOM 2419 C CA . ARG A 1 325 ? -16.148 -5.161 9.790 1.00 96.50 325 ARG A CA 1
ATOM 2420 C C . ARG A 1 325 ? -16.351 -5.245 11.291 1.00 96.50 325 ARG A C 1
ATOM 2422 O O . ARG A 1 325 ? -16.283 -4.216 11.962 1.00 96.50 325 ARG A O 1
ATOM 2429 N N . VAL A 1 326 ? -16.581 -6.445 11.800 1.00 97.44 326 VAL A N 1
ATOM 2430 C CA . VAL A 1 326 ? -16.787 -6.695 13.223 1.00 97.44 326 VAL A CA 1
ATOM 2431 C C . VAL A 1 326 ? -15.519 -7.309 13.794 1.00 97.44 326 VAL A C 1
ATOM 2433 O O . VAL A 1 326 ? -15.005 -8.305 13.285 1.00 97.44 326 VAL A O 1
ATOM 2436 N N . LEU A 1 327 ? -14.997 -6.675 14.838 1.00 98.00 327 LEU A N 1
ATOM 2437 C CA . LEU A 1 327 ? -13.840 -7.140 15.584 1.00 98.00 327 LEU A CA 1
ATOM 2438 C C . LEU A 1 327 ? -14.280 -7.543 16.989 1.00 98.00 327 LEU A C 1
ATOM 2440 O O . LEU A 1 327 ? -15.050 -6.820 17.611 1.00 98.00 327 LEU A O 1
ATOM 2444 N N . ARG A 1 328 ? -13.743 -8.640 17.511 1.00 98.00 328 ARG A N 1
ATOM 2445 C CA . ARG A 1 328 ? -13.901 -9.085 18.898 1.00 98.00 328 ARG A CA 1
ATOM 2446 C C . ARG A 1 328 ? -12.563 -9.004 19.613 1.00 98.00 328 ARG A C 1
ATOM 2448 O O . ARG A 1 328 ? -11.563 -9.470 19.080 1.00 98.00 328 ARG A O 1
ATOM 2455 N N . PHE A 1 329 ? -12.542 -8.498 20.838 1.00 97.94 329 PHE A N 1
ATOM 2456 C CA . PHE A 1 329 ? -11.358 -8.519 21.701 1.00 97.94 329 PHE A CA 1
ATOM 2457 C C . PHE A 1 329 ? -11.750 -8.750 23.165 1.00 97.94 329 PHE A C 1
ATOM 2459 O O . PHE A 1 329 ? -12.879 -8.436 23.549 1.00 97.94 329 PHE A O 1
ATOM 2466 N N . PRO A 1 330 ? -10.853 -9.304 24.001 1.00 97.44 330 PRO A N 1
ATOM 2467 C CA . PRO A 1 330 ? -11.060 -9.338 25.444 1.00 97.44 330 PRO A CA 1
ATOM 2468 C C . PRO A 1 330 ? -11.153 -7.921 26.012 1.00 97.44 330 PRO A C 1
ATOM 2470 O O . PRO A 1 330 ? -10.457 -7.015 25.543 1.00 97.44 330 PRO A O 1
ATOM 2473 N N . ASP A 1 331 ? -11.979 -7.739 27.039 1.00 95.88 331 ASP A N 1
ATOM 2474 C CA . ASP A 1 331 ? -12.084 -6.448 27.717 1.00 95.88 331 ASP A CA 1
ATOM 2475 C C . ASP A 1 331 ? -10.714 -5.983 28.253 1.00 95.88 331 ASP A C 1
ATOM 2477 O O . ASP A 1 331 ? -9.930 -6.776 28.780 1.00 95.88 331 ASP A O 1
ATOM 2481 N N . GLY A 1 332 ? -10.389 -4.706 28.039 1.00 94.31 332 GLY A N 1
ATOM 2482 C CA . GLY A 1 332 ? -9.078 -4.126 28.358 1.00 94.31 332 GLY A CA 1
ATOM 2483 C C . GLY A 1 332 ? -7.904 -4.550 27.457 1.00 94.31 332 GLY A C 1
ATOM 2484 O O . GLY A 1 332 ? -6.787 -4.086 27.683 1.00 94.31 332 GLY A O 1
ATOM 2485 N N . ALA A 1 333 ? -8.113 -5.387 26.431 1.00 96.69 333 ALA A N 1
ATOM 2486 C CA . ALA A 1 333 ? -7.042 -5.880 25.554 1.00 96.69 333 ALA A CA 1
ATOM 2487 C C . ALA A 1 333 ? -7.331 -5.699 24.043 1.00 96.69 333 ALA A C 1
ATOM 2489 O O . ALA A 1 333 ? -7.335 -6.683 23.294 1.00 96.69 333 ALA A O 1
ATOM 2490 N N . PRO A 1 334 ? -7.532 -4.458 23.549 1.00 96.75 334 PRO A N 1
ATOM 2491 C CA . PRO A 1 334 ? -7.831 -4.185 22.136 1.00 96.75 334 PRO A CA 1
ATOM 2492 C C . PRO A 1 334 ? -6.744 -4.654 21.153 1.00 96.75 334 PRO A C 1
ATOM 2494 O O . PRO A 1 334 ? -7.036 -4.912 19.989 1.00 96.75 334 PRO A O 1
ATOM 2497 N N . GLN A 1 335 ? -5.500 -4.824 21.607 1.00 96.62 335 GLN A N 1
ATOM 2498 C CA . GLN A 1 335 ? -4.395 -5.381 20.817 1.00 96.62 335 GLN A CA 1
ATOM 2499 C C . GLN A 1 335 ? -4.602 -6.853 20.418 1.00 96.62 335 GLN A C 1
ATOM 2501 O O . GLN A 1 335 ? -3.915 -7.344 19.527 1.00 96.62 335 GLN A O 1
ATOM 2506 N N . LEU A 1 336 ? -5.528 -7.560 21.076 1.00 97.19 336 LEU A N 1
ATOM 2507 C CA . LEU A 1 336 ? -5.889 -8.952 20.783 1.00 97.19 336 LEU A CA 1
ATOM 2508 C C . LEU A 1 336 ? -7.148 -9.057 19.905 1.00 97.19 336 LEU A C 1
ATOM 2510 O O . LEU A 1 336 ? -7.802 -10.099 19.892 1.00 97.19 336 LEU A O 1
ATOM 2514 N N . ALA A 1 337 ? -7.518 -7.978 19.210 1.00 97.31 337 ALA A N 1
ATOM 2515 C CA . ALA A 1 337 ? -8.681 -7.963 18.336 1.00 97.31 337 ALA A CA 1
ATOM 2516 C C . ALA A 1 337 ? -8.565 -8.976 17.192 1.00 97.31 337 ALA A C 1
ATOM 2518 O O . ALA A 1 337 ? -7.583 -8.999 16.452 1.00 97.31 337 ALA A O 1
ATOM 2519 N N . VAL A 1 338 ? -9.617 -9.774 17.031 1.00 97.19 338 VAL A N 1
ATOM 2520 C CA . VAL A 1 338 ? -9.800 -10.728 15.936 1.00 97.19 338 VAL A CA 1
ATOM 2521 C C . VAL A 1 338 ? -11.035 -10.351 15.133 1.00 97.19 338 VAL A C 1
ATOM 2523 O O . VAL A 1 338 ? -12.010 -9.845 15.683 1.00 97.19 338 VAL A O 1
ATOM 2526 N N . GLU A 1 339 ? -10.993 -10.571 13.827 1.00 96.94 339 GLU A N 1
ATOM 2527 C CA . GLU A 1 339 ? -12.138 -10.337 12.951 1.00 96.94 339 GLU A CA 1
ATOM 2528 C C . GLU A 1 339 ? -13.131 -11.495 13.071 1.00 96.94 339 GLU A C 1
ATOM 2530 O O . GLU A 1 339 ? -12.737 -12.652 12.950 1.00 96.94 339 GLU A O 1
ATOM 2535 N N . THR A 1 340 ? -14.402 -11.186 13.334 1.00 94.81 340 THR A N 1
ATOM 2536 C CA . THR A 1 340 ? -15.485 -12.185 13.414 1.00 94.81 340 THR A CA 1
ATOM 2537 C C . THR A 1 340 ? -16.410 -12.132 12.203 1.00 94.81 340 THR A C 1
ATOM 2539 O O . THR A 1 340 ? -17.031 -13.132 11.862 1.00 94.81 340 THR A O 1
ATOM 2542 N N . ALA A 1 341 ? -16.484 -10.980 11.533 1.00 90.44 341 ALA A N 1
ATOM 2543 C CA . ALA A 1 341 ? -17.214 -10.804 10.284 1.00 90.44 341 ALA A CA 1
ATOM 2544 C C . ALA A 1 341 ? -16.612 -9.657 9.459 1.00 90.44 341 ALA A C 1
ATOM 2546 O O . ALA A 1 341 ? -16.166 -8.643 10.011 1.00 90.44 341 ALA A O 1
ATOM 2547 N N . ALA A 1 342 ? -16.656 -9.776 8.131 1.00 88.69 342 ALA A N 1
ATOM 2548 C CA . ALA A 1 342 ? -16.187 -8.746 7.210 1.00 88.69 342 ALA A CA 1
ATOM 2549 C C . ALA A 1 342 ? -17.109 -8.559 6.010 1.00 88.69 342 ALA A C 1
ATOM 2551 O O . ALA A 1 342 ? -17.629 -9.512 5.440 1.00 88.69 342 ALA A O 1
ATOM 2552 N N . GLY A 1 343 ? -17.247 -7.299 5.591 1.00 85.75 343 GLY A N 1
ATOM 2553 C CA . GLY A 1 343 ? -18.025 -6.939 4.408 1.00 85.75 343 GLY A CA 1
ATOM 2554 C C . GLY A 1 343 ? -19.530 -6.873 4.653 1.00 85.75 343 GLY A C 1
ATOM 2555 O O . GLY A 1 343 ? -20.285 -6.806 3.689 1.00 85.75 343 GLY A O 1
ATOM 2556 N N . GLU A 1 344 ? -19.962 -6.837 5.914 1.00 87.81 344 GLU A N 1
ATOM 2557 C CA . GLU A 1 344 ? -21.374 -6.799 6.285 1.00 87.81 344 GLU A CA 1
ATOM 2558 C C . GLU A 1 344 ? -22.054 -5.563 5.697 1.00 87.81 344 GLU A C 1
ATOM 2560 O O . GLU A 1 344 ? -21.641 -4.430 5.948 1.00 87.81 344 GLU A O 1
ATOM 2565 N N . THR A 1 345 ? -23.109 -5.759 4.911 1.00 87.50 345 THR A N 1
ATOM 2566 C CA . THR A 1 345 ? -23.960 -4.661 4.424 1.00 87.50 345 THR A CA 1
ATOM 2567 C C . THR A 1 345 ? -25.141 -4.400 5.356 1.00 87.50 345 THR A C 1
ATOM 2569 O O . THR A 1 345 ? -25.766 -3.343 5.275 1.00 87.50 345 THR A O 1
ATOM 2572 N N . GLY A 1 346 ? -25.462 -5.373 6.215 1.00 88.31 346 GLY A N 1
ATOM 2573 C CA . GLY A 1 346 ? -26.526 -5.294 7.208 1.00 88.31 346 GLY A CA 1
ATOM 2574 C C . GLY A 1 346 ? -26.148 -4.475 8.443 1.00 88.31 346 GLY A C 1
ATOM 2575 O O . GLY A 1 346 ? -25.013 -4.033 8.617 1.00 88.31 346 GLY A O 1
ATOM 2576 N N . LEU A 1 347 ? -27.138 -4.278 9.311 1.00 92.81 347 LEU A N 1
ATOM 2577 C CA . LEU A 1 347 ? -27.023 -3.560 10.586 1.00 92.81 347 LEU A CA 1
ATOM 2578 C C . LEU A 1 347 ? -26.982 -4.512 11.795 1.00 92.81 347 LEU A C 1
ATOM 2580 O O . LEU A 1 347 ? -27.418 -4.172 12.895 1.00 92.81 347 LEU A O 1
ATOM 2584 N N . GLY A 1 348 ? -26.474 -5.722 11.576 1.00 94.25 348 GLY A N 1
ATOM 2585 C CA . GLY A 1 348 ? -26.306 -6.738 12.600 1.00 94.25 348 GLY A CA 1
ATOM 2586 C C . GLY A 1 348 ? -25.377 -7.854 12.139 1.00 94.25 348 GLY A C 1
ATOM 2587 O O . GLY A 1 348 ? -25.096 -7.984 10.950 1.00 94.25 348 GLY A O 1
ATOM 2588 N N . SER A 1 349 ? -24.880 -8.633 13.094 1.00 96.38 349 SER A N 1
ATOM 2589 C CA . SER A 1 349 ? -24.011 -9.792 12.862 1.00 96.38 349 SER A CA 1
ATOM 2590 C C . SER A 1 349 ? -24.153 -10.778 14.023 1.00 96.38 349 SER A C 1
ATOM 2592 O O . SER A 1 349 ? -24.652 -10.415 15.090 1.00 96.38 349 SER A O 1
ATOM 2594 N N . VAL A 1 350 ? -23.746 -12.029 13.823 1.00 96.44 350 VAL A N 1
ATOM 2595 C CA . VAL A 1 350 ? -23.806 -13.079 14.844 1.00 96.44 350 VAL A CA 1
ATOM 2596 C C . VAL A 1 350 ? -22.425 -13.705 14.979 1.00 96.44 350 VAL A C 1
ATOM 2598 O O . VAL A 1 350 ? -21.907 -14.255 14.013 1.00 96.44 350 VAL A O 1
ATOM 2601 N N . ASP A 1 351 ? -21.845 -13.641 16.177 1.00 96.44 351 ASP A N 1
ATOM 2602 C CA . ASP A 1 351 ? -20.625 -14.376 16.517 1.00 96.44 351 ASP A CA 1
ATOM 2603 C C . ASP A 1 351 ? -20.999 -15.691 17.214 1.00 96.44 351 ASP A C 1
ATOM 2605 O O . ASP A 1 351 ? -21.435 -15.691 18.367 1.00 96.44 351 ASP A O 1
ATOM 2609 N N . THR A 1 352 ? -20.839 -16.811 16.508 1.00 94.75 352 THR A N 1
ATOM 2610 C CA . THR A 1 352 ? -21.072 -18.171 17.027 1.00 94.75 352 THR A CA 1
ATOM 2611 C C . THR A 1 352 ? -19.837 -18.791 17.681 1.00 94.75 352 THR A C 1
ATOM 2613 O O . THR A 1 352 ? -19.916 -19.896 18.211 1.00 94.75 352 THR A O 1
ATOM 2616 N N . GLU A 1 353 ? -18.689 -18.116 17.630 1.00 94.12 353 GLU A N 1
ATOM 2617 C CA . GLU A 1 353 ? -17.409 -18.590 18.166 1.00 94.12 353 GLU A CA 1
ATOM 2618 C C . GLU A 1 353 ? -16.978 -17.803 19.412 1.00 94.12 353 GLU A C 1
ATOM 2620 O O . GLU A 1 353 ? -15.805 -17.825 19.801 1.00 94.12 353 GLU A O 1
ATOM 2625 N N . ALA A 1 354 ? -17.896 -17.052 20.025 1.00 93.56 354 ALA A N 1
ATOM 2626 C CA . ALA A 1 354 ? -17.630 -16.254 21.213 1.00 93.56 354 ALA A CA 1
ATOM 2627 C C . ALA A 1 354 ? -17.182 -17.154 22.386 1.00 93.56 354 ALA A C 1
ATOM 2629 O O . ALA A 1 354 ? -17.901 -18.082 22.765 1.00 93.56 354 ALA A O 1
ATOM 2630 N N . PRO A 1 355 ? -16.004 -16.915 22.996 1.00 93.00 355 PRO A N 1
ATOM 2631 C CA . PRO A 1 355 ? -15.549 -17.737 24.110 1.00 93.00 355 PRO A CA 1
ATOM 2632 C C . PRO A 1 355 ? -16.429 -17.542 25.354 1.00 93.00 355 PRO A C 1
ATOM 2634 O O . PRO A 1 355 ? -16.674 -16.422 25.801 1.00 93.00 355 PRO A O 1
ATOM 2637 N N . VAL A 1 356 ? -16.851 -18.659 25.948 1.00 91.50 356 VAL A N 1
ATOM 2638 C CA . VAL A 1 356 ? -17.669 -18.704 27.170 1.00 91.50 356 VAL A CA 1
ATOM 2639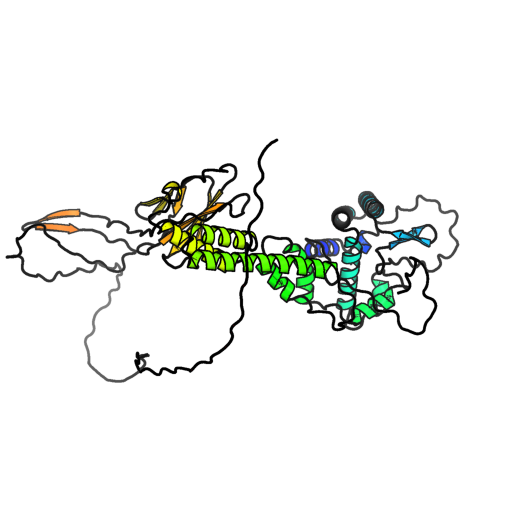 C C . VAL A 1 356 ? -16.876 -18.227 28.391 1.00 91.50 356 VAL A C 1
ATOM 2641 O O . VAL A 1 356 ? -15.694 -18.540 28.547 1.00 91.50 356 VAL A O 1
ATOM 2644 N N . GLY A 1 357 ? -17.545 -17.491 29.284 1.00 90.00 357 GLY A N 1
ATOM 2645 C CA . GLY A 1 357 ? -17.013 -17.133 30.603 1.00 90.00 357 GLY A CA 1
ATOM 2646 C C . GLY A 1 357 ? -15.887 -16.094 30.594 1.00 90.00 357 GLY A C 1
ATOM 2647 O O . GLY A 1 357 ? -15.218 -15.923 31.612 1.00 90.00 357 GLY A O 1
ATOM 2648 N N . ARG A 1 358 ? -15.662 -15.397 29.473 1.00 91.44 358 ARG A N 1
ATOM 2649 C CA . ARG A 1 358 ? -14.702 -14.289 29.372 1.00 91.44 358 ARG A CA 1
ATOM 2650 C C . ARG A 1 358 ? -15.423 -12.997 28.984 1.00 91.44 358 ARG A C 1
ATOM 2652 O O . ARG A 1 358 ? -16.250 -13.050 28.078 1.00 91.44 358 ARG A O 1
ATOM 2659 N N . PRO A 1 359 ? -15.126 -11.856 29.631 1.00 95.94 359 PRO A N 1
ATOM 2660 C CA . PRO A 1 359 ? -15.663 -10.573 29.203 1.00 95.94 359 PRO A CA 1
ATOM 2661 C C . PRO A 1 359 ? -15.027 -10.171 27.868 1.00 95.94 359 PRO A C 1
ATOM 2663 O O . PRO A 1 359 ? -13.802 -10.152 27.713 1.00 95.94 359 PRO A O 1
ATOM 2666 N N . LEU A 1 360 ? -15.879 -9.877 26.896 1.00 97.12 360 LEU A N 1
ATOM 2667 C CA . LEU A 1 360 ? -15.518 -9.522 25.531 1.00 97.12 360 LEU A CA 1
ATOM 2668 C C . LEU A 1 360 ? -16.078 -8.150 25.192 1.00 97.12 360 LEU A C 1
ATOM 2670 O O . LEU A 1 360 ? -17.085 -7.720 25.746 1.00 97.12 360 LEU A O 1
ATOM 2674 N N . ARG A 1 361 ? -15.474 -7.496 24.212 1.00 97.69 361 ARG A N 1
ATOM 2675 C CA . ARG A 1 361 ? -16.061 -6.349 23.530 1.00 97.69 361 ARG A CA 1
ATOM 2676 C C . ARG A 1 361 ? -16.055 -6.585 22.036 1.00 97.69 361 ARG A C 1
ATOM 2678 O O . ARG A 1 361 ? -15.164 -7.252 21.503 1.00 97.69 361 ARG A O 1
ATOM 2685 N N . TYR A 1 362 ? -17.044 -6.003 21.373 1.00 98.06 362 TYR A N 1
ATOM 2686 C CA . TYR A 1 362 ? -17.145 -6.007 19.925 1.00 98.06 362 TYR A CA 1
ATOM 2687 C C . TYR A 1 362 ? -17.007 -4.586 19.402 1.00 98.06 362 TYR A C 1
ATOM 2689 O O . TYR A 1 362 ? -17.674 -3.681 19.895 1.00 98.06 362 TYR A O 1
ATOM 2697 N N . ALA A 1 363 ? -16.156 -4.390 18.397 1.00 97.31 363 ALA A N 1
ATOM 2698 C CA . ALA A 1 363 ? -16.045 -3.145 17.655 1.00 97.31 363 ALA A CA 1
ATOM 2699 C C . ALA A 1 363 ? -16.607 -3.310 16.243 1.00 97.31 363 ALA A C 1
ATOM 2701 O O . ALA A 1 363 ? -16.120 -4.118 15.454 1.00 97.31 363 ALA A O 1
ATOM 2702 N N . VAL A 1 364 ? -17.593 -2.486 15.904 1.00 96.88 364 VAL A N 1
ATOM 2703 C CA . VAL A 1 364 ? -18.152 -2.362 14.561 1.00 96.88 364 VAL A CA 1
ATOM 2704 C C . VAL A 1 364 ? -17.423 -1.232 13.845 1.00 96.88 364 VAL A C 1
ATOM 2706 O O . VAL A 1 364 ? -17.541 -0.053 14.190 1.00 96.88 364 VAL A O 1
ATOM 2709 N N . VAL A 1 365 ? -16.640 -1.599 12.837 1.00 95.38 365 VAL A N 1
ATOM 2710 C CA . VAL A 1 365 ? -15.774 -0.697 12.086 1.00 95.38 365 VAL A CA 1
ATOM 2711 C C . VAL A 1 365 ? -16.420 -0.379 10.735 1.00 95.38 365 VAL A C 1
ATOM 2713 O O . VAL A 1 365 ? -16.485 -1.260 9.875 1.00 95.38 365 VAL A O 1
ATOM 2716 N N . PRO A 1 366 ? -16.873 0.864 10.497 1.00 93.94 366 PRO A N 1
ATOM 2717 C CA . PRO A 1 366 ? -17.461 1.232 9.216 1.00 93.94 366 PRO A CA 1
ATOM 2718 C C . PRO A 1 366 ? -16.376 1.400 8.146 1.00 93.94 366 PRO A C 1
ATOM 2720 O O . PRO A 1 366 ? -15.379 2.106 8.339 1.00 93.94 366 PRO A O 1
ATOM 2723 N N . LEU A 1 367 ? -16.596 0.796 6.983 1.00 93.62 367 LEU A N 1
ATOM 2724 C CA . LEU A 1 367 ? -15.710 0.790 5.826 1.00 93.62 367 LEU A CA 1
ATOM 2725 C C . LEU A 1 367 ? -16.412 1.384 4.603 1.00 93.62 367 LEU A C 1
ATOM 2727 O O . LEU A 1 367 ? -17.602 1.200 4.397 1.00 93.62 367 LEU A O 1
ATOM 2731 N N . ARG A 1 368 ? -15.665 2.078 3.745 1.00 91.38 368 ARG A N 1
ATOM 2732 C CA . ARG A 1 368 ? -16.120 2.544 2.430 1.00 91.38 368 ARG A CA 1
ATOM 2733 C C . ARG A 1 368 ? -15.030 2.276 1.411 1.00 91.38 368 ARG A C 1
ATOM 2735 O O . ARG A 1 368 ? -13.942 2.839 1.532 1.00 91.38 368 ARG A O 1
ATOM 2742 N N . ARG A 1 369 ? -15.321 1.442 0.405 1.00 89.44 369 ARG A N 1
ATOM 2743 C CA . ARG A 1 369 ? -14.312 0.952 -0.559 1.00 89.44 369 ARG A CA 1
ATOM 2744 C C . ARG A 1 369 ? -13.069 0.418 0.167 1.00 89.44 369 ARG A C 1
ATOM 2746 O O . ARG A 1 369 ? -11.953 0.837 -0.129 1.00 89.44 369 ARG A O 1
ATOM 2753 N N . ASP A 1 370 ? -13.303 -0.409 1.189 1.00 88.50 370 ASP A N 1
ATOM 2754 C CA . ASP A 1 370 ? -12.256 -1.000 2.031 1.00 88.50 370 ASP A CA 1
ATOM 2755 C C . ASP A 1 370 ? -11.401 0.031 2.818 1.00 88.50 370 ASP A C 1
ATOM 2757 O O . ASP A 1 370 ? -10.278 -0.225 3.231 1.00 88.50 370 ASP A O 1
ATOM 2761 N N . ARG A 1 371 ? -11.909 1.249 3.060 1.00 90.88 371 ARG A N 1
ATOM 2762 C CA . ARG A 1 371 ? -11.236 2.273 3.887 1.00 90.88 371 ARG A CA 1
ATOM 2763 C C . ARG A 1 371 ? -12.076 2.648 5.093 1.00 90.88 371 ARG A C 1
ATOM 2765 O O . ARG A 1 371 ? -13.285 2.793 4.963 1.00 90.88 371 ARG A O 1
ATOM 2772 N N . LEU A 1 372 ? -11.438 2.907 6.234 1.00 92.38 372 LEU A N 1
ATOM 2773 C CA . LEU A 1 372 ? -12.125 3.336 7.455 1.00 92.38 372 LEU A CA 1
ATOM 2774 C C . LEU A 1 372 ? -12.948 4.610 7.222 1.00 92.38 372 LEU A C 1
ATOM 2776 O O . LEU A 1 372 ? -12.411 5.699 6.973 1.00 92.38 372 LEU A O 1
ATOM 2780 N N . ALA A 1 373 ? -14.266 4.477 7.312 1.00 91.44 373 ALA A N 1
ATOM 2781 C CA . ALA A 1 373 ? -15.224 5.544 7.056 1.00 91.44 373 ALA A CA 1
ATOM 2782 C C . ALA A 1 373 ? -15.525 6.381 8.310 1.00 91.44 373 ALA A C 1
ATOM 2784 O O . ALA A 1 373 ? -15.904 7.546 8.179 1.00 91.44 373 ALA A O 1
ATOM 2785 N N . GLY A 1 374 ? -15.264 5.848 9.504 1.00 92.00 374 GLY A N 1
ATOM 2786 C CA . GLY A 1 374 ? -15.552 6.499 10.780 1.00 92.00 374 GLY A CA 1
ATOM 2787 C C . GLY A 1 374 ? -14.842 5.838 11.959 1.00 92.00 374 GLY A C 1
ATOM 2788 O O . GLY A 1 374 ? -14.115 4.859 11.784 1.00 92.00 374 GLY A O 1
ATOM 2789 N N . VAL A 1 375 ? -15.049 6.412 13.144 1.00 93.44 375 VAL A N 1
ATOM 2790 C CA . VAL A 1 375 ? -14.586 5.846 14.417 1.00 93.44 375 VAL A CA 1
ATOM 2791 C C . VAL A 1 375 ? -15.345 4.532 14.664 1.00 93.44 375 VAL A C 1
ATOM 2793 O O . VAL A 1 375 ? -16.556 4.502 14.423 1.00 93.44 375 VAL A O 1
ATOM 2796 N N . PRO A 1 376 ? -14.668 3.448 15.089 1.00 94.56 376 PRO A N 1
ATOM 2797 C CA . PRO A 1 376 ? -15.334 2.211 15.480 1.00 94.56 376 PRO A CA 1
ATOM 2798 C C . PRO A 1 376 ? -16.352 2.452 16.592 1.00 94.56 376 PRO A C 1
ATOM 2800 O O . PRO A 1 376 ? -16.100 3.236 17.503 1.00 94.56 376 PRO A O 1
ATOM 2803 N N . ARG A 1 377 ? -17.485 1.756 16.534 1.00 94.19 377 ARG A N 1
ATOM 2804 C CA . ARG A 1 377 ? -18.459 1.732 17.630 1.00 94.19 377 ARG A CA 1
ATOM 2805 C C . ARG A 1 377 ? -18.220 0.481 18.450 1.00 94.19 377 ARG A C 1
ATOM 2807 O O . ARG A 1 377 ? -18.095 -0.586 17.857 1.00 94.19 377 ARG A O 1
ATOM 2814 N N . VAL A 1 378 ? -18.119 0.606 19.766 1.00 95.69 378 VAL A N 1
ATOM 2815 C CA . VAL A 1 378 ? -17.740 -0.504 20.648 1.00 95.69 378 VAL A CA 1
ATOM 2816 C C . VAL A 1 378 ? -18.896 -0.818 21.589 1.00 95.69 378 VAL A C 1
ATOM 2818 O O . VAL A 1 378 ? -19.589 0.091 22.033 1.00 95.69 378 VAL A O 1
ATOM 2821 N N . THR A 1 379 ? -19.128 -2.098 21.866 1.00 95.88 379 THR A N 1
ATOM 2822 C CA . THR A 1 379 ? -20.085 -2.529 22.892 1.00 95.88 379 THR A CA 1
ATOM 2823 C C . THR A 1 379 ? -19.555 -2.222 24.299 1.00 95.88 379 THR A C 1
ATOM 2825 O O . THR A 1 379 ? -18.341 -2.134 24.526 1.00 95.88 379 THR A O 1
ATOM 2828 N N . GLY A 1 380 ? -20.452 -2.194 25.287 1.00 93.44 380 GLY A N 1
ATOM 2829 C CA . GLY A 1 380 ? -20.057 -2.497 26.666 1.00 93.44 380 GLY A CA 1
ATOM 2830 C C . GLY A 1 380 ? -19.487 -3.926 26.794 1.00 93.44 380 GLY A C 1
ATOM 2831 O O . GLY A 1 380 ? -19.530 -4.698 25.824 1.00 93.44 380 GLY A O 1
ATOM 2832 N N . PRO A 1 381 ? -18.945 -4.311 27.962 1.00 94.88 381 PRO A N 1
ATOM 2833 C CA . PRO A 1 381 ? -18.491 -5.678 28.201 1.00 94.88 381 PRO A CA 1
ATOM 2834 C C . PRO A 1 381 ? -19.635 -6.692 28.045 1.00 94.88 381 PRO A C 1
ATOM 2836 O O . PRO A 1 381 ? -20.665 -6.599 28.708 1.00 94.88 381 PRO A O 1
ATOM 2839 N N . VAL A 1 382 ? -19.436 -7.686 27.182 1.00 95.44 382 VAL A N 1
ATOM 2840 C CA . VAL A 1 382 ? -20.358 -8.794 26.922 1.00 95.44 382 VAL A CA 1
ATOM 2841 C C . VAL A 1 382 ? -19.775 -10.060 27.530 1.00 95.44 382 VAL A C 1
ATOM 2843 O O . VAL A 1 382 ? -18.645 -10.440 27.224 1.00 95.44 382 VAL A O 1
ATOM 2846 N N . LEU A 1 383 ? -20.551 -10.738 28.371 1.00 95.19 383 LEU A N 1
ATOM 2847 C CA . LEU A 1 383 ? -20.161 -12.009 28.972 1.00 95.19 383 LEU A CA 1
ATOM 2848 C C . LEU A 1 383 ? -21.122 -13.105 28.515 1.00 95.19 383 LEU A C 1
ATOM 2850 O O . LEU A 1 383 ? -22.306 -13.081 28.843 1.00 95.19 383 LEU A O 1
ATOM 2854 N N . LEU A 1 384 ? -20.603 -14.084 27.775 1.00 92.69 384 LEU A N 1
ATOM 2855 C CA . LEU A 1 384 ? -21.377 -15.254 27.380 1.00 92.69 384 LEU A CA 1
ATOM 2856 C C . LEU A 1 384 ? -21.413 -16.260 28.539 1.00 92.69 384 LEU A C 1
ATOM 2858 O O . LEU A 1 384 ? -20.399 -16.890 28.855 1.00 92.69 384 LEU A O 1
ATOM 2862 N N . THR A 1 385 ? -22.581 -16.403 29.165 1.00 89.94 385 THR A N 1
ATOM 2863 C CA . THR A 1 385 ? -22.853 -17.378 30.232 1.00 89.94 385 THR A CA 1
ATOM 2864 C C . THR A 1 385 ? -23.975 -18.326 29.804 1.00 89.94 385 THR A C 1
ATOM 2866 O O . THR A 1 385 ? -25.144 -18.016 30.053 1.00 89.94 385 THR A O 1
ATOM 2869 N N . PRO A 1 386 ? -23.647 -19.462 29.160 1.00 85.56 386 PRO A N 1
ATOM 2870 C CA . PRO A 1 386 ? -24.632 -20.470 28.792 1.00 85.56 386 PRO A CA 1
ATOM 2871 C C . PRO A 1 386 ? -25.428 -20.934 30.011 1.00 85.56 386 PRO A C 1
ATOM 2873 O O . PRO A 1 386 ? -24.885 -21.098 31.110 1.00 85.56 386 PRO A O 1
ATOM 2876 N N . VAL A 1 387 ? -26.728 -21.136 29.815 1.00 85.62 387 VAL A N 1
ATOM 2877 C CA . VAL A 1 387 ? -27.632 -21.577 30.880 1.00 85.62 387 VAL A CA 1
ATOM 2878 C C . VAL A 1 387 ? -27.419 -23.071 31.135 1.00 85.62 387 VAL A C 1
ATOM 2880 O O . VAL A 1 387 ? -27.123 -23.843 30.224 1.00 85.62 387 VAL A O 1
ATOM 2883 N N . VAL A 1 388 ? -27.571 -23.506 32.390 1.00 87.69 388 VAL A N 1
ATOM 2884 C CA . VAL A 1 388 ? -27.548 -24.939 32.717 1.00 87.69 388 VAL A CA 1
ATOM 2885 C C . VAL A 1 388 ? -28.644 -25.684 31.952 1.00 87.69 388 VAL A C 1
ATOM 2887 O O . VAL A 1 388 ? -29.776 -25.215 31.837 1.00 87.69 388 VAL A O 1
ATOM 2890 N N . THR A 1 389 ? -28.318 -26.872 31.453 1.00 88.38 389 THR A N 1
ATOM 2891 C CA . THR A 1 389 ? -29.251 -27.705 30.684 1.00 88.38 389 THR A CA 1
ATOM 2892 C C . THR A 1 389 ? -29.850 -28.800 31.562 1.00 88.38 389 THR A C 1
ATOM 2894 O O . THR A 1 389 ? -29.445 -28.996 32.708 1.00 88.38 389 THR A O 1
ATOM 2897 N N . GLU A 1 390 ? -30.860 -29.510 31.051 1.00 91.56 390 GLU A N 1
ATOM 2898 C CA . GLU A 1 390 ? -31.484 -30.655 31.734 1.00 91.56 390 GLU A CA 1
ATOM 2899 C C . GLU A 1 390 ? -31.990 -30.343 33.162 1.00 91.56 390 GLU A C 1
ATOM 2901 O O . GLU A 1 390 ? -32.017 -31.225 34.025 1.00 91.56 390 GLU A O 1
ATOM 2906 N N . LEU A 1 391 ? -32.403 -29.094 33.424 1.00 92.19 391 LEU A N 1
ATOM 2907 C CA . LEU A 1 391 ? -32.928 -28.689 34.726 1.00 92.19 391 LEU A CA 1
ATOM 2908 C C . LEU A 1 391 ? -34.251 -29.414 35.012 1.00 92.19 391 LEU A C 1
ATOM 2910 O O . LEU A 1 391 ? -35.249 -29.232 34.317 1.00 92.19 391 LEU A O 1
ATOM 2914 N N . ARG A 1 392 ? -34.264 -30.239 36.058 1.00 94.75 392 ARG A N 1
ATOM 2915 C CA . ARG A 1 392 ? -35.434 -30.979 36.537 1.00 94.75 392 ARG A CA 1
ATOM 2916 C C . ARG A 1 392 ? -35.575 -30.811 38.039 1.00 94.75 392 ARG A C 1
ATOM 2918 O O . ARG A 1 392 ? -34.631 -31.058 38.790 1.00 94.75 392 ARG A O 1
ATOM 2925 N N . ALA A 1 393 ? -36.781 -30.473 38.474 1.00 94.56 393 ALA A N 1
ATOM 2926 C CA . ALA A 1 393 ? -37.163 -30.438 39.876 1.00 94.56 393 ALA A CA 1
ATOM 2927 C C . ALA A 1 393 ? -38.120 -31.594 40.168 1.00 94.56 393 ALA A C 1
ATOM 2929 O O . ALA A 1 393 ? -39.114 -31.768 39.471 1.00 94.56 393 ALA A O 1
ATOM 2930 N N . ASN A 1 394 ? -37.821 -32.390 41.192 1.00 96.12 394 ASN A N 1
ATOM 2931 C CA . ASN A 1 394 ? -38.719 -33.436 41.673 1.00 96.12 394 ASN A CA 1
ATOM 2932 C C . ASN A 1 394 ? -39.026 -33.190 43.146 1.00 96.12 394 ASN A C 1
ATOM 2934 O O . ASN A 1 394 ? -38.103 -32.998 43.945 1.00 96.12 394 ASN A O 1
ATOM 2938 N N . VAL A 1 395 ? -40.307 -33.223 43.506 1.00 94.38 395 VAL A N 1
ATOM 2939 C CA . VAL A 1 395 ? -40.727 -33.201 44.909 1.00 94.38 395 VAL A CA 1
ATOM 2940 C C . VAL A 1 395 ? -40.313 -34.522 45.551 1.00 94.38 395 VAL A C 1
ATOM 2942 O O . VAL A 1 395 ? -40.527 -35.595 44.991 1.00 94.38 395 VAL A O 1
ATOM 2945 N N . VAL A 1 396 ? -39.679 -34.441 46.713 1.00 94.50 396 VAL A N 1
ATOM 2946 C CA . VAL A 1 396 ? -39.276 -35.593 47.524 1.00 94.50 396 VAL A CA 1
ATOM 2947 C C . VAL A 1 396 ? -39.737 -35.363 48.966 1.00 94.50 396 VAL A C 1
ATOM 2949 O O . VAL A 1 396 ? -39.918 -34.209 49.361 1.00 94.50 396 VAL A O 1
ATOM 2952 N N . PRO A 1 397 ? -39.929 -36.409 49.789 1.00 94.00 397 PRO A N 1
ATOM 2953 C CA . PRO A 1 397 ? -40.236 -36.213 51.203 1.00 94.00 397 PRO A CA 1
ATOM 2954 C C . PRO A 1 397 ? -39.207 -35.283 51.863 1.00 94.00 397 PRO A C 1
ATOM 2956 O O . PRO A 1 397 ? -38.002 -35.527 51.791 1.00 94.00 397 PRO A O 1
ATOM 2959 N N . GLY A 1 398 ? -39.683 -34.190 52.463 1.00 87.44 398 GLY A N 1
ATOM 2960 C CA . GLY A 1 398 ? -38.832 -33.194 53.120 1.00 87.44 398 GLY A CA 1
ATOM 2961 C C . GLY A 1 398 ? -38.150 -32.171 52.199 1.00 87.44 398 GLY A C 1
ATOM 2962 O O . GLY A 1 398 ? -37.304 -31.423 52.687 1.00 87.44 398 GLY A O 1
ATOM 2963 N N . GLY A 1 399 ? -38.484 -32.093 50.900 1.00 90.31 399 GLY A N 1
ATOM 2964 C CA . GLY A 1 399 ? -38.012 -30.987 50.059 1.00 90.31 399 GLY A CA 1
ATOM 2965 C C . GLY A 1 399 ? -38.117 -31.181 48.545 1.00 90.31 399 GLY A C 1
ATOM 2966 O O . GLY A 1 399 ? -38.968 -31.896 48.023 1.00 90.31 399 GLY A O 1
ATOM 2967 N N . VAL A 1 400 ? -37.221 -30.508 47.822 1.00 92.19 400 VAL A N 1
ATOM 2968 C CA . VAL A 1 400 ? -37.124 -30.560 46.358 1.00 92.19 400 VAL A CA 1
ATOM 2969 C C . VAL A 1 400 ? -35.738 -31.061 45.972 1.00 92.19 400 VAL A C 1
ATOM 2971 O O . VAL A 1 400 ? -34.725 -30.553 46.451 1.00 92.19 400 VAL A O 1
ATOM 2974 N N . ARG A 1 401 ? -35.681 -32.055 45.083 1.00 92.00 401 ARG A N 1
ATOM 2975 C CA . ARG A 1 401 ? -34.444 -32.517 44.452 1.00 92.00 401 ARG A CA 1
ATOM 2976 C C . ARG A 1 401 ? -34.302 -31.860 43.085 1.00 92.00 401 ARG A C 1
ATOM 2978 O O . ARG A 1 401 ? -35.076 -32.156 42.177 1.00 92.00 401 ARG A O 1
ATOM 2985 N N . LEU A 1 402 ? -33.278 -31.025 42.942 1.00 93.44 402 LEU A N 1
ATOM 2986 C CA . LEU A 1 402 ? -32.880 -30.427 41.672 1.00 93.44 402 LEU A CA 1
ATOM 2987 C C . LEU A 1 402 ? -31.821 -31.301 40.987 1.00 93.44 402 LEU A C 1
ATOM 2989 O O . LEU A 1 402 ? -30.900 -31.799 41.634 1.00 93.44 402 LEU A O 1
ATOM 2993 N N . ARG A 1 403 ? -31.965 -31.496 39.679 1.00 93.19 403 ARG A N 1
ATOM 2994 C CA . ARG A 1 403 ? -30.953 -32.073 38.788 1.00 93.19 403 ARG A CA 1
ATOM 2995 C C . ARG A 1 403 ? -30.754 -31.111 37.632 1.00 93.19 403 ARG A C 1
ATOM 2997 O O . ARG A 1 403 ? -31.734 -30.570 37.143 1.00 93.19 403 ARG A O 1
ATOM 3004 N N . TRP A 1 404 ? -29.518 -30.897 37.226 1.00 94.38 404 TRP A N 1
ATOM 3005 C CA . TRP A 1 404 ? -29.162 -30.084 36.070 1.00 94.38 404 TRP A CA 1
ATOM 3006 C C . TRP A 1 404 ? -27.819 -30.569 35.536 1.00 94.38 404 TRP A C 1
ATOM 3008 O O . TRP A 1 404 ? -27.092 -31.295 36.222 1.00 94.38 404 TRP A O 1
ATOM 3018 N N . ARG A 1 405 ? -27.488 -30.150 34.321 1.00 92.19 405 ARG A N 1
ATOM 3019 C CA . ARG A 1 405 ? -26.215 -30.412 33.671 1.00 92.19 405 ARG A CA 1
ATOM 3020 C C . ARG A 1 405 ? -25.477 -29.086 33.461 1.00 92.19 405 ARG A C 1
ATOM 3022 O O . ARG A 1 405 ? -26.027 -28.189 32.817 1.00 92.19 405 ARG A O 1
ATOM 3029 N N . PRO A 1 406 ? -24.265 -28.922 34.025 1.00 89.06 406 PRO A N 1
ATOM 3030 C CA . PRO A 1 406 ? -23.458 -27.738 33.766 1.00 89.06 406 PRO A CA 1
ATOM 3031 C C . PRO A 1 406 ? -22.996 -27.718 32.306 1.00 89.06 406 PRO A C 1
ATOM 3033 O O . PRO A 1 406 ? -22.882 -28.769 31.666 1.00 89.06 406 PRO A O 1
ATOM 3036 N N . ASP A 1 407 ? -22.707 -26.525 31.792 1.00 87.50 407 ASP A N 1
ATOM 3037 C CA . ASP A 1 407 ? -22.092 -26.390 30.476 1.00 87.50 407 ASP A CA 1
ATOM 3038 C C . ASP A 1 407 ? -20.706 -27.076 30.460 1.00 87.50 407 ASP A C 1
ATOM 3040 O O . ASP A 1 407 ? -19.963 -26.950 31.437 1.00 87.50 407 ASP A O 1
ATOM 3044 N N . PRO A 1 408 ? -20.321 -27.789 29.384 1.00 87.25 408 PRO A N 1
ATOM 3045 C CA . PRO A 1 408 ? -18.996 -28.400 29.259 1.00 87.25 408 PRO A CA 1
ATOM 3046 C C . PRO A 1 408 ? -17.810 -27.439 29.433 1.00 87.25 408 PRO A C 1
ATOM 3048 O O . PRO A 1 408 ? -16.720 -27.889 29.775 1.00 87.25 408 PRO A O 1
ATOM 3051 N N . ALA A 1 409 ? -17.997 -26.138 29.193 1.00 85.31 409 ALA A N 1
ATOM 3052 C CA . ALA A 1 409 ? -16.978 -25.113 29.396 1.00 85.31 409 ALA A CA 1
ATOM 3053 C C . ALA A 1 409 ? -16.851 -24.658 30.864 1.00 85.31 409 ALA A C 1
ATOM 3055 O O . ALA A 1 409 ? -15.938 -23.898 31.192 1.00 85.31 409 ALA A O 1
ATOM 3056 N N . ALA A 1 410 ? -17.744 -25.095 31.759 1.00 86.12 410 ALA A N 1
ATOM 3057 C CA . ALA A 1 410 ? -17.681 -24.746 33.173 1.00 86.12 410 ALA A CA 1
ATOM 3058 C C . ALA A 1 410 ? -16.475 -25.418 33.853 1.00 86.12 410 ALA A C 1
ATOM 3060 O O . ALA A 1 410 ? -16.400 -26.641 33.952 1.00 86.12 410 ALA A O 1
ATOM 3061 N N . ALA A 1 411 ? -15.546 -24.609 34.370 1.00 85.31 411 ALA A N 1
ATOM 3062 C CA . ALA A 1 411 ? -14.375 -25.097 35.104 1.00 85.31 411 ALA A CA 1
ATOM 3063 C C . ALA A 1 411 ? -14.688 -25.480 36.564 1.00 85.31 411 ALA A C 1
ATOM 3065 O O . ALA A 1 411 ? -14.024 -26.338 37.140 1.00 85.31 411 ALA A O 1
ATOM 3066 N N . GLU A 1 412 ? -15.697 -24.848 37.170 1.00 85.88 412 GLU A N 1
ATOM 3067 C CA . GLU A 1 412 ? -16.128 -25.093 38.547 1.00 85.88 412 GLU A CA 1
ATOM 3068 C C . GLU A 1 412 ? -17.652 -24.941 38.646 1.00 85.88 412 GLU A C 1
ATOM 3070 O O . GLU A 1 412 ? -18.240 -24.065 38.011 1.00 85.88 412 GLU A O 1
ATOM 3075 N N . VAL A 1 413 ? -18.297 -25.776 39.467 1.00 85.31 413 VAL A N 1
ATOM 3076 C CA . VAL A 1 413 ? -19.726 -25.663 39.790 1.00 85.31 413 VAL A CA 1
ATOM 3077 C C . VAL A 1 413 ? -19.873 -25.352 41.275 1.00 85.31 413 VAL A C 1
ATOM 3079 O O . VAL A 1 413 ? -19.553 -26.186 42.122 1.00 85.31 413 VAL A O 1
ATOM 3082 N N . ARG A 1 414 ? -20.400 -24.164 41.594 1.00 86.25 414 ARG A N 1
ATOM 3083 C CA . ARG A 1 414 ? -20.778 -23.770 42.959 1.00 86.25 414 ARG A CA 1
ATOM 3084 C C . ARG A 1 414 ? -22.290 -23.706 43.082 1.00 86.25 414 ARG A C 1
ATOM 3086 O O . ARG A 1 414 ? -22.961 -23.117 42.242 1.00 86.25 414 ARG A O 1
ATOM 3093 N N . VAL A 1 415 ? -22.812 -24.299 44.151 1.00 85.88 415 VAL A N 1
ATOM 3094 C CA . VAL A 1 415 ? -24.244 -24.295 44.462 1.00 85.88 415 VAL A CA 1
ATOM 3095 C C . VAL A 1 415 ? -24.453 -23.508 45.743 1.00 85.88 415 VAL A C 1
ATOM 3097 O O . VAL A 1 415 ? -24.023 -23.928 46.815 1.00 85.88 415 VAL A O 1
ATOM 3100 N N . THR A 1 416 ? -25.122 -22.368 45.631 1.00 84.25 416 THR A N 1
ATOM 3101 C CA . THR A 1 416 ? -25.547 -21.547 46.765 1.00 84.25 416 THR A CA 1
ATOM 3102 C C . THR A 1 416 ? -27.055 -21.658 46.928 1.00 84.25 416 THR A C 1
ATOM 3104 O O . THR A 1 416 ? -27.817 -21.469 45.983 1.00 84.25 416 THR A O 1
ATOM 3107 N N . ARG A 1 417 ? -27.499 -21.986 48.144 1.00 81.25 417 ARG A N 1
ATOM 3108 C CA . ARG A 1 417 ? -28.913 -21.937 48.520 1.00 81.25 417 ARG A CA 1
ATOM 3109 C C . ARG A 1 417 ? -29.144 -20.651 49.300 1.00 81.25 417 ARG A C 1
ATOM 3111 O O . ARG A 1 417 ? -28.655 -20.529 50.418 1.00 81.25 417 ARG A O 1
ATOM 3118 N N . SER A 1 418 ? -29.896 -19.727 48.724 1.00 80.31 418 SER A N 1
ATOM 3119 C CA . SER A 1 418 ? -30.445 -18.565 49.423 1.00 80.31 418 SER A CA 1
ATOM 3120 C C . SER A 1 418 ? -31.930 -18.802 49.711 1.00 80.31 418 SER A C 1
ATOM 3122 O O . SER A 1 418 ? -32.641 -19.406 48.908 1.00 80.31 418 SER A O 1
ATOM 3124 N N . GLY A 1 419 ? -32.390 -18.390 50.892 1.00 76.38 419 GLY A N 1
ATOM 3125 C CA . GLY A 1 419 ? -33.807 -18.357 51.257 1.00 76.38 419 GLY A CA 1
ATOM 3126 C C . GLY A 1 419 ? -34.271 -16.909 51.393 1.00 76.38 419 GLY A C 1
ATOM 3127 O O . GLY A 1 419 ? -33.474 -16.051 51.761 1.00 76.38 419 GLY A O 1
ATOM 3128 N N . PHE A 1 420 ? -35.542 -16.641 51.099 1.00 56.81 420 PHE A N 1
ATOM 3129 C CA . PHE A 1 420 ? -36.195 -15.383 51.463 1.00 56.81 420 PHE A CA 1
ATOM 3130 C C . PHE A 1 420 ? -36.979 -15.610 52.764 1.00 56.81 420 PHE A C 1
ATOM 3132 O O . PHE A 1 420 ? -37.895 -16.431 52.778 1.00 56.81 420 PHE A O 1
ATOM 3139 N N . GLY A 1 421 ? -36.605 -14.909 53.841 1.00 51.72 421 GLY A N 1
ATOM 3140 C CA . GLY A 1 421 ? -37.320 -14.888 55.127 1.00 51.72 421 GLY A CA 1
ATOM 3141 C C . GLY A 1 421 ? -36.465 -15.276 56.342 1.00 51.72 421 GLY A C 1
ATOM 3142 O O . GLY A 1 421 ? -35.649 -16.194 56.254 1.00 51.72 421 GLY A O 1
ATOM 3143 N N . ASP A 1 422 ? -36.695 -14.587 57.469 1.00 51.84 422 ASP A N 1
ATOM 3144 C CA . ASP A 1 422 ? -36.062 -14.726 58.800 1.00 51.84 422 ASP A CA 1
ATOM 3145 C C . ASP A 1 422 ? -36.338 -16.077 59.498 1.00 51.84 422 ASP A C 1
ATOM 3147 O O . ASP A 1 422 ? -36.711 -16.151 60.665 1.00 51.84 422 ASP A O 1
ATOM 3151 N N . ALA A 1 423 ? -36.153 -17.189 58.793 1.00 51.53 423 ALA A N 1
ATOM 3152 C CA . ALA A 1 423 ? -36.203 -18.532 59.361 1.00 51.53 423 ALA A CA 1
ATOM 3153 C C . ALA A 1 423 ? -34.793 -19.142 59.389 1.00 51.53 423 ALA A C 1
ATOM 3155 O O . ALA A 1 423 ? -34.533 -20.198 58.811 1.00 51.53 423 ALA A O 1
ATOM 3156 N N . THR A 1 424 ? -33.856 -18.457 60.050 1.00 46.78 424 THR A N 1
ATOM 3157 C CA . THR A 1 424 ? -32.504 -18.964 60.351 1.00 46.78 424 THR A CA 1
ATOM 3158 C C . THR A 1 424 ? -32.416 -19.629 61.723 1.00 46.78 424 THR A C 1
ATOM 3160 O O . THR A 1 424 ? -31.394 -19.535 62.391 1.00 46.78 424 THR A O 1
ATOM 3163 N N . GLU A 1 425 ? -33.443 -20.369 62.133 1.00 45.59 425 GLU A N 1
ATOM 3164 C CA . GLU A 1 425 ? -33.316 -21.349 63.212 1.00 45.59 425 GLU A CA 1
ATOM 3165 C C . GLU A 1 425 ? -33.913 -22.680 62.747 1.00 45.59 425 GLU A C 1
ATOM 3167 O O . GLU A 1 425 ? -35.124 -22.838 62.634 1.00 45.59 425 GLU A O 1
ATOM 3172 N N . GLY A 1 426 ? -33.052 -23.650 62.417 1.00 44.69 426 GLY A N 1
ATOM 3173 C CA . GLY A 1 426 ? -33.480 -25.053 62.343 1.00 44.69 426 GLY A CA 1
ATOM 3174 C C . GLY A 1 426 ? -32.873 -25.935 61.254 1.00 44.69 426 GLY A C 1
ATOM 3175 O O . GLY A 1 426 ? -32.975 -27.154 61.360 1.00 44.69 426 GLY A O 1
ATOM 3176 N N . TRP A 1 427 ? -32.202 -25.402 60.229 1.00 46.16 427 TRP A N 1
ATOM 3177 C CA . TRP A 1 427 ? -31.616 -26.252 59.178 1.00 46.16 427 TRP A CA 1
ATOM 3178 C C . TRP A 1 427 ? -30.097 -26.310 59.304 1.00 46.16 427 TRP A C 1
ATOM 3180 O O . TRP A 1 427 ? -29.357 -25.552 58.685 1.00 46.16 427 TRP A O 1
ATOM 3190 N N . GLY A 1 428 ? -29.655 -27.238 60.155 1.00 41.47 428 GLY A N 1
ATOM 3191 C CA . GLY A 1 428 ? -28.254 -27.522 60.429 1.00 41.47 428 GLY A CA 1
ATOM 3192 C C . GLY A 1 428 ? -27.426 -27.757 59.166 1.00 41.47 428 GLY A C 1
ATOM 3193 O O . GLY A 1 428 ? -27.868 -28.393 58.204 1.00 41.47 428 GLY A O 1
ATOM 3194 N N . GLY A 1 429 ? -26.190 -27.260 59.207 1.00 41.16 429 GLY A N 1
ATOM 3195 C CA . GLY A 1 429 ? -25.172 -27.500 58.197 1.00 41.16 429 GLY A CA 1
ATOM 3196 C C . GLY A 1 429 ? -24.951 -28.995 57.986 1.00 41.16 429 GLY A C 1
ATOM 3197 O O . GLY A 1 429 ? -24.229 -29.648 58.736 1.00 41.16 429 GLY A O 1
ATOM 3198 N N . ARG A 1 430 ? -25.554 -29.546 56.933 1.00 41.91 430 ARG A N 1
ATOM 3199 C CA . ARG A 1 430 ? -25.149 -30.836 56.380 1.00 41.91 430 ARG A CA 1
ATOM 3200 C C . ARG A 1 430 ? -24.186 -30.578 55.231 1.00 41.91 430 ARG A C 1
ATOM 3202 O O . ARG A 1 430 ? -24.502 -29.872 54.277 1.00 41.91 430 ARG A O 1
ATOM 3209 N N . ARG A 1 431 ? -22.994 -31.160 55.356 1.00 41.88 431 ARG A N 1
ATOM 3210 C CA . ARG A 1 431 ? -22.018 -31.316 54.275 1.00 41.88 431 ARG A CA 1
ATOM 3211 C C . ARG A 1 431 ? -22.685 -32.062 53.119 1.00 41.88 431 ARG A C 1
ATOM 3213 O O . ARG A 1 431 ? -23.266 -33.125 53.331 1.00 41.88 431 ARG A O 1
ATOM 3220 N N . TRP A 1 432 ? -22.585 -31.510 51.917 1.00 46.47 432 TRP A N 1
ATOM 3221 C CA . TRP A 1 432 ? -23.077 -32.138 50.696 1.00 46.47 432 TRP A CA 1
ATOM 3222 C C . TRP A 1 432 ? -21.964 -32.972 50.069 1.00 46.47 432 TRP A C 1
ATOM 3224 O O . TRP A 1 432 ? -20.863 -32.478 49.833 1.00 46.47 432 TRP A O 1
ATOM 3234 N N . CYS A 1 433 ? -22.260 -34.235 49.781 1.00 34.81 433 CYS A N 1
ATOM 3235 C CA . CYS A 1 433 ? -21.431 -35.059 48.917 1.00 34.81 433 CYS A CA 1
ATOM 3236 C C . CYS A 1 433 ? -21.805 -34.742 47.468 1.00 34.81 433 CYS A C 1
ATOM 3238 O O . CYS A 1 433 ? -22.863 -35.160 46.995 1.00 34.81 433 CYS A O 1
ATOM 3240 N N . GLY A 1 434 ? -20.943 -34.018 46.754 1.00 33.56 434 GLY A N 1
ATOM 3241 C CA . GLY A 1 434 ? -20.957 -34.076 45.297 1.00 33.56 434 GLY A CA 1
ATOM 3242 C C . GLY A 1 434 ? -20.665 -35.519 44.893 1.00 33.56 434 GLY A C 1
ATOM 3243 O O . GLY A 1 434 ? -19.585 -36.025 45.185 1.00 33.56 434 GLY A O 1
ATOM 3244 N N . SER A 1 435 ? -21.631 -36.212 44.290 1.00 37.84 435 SER A N 1
ATOM 3245 C CA . SER A 1 435 ? -21.313 -37.455 43.585 1.00 37.84 435 SER A CA 1
ATOM 3246 C C . SER A 1 435 ? -20.601 -37.069 42.293 1.00 37.84 435 SER A C 1
ATOM 3248 O O . SER A 1 435 ? -21.204 -36.351 41.491 1.00 37.84 435 SER A O 1
ATOM 3250 N N . PRO A 1 436 ? -19.347 -37.497 42.070 1.00 36.78 436 PRO A N 1
ATOM 3251 C CA . PRO A 1 436 ? -18.733 -37.342 40.764 1.00 36.78 436 PRO A CA 1
ATOM 3252 C C . PRO A 1 436 ? -19.563 -38.127 39.743 1.00 36.78 436 PRO A C 1
ATOM 3254 O O . PRO A 1 436 ? -19.973 -39.262 39.997 1.00 36.78 436 PRO A O 1
ATOM 3257 N N . ALA A 1 437 ? -19.844 -37.505 38.600 1.00 37.09 437 ALA A N 1
ATOM 3258 C CA . ALA A 1 437 ? -20.412 -38.211 37.462 1.00 37.09 437 ALA A CA 1
ATOM 3259 C C . ALA A 1 437 ? -19.444 -39.331 37.029 1.00 37.09 437 ALA A C 1
ATOM 3261 O O . ALA A 1 437 ? -18.227 -39.131 37.087 1.00 37.09 437 ALA A O 1
ATOM 3262 N N . PRO A 1 438 ? -19.942 -40.499 36.592 1.00 36.22 438 PRO A N 1
ATOM 3263 C CA . PRO A 1 438 ? -19.081 -41.544 36.071 1.00 36.22 438 PRO A CA 1
ATOM 3264 C C . PRO A 1 438 ? -18.468 -41.066 34.753 1.00 36.22 438 PRO A C 1
ATOM 3266 O O . PRO A 1 438 ? -19.157 -40.932 33.743 1.00 36.22 438 PRO A O 1
ATOM 3269 N N . THR A 1 439 ? -17.157 -40.835 34.750 1.00 35.62 439 THR A N 1
ATOM 3270 C CA . THR A 1 439 ? -16.364 -40.926 33.529 1.00 35.62 439 THR A CA 1
ATOM 3271 C C . THR A 1 439 ? -16.461 -42.369 33.043 1.00 35.62 439 THR A C 1
ATOM 3273 O O . THR A 1 439 ? -15.904 -43.293 33.630 1.00 35.62 439 THR A O 1
ATOM 3276 N N . THR A 1 440 ? -17.233 -42.583 31.982 1.00 37.91 440 THR A N 1
ATOM 3277 C CA . THR A 1 440 ? -17.211 -43.820 31.204 1.00 37.91 440 THR A CA 1
ATOM 3278 C C . THR A 1 440 ? -15.782 -44.104 30.751 1.00 37.91 440 THR A C 1
ATOM 3280 O O . THR A 1 440 ? -15.197 -43.318 30.010 1.00 37.91 440 THR A O 1
ATOM 3283 N N . GLY A 1 441 ? -15.231 -45.226 31.210 1.00 30.14 441 GLY A N 1
ATOM 3284 C CA . GLY A 1 441 ? -13.889 -45.683 30.868 1.00 30.14 441 GLY A CA 1
ATOM 3285 C C . GLY A 1 441 ? -13.528 -46.967 31.608 1.00 30.14 441 GLY A C 1
ATOM 3286 O O . GLY A 1 441 ? -12.733 -46.950 32.541 1.00 30.14 441 GLY A O 1
ATOM 3287 N N . CYS A 1 442 ? -14.155 -48.076 31.212 1.00 31.31 442 CYS A N 1
ATOM 3288 C CA . CYS A 1 442 ? -13.810 -49.433 31.631 1.00 31.31 442 CYS A CA 1
ATOM 3289 C C . CYS A 1 442 ? -12.304 -49.717 31.501 1.00 31.31 442 CYS A C 1
ATOM 3291 O O . CYS A 1 442 ? -11.754 -49.672 30.405 1.00 31.31 442 CYS A O 1
ATOM 3293 N N . SER A 1 443 ? -11.674 -50.135 32.598 1.00 29.05 443 SER A N 1
ATOM 3294 C CA . SER A 1 443 ? -10.509 -51.023 32.574 1.00 29.05 443 SER A CA 1
ATOM 3295 C C . SER A 1 443 ? -10.447 -51.798 33.888 1.00 29.05 443 SER A C 1
ATOM 3297 O O . SER A 1 443 ? -10.042 -51.305 34.938 1.00 29.05 443 SER A O 1
ATOM 3299 N N . THR A 1 444 ? -10.936 -53.029 33.827 1.00 31.50 444 THR A N 1
ATOM 3300 C CA . THR A 1 444 ? -10.804 -54.061 34.852 1.00 31.50 444 THR A CA 1
ATOM 3301 C C . THR A 1 444 ? -9.366 -54.576 34.909 1.00 31.50 444 THR A C 1
ATOM 3303 O O . THR A 1 444 ? -8.902 -55.138 33.918 1.00 31.50 444 THR A O 1
ATOM 3306 N N . ARG A 1 445 ? -8.706 -54.506 36.076 1.00 29.61 445 ARG A N 1
ATOM 3307 C CA . ARG A 1 445 ? -7.833 -55.582 36.598 1.00 29.61 445 ARG A CA 1
ATOM 3308 C C . ARG A 1 445 ? -7.511 -55.401 38.097 1.00 29.61 445 ARG A C 1
ATOM 3310 O O . ARG A 1 445 ? -7.546 -54.278 38.592 1.00 29.61 445 ARG A O 1
ATOM 3317 N N . PRO A 1 446 ? -7.276 -56.505 38.836 1.00 32.34 446 PRO A N 1
ATOM 3318 C CA . PRO A 1 446 ? -7.517 -56.573 40.273 1.00 32.34 446 PRO A CA 1
ATOM 3319 C C . PRO A 1 446 ? -6.293 -56.259 41.142 1.00 32.34 446 PRO A C 1
ATOM 3321 O O . PRO A 1 446 ? -5.140 -56.433 40.753 1.00 32.34 446 PRO A O 1
ATOM 3324 N N . TRP A 1 447 ? -6.602 -55.855 42.372 1.00 26.33 447 TRP A N 1
ATOM 3325 C CA . TRP A 1 447 ? -5.693 -55.580 43.479 1.00 26.33 447 TRP A CA 1
ATOM 3326 C C . TRP A 1 447 ? -4.838 -56.793 43.892 1.00 26.33 447 TRP A C 1
ATOM 3328 O O . TRP A 1 447 ? -5.365 -57.866 44.182 1.00 26.33 447 TRP A O 1
ATOM 3338 N N . ARG A 1 448 ? -3.526 -56.577 44.060 1.00 27.20 448 ARG A N 1
ATOM 3339 C CA . ARG A 1 448 ? -2.643 -57.377 44.929 1.00 27.20 448 ARG A CA 1
ATOM 3340 C C . ARG A 1 448 ? -2.134 -56.492 46.071 1.00 27.20 448 ARG A C 1
ATOM 3342 O O . ARG A 1 448 ? -1.662 -55.385 45.840 1.00 27.20 448 ARG A O 1
ATOM 3349 N N . ARG A 1 449 ? -2.239 -56.999 47.303 1.00 31.12 449 ARG A N 1
ATOM 3350 C CA . ARG A 1 449 ? -1.683 -56.404 48.530 1.00 31.12 449 ARG A CA 1
ATOM 3351 C C . ARG A 1 449 ? -0.164 -56.601 48.594 1.00 31.12 449 ARG A C 1
ATOM 3353 O O . ARG A 1 449 ? 0.306 -57.703 48.325 1.00 31.12 449 ARG A O 1
ATOM 3360 N N . GLY A 1 450 ? 0.555 -55.599 49.107 1.00 27.86 450 GLY A N 1
ATOM 3361 C CA . GLY A 1 450 ? 1.823 -55.816 49.810 1.00 27.86 450 GLY A CA 1
ATOM 3362 C C . GLY A 1 450 ? 2.833 -54.663 49.770 1.00 27.86 450 GLY A C 1
ATOM 3363 O O . GLY A 1 450 ? 3.411 -54.407 48.724 1.00 27.86 450 GLY A O 1
ATOM 3364 N N . ARG A 1 451 ? 3.137 -54.139 50.970 1.00 28.42 451 ARG A N 1
ATOM 3365 C CA . ARG A 1 451 ? 4.367 -53.439 51.418 1.00 28.42 451 ARG A CA 1
ATOM 3366 C C . ARG A 1 451 ? 4.475 -51.911 51.246 1.00 28.42 451 ARG A C 1
ATOM 3368 O O . ARG A 1 451 ? 4.529 -51.368 50.152 1.00 28.42 451 ARG A O 1
ATOM 3375 N N . THR A 1 452 ? 4.595 -51.250 52.397 1.00 30.33 452 THR A N 1
ATOM 3376 C CA . THR A 1 452 ? 5.249 -49.953 52.670 1.00 30.33 452 THR A CA 1
ATOM 3377 C C . THR A 1 452 ? 6.768 -50.164 52.908 1.00 30.33 452 THR A C 1
ATOM 3379 O O . THR A 1 452 ? 7.202 -51.313 52.983 1.00 30.33 452 THR A O 1
ATOM 3382 N N . PRO A 1 453 ? 7.579 -49.123 53.195 1.00 46.84 453 PRO A N 1
ATOM 3383 C CA . PRO A 1 453 ? 7.898 -47.947 52.374 1.00 46.84 453 PRO A CA 1
ATOM 3384 C C . PRO A 1 453 ? 9.435 -47.746 52.248 1.00 46.84 453 PRO A C 1
ATOM 3386 O O . PRO A 1 453 ? 10.202 -48.233 53.078 1.00 46.84 453 PRO A O 1
ATOM 3389 N N . THR A 1 454 ? 9.935 -46.963 51.283 1.00 28.34 454 THR A N 1
ATOM 3390 C CA . THR A 1 454 ? 11.309 -46.414 51.375 1.00 28.34 454 THR A CA 1
ATOM 3391 C C . THR A 1 454 ? 11.434 -45.049 50.694 1.00 28.34 454 THR A C 1
ATOM 3393 O O . THR A 1 454 ? 10.849 -44.800 49.645 1.00 28.34 454 THR A O 1
ATOM 3396 N N . ARG A 1 455 ? 12.169 -44.164 51.376 1.00 29.17 455 ARG A N 1
ATOM 3397 C CA . ARG A 1 455 ? 12.524 -42.775 51.051 1.00 29.17 455 ARG A CA 1
ATOM 3398 C C . ARG A 1 455 ? 13.383 -42.639 49.784 1.00 29.17 455 ARG A C 1
ATOM 3400 O O . ARG A 1 455 ? 14.217 -43.502 49.542 1.00 29.17 455 ARG A O 1
ATOM 3407 N N . CYS A 1 456 ? 13.246 -41.495 49.102 1.00 25.39 456 CYS A N 1
ATOM 3408 C CA . CYS A 1 456 ? 14.284 -40.505 48.712 1.00 25.39 456 CYS A CA 1
ATOM 3409 C C . CYS A 1 456 ? 13.685 -39.579 47.624 1.00 25.39 456 CYS A C 1
ATOM 3411 O O . CYS A 1 456 ? 13.092 -40.079 46.679 1.00 25.39 456 CYS A O 1
ATOM 3413 N N . ALA A 1 457 ? 13.538 -38.268 47.885 1.00 26.45 457 ALA A N 1
ATOM 3414 C CA . ALA A 1 457 ? 14.407 -37.162 47.412 1.00 26.45 457 ALA A CA 1
ATOM 3415 C C . ALA A 1 457 ? 14.393 -36.998 45.865 1.00 26.45 457 ALA A C 1
ATOM 3417 O O . ALA A 1 457 ? 14.521 -37.986 45.166 1.00 26.45 457 ALA A O 1
ATOM 3418 N N . ALA A 1 458 ? 14.285 -35.831 45.220 1.00 27.67 458 ALA A N 1
ATOM 3419 C CA . ALA A 1 458 ? 14.327 -34.426 45.616 1.00 27.67 458 ALA A CA 1
ATOM 3420 C C . ALA A 1 458 ? 13.867 -33.534 44.428 1.00 27.67 458 ALA A C 1
ATOM 3422 O O . ALA A 1 458 ? 13.905 -33.989 43.290 1.00 27.67 458 ALA A O 1
ATOM 3423 N N . ALA A 1 459 ? 13.560 -32.264 44.748 1.00 25.41 459 ALA A N 1
ATOM 3424 C CA . ALA A 1 459 ? 13.679 -31.034 43.936 1.00 25.41 459 ALA A CA 1
ATOM 3425 C C . ALA A 1 459 ? 12.813 -30.901 42.648 1.00 25.41 459 ALA A C 1
ATOM 3427 O O . ALA A 1 459 ? 12.598 -31.853 41.920 1.00 25.41 459 ALA A O 1
ATOM 3428 N N . THR A 1 460 ? 12.220 -29.760 42.278 1.00 27.59 460 THR A N 1
ATOM 3429 C CA . THR A 1 460 ? 12.581 -28.351 42.496 1.00 27.59 460 THR A CA 1
ATOM 3430 C C . THR A 1 460 ? 11.313 -27.490 42.452 1.00 27.59 460 THR A C 1
ATOM 3432 O O . THR A 1 460 ? 10.546 -27.559 41.496 1.00 27.59 460 THR A O 1
ATOM 3435 N N . ALA A 1 461 ? 11.113 -26.651 43.468 1.00 26.70 461 ALA A N 1
ATOM 3436 C CA . ALA A 1 461 ? 10.130 -25.571 43.467 1.00 26.70 461 ALA A CA 1
ATOM 3437 C C . ALA A 1 461 ? 10.869 -24.241 43.268 1.00 26.70 461 ALA A C 1
ATOM 3439 O O . ALA A 1 461 ? 11.752 -23.904 44.056 1.00 26.70 461 ALA A O 1
ATOM 3440 N N . ILE A 1 462 ? 10.504 -23.482 42.233 1.00 27.70 462 ILE A N 1
ATOM 3441 C CA . ILE A 1 462 ? 10.945 -22.095 42.067 1.00 27.70 462 ILE A CA 1
ATOM 3442 C C . ILE A 1 462 ? 9.966 -21.213 42.845 1.00 27.70 462 ILE A C 1
ATOM 3444 O O . ILE A 1 462 ? 8.822 -21.009 42.446 1.00 27.70 462 ILE A O 1
ATOM 3448 N N . ARG A 1 463 ? 10.433 -20.722 43.995 1.00 25.95 463 ARG A N 1
ATOM 3449 C CA . ARG A 1 463 ? 9.906 -19.546 44.692 1.00 25.95 463 ARG A CA 1
ATOM 3450 C C . ARG A 1 463 ? 10.598 -18.317 44.106 1.00 25.95 463 ARG A C 1
ATOM 3452 O O . ARG A 1 463 ? 11.821 -18.251 44.145 1.00 25.95 463 ARG A O 1
ATOM 3459 N N . THR A 1 464 ? 9.839 -17.310 43.692 1.00 27.89 464 THR A N 1
ATOM 3460 C CA . THR A 1 464 ? 10.314 -15.920 43.702 1.00 27.89 464 THR A CA 1
ATOM 3461 C C . THR A 1 464 ? 9.491 -15.156 44.720 1.00 27.89 464 THR A C 1
ATOM 3463 O O . THR A 1 464 ? 8.276 -15.021 44.594 1.00 27.89 464 THR A O 1
ATOM 3466 N N . ALA A 1 465 ? 10.184 -14.755 45.781 1.00 27.94 465 ALA A N 1
ATOM 3467 C CA . ALA A 1 465 ? 9.671 -13.991 46.893 1.00 27.94 465 ALA A CA 1
ATOM 3468 C C . ALA A 1 465 ? 9.602 -12.503 46.539 1.00 27.94 465 ALA A C 1
ATOM 3470 O O . ALA A 1 465 ? 10.515 -11.939 45.940 1.00 27.94 465 ALA A O 1
ATOM 3471 N N . THR A 1 466 ? 8.513 -11.892 46.981 1.00 27.81 466 THR A N 1
ATOM 3472 C CA . THR A 1 466 ? 8.320 -10.463 47.189 1.00 27.81 466 THR A CA 1
ATOM 3473 C C . THR A 1 466 ? 9.343 -9.945 48.204 1.00 27.81 466 THR A C 1
ATOM 3475 O O . THR A 1 466 ? 9.449 -10.501 49.297 1.00 27.81 466 THR A O 1
ATOM 3478 N N . SER A 1 467 ? 10.053 -8.860 47.888 1.00 28.16 467 SER A N 1
ATOM 3479 C CA . SER A 1 467 ? 10.805 -8.075 48.875 1.00 28.16 467 SER A CA 1
ATOM 3480 C C . SER A 1 467 ? 10.413 -6.603 48.783 1.00 28.16 467 SER A C 1
ATOM 3482 O O . SER A 1 467 ? 10.683 -5.941 47.782 1.00 28.16 467 SER A O 1
ATOM 3484 N N . CYS A 1 468 ? 9.789 -6.105 49.849 1.00 28.20 468 CYS A N 1
ATOM 3485 C CA . CYS A 1 468 ? 9.679 -4.685 50.163 1.00 28.20 468 CYS A CA 1
ATOM 3486 C C . CYS A 1 468 ? 10.991 -4.197 50.801 1.00 28.20 468 CYS A C 1
ATOM 3488 O O . CYS A 1 468 ? 11.562 -4.896 51.636 1.00 28.20 468 CYS A O 1
ATOM 3490 N N . GLY A 1 469 ? 11.422 -2.980 50.464 1.00 27.77 469 GLY A N 1
ATOM 3491 C CA . GLY A 1 469 ? 12.515 -2.255 51.123 1.00 27.77 469 GLY A CA 1
ATOM 3492 C C . GLY A 1 469 ? 12.719 -0.857 50.509 1.00 27.77 469 GLY A C 1
ATOM 3493 O O . GLY A 1 469 ? 12.349 -0.678 49.354 1.00 27.77 469 GLY A O 1
ATOM 3494 N N . PRO A 1 470 ? 13.210 0.148 51.262 1.00 36.72 470 PRO A N 1
ATOM 3495 C CA . PRO A 1 470 ? 12.548 1.455 51.350 1.00 36.72 470 PRO A CA 1
ATOM 3496 C C . PRO A 1 470 ? 13.283 2.662 50.724 1.00 36.72 470 PRO A C 1
ATOM 3498 O O . PRO A 1 470 ? 14.439 2.592 50.329 1.00 36.72 470 PRO A O 1
ATOM 3501 N N . ALA A 1 471 ? 12.521 3.764 50.691 1.00 32.38 471 ALA A N 1
ATOM 3502 C CA . ALA A 1 471 ? 12.813 5.196 50.534 1.00 3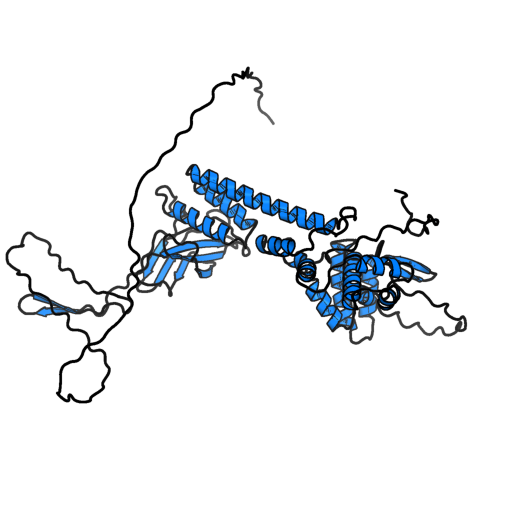2.38 471 ALA A CA 1
ATOM 3503 C C . ALA A 1 471 ? 14.268 5.703 50.414 1.00 32.38 471 ALA A C 1
ATOM 3505 O O . ALA A 1 471 ? 15.090 5.490 51.300 1.00 32.38 471 ALA A O 1
ATOM 3506 N N . ALA A 1 472 ? 14.484 6.584 49.427 1.00 31.92 472 ALA A N 1
ATOM 3507 C CA . ALA A 1 472 ? 15.390 7.731 49.529 1.00 31.92 472 ALA A CA 1
ATOM 3508 C C . ALA A 1 472 ? 14.985 8.839 48.533 1.00 31.92 472 ALA A C 1
ATOM 3510 O O . ALA A 1 472 ? 14.975 8.631 47.320 1.00 31.92 472 ALA A O 1
ATOM 3511 N N . SER A 1 473 ? 14.652 10.016 49.062 1.00 37.56 473 SER A N 1
ATOM 3512 C CA . SER A 1 473 ? 14.485 11.273 48.321 1.00 37.56 473 SER A CA 1
ATOM 3513 C C . SER A 1 473 ? 15.846 11.888 47.982 1.00 37.56 473 SER A C 1
ATOM 3515 O O . SER A 1 473 ? 16.781 11.761 48.775 1.00 37.56 473 SER A O 1
ATOM 3517 N N . PRO A 1 474 ? 15.927 12.681 46.902 1.00 46.81 474 PRO A N 1
ATOM 3518 C CA . PRO A 1 474 ? 16.702 13.913 46.994 1.00 46.81 474 PRO A CA 1
ATOM 3519 C C . PRO A 1 474 ? 15.993 15.120 46.363 1.00 46.81 474 PRO A C 1
ATOM 3521 O O . PRO A 1 474 ? 15.489 15.076 45.242 1.00 46.81 474 PRO A O 1
ATOM 3524 N N . SER A 1 475 ? 16.019 16.229 47.100 1.00 38.84 475 SER A N 1
ATOM 3525 C CA . SER A 1 475 ? 15.830 17.588 46.587 1.00 38.84 475 SER A CA 1
ATOM 3526 C C . SER A 1 475 ? 16.957 17.966 45.617 1.00 38.84 475 SER A C 1
ATOM 3528 O O . SER A 1 475 ? 18.078 17.470 45.755 1.00 38.84 475 SER A O 1
ATOM 3530 N N . PRO A 1 476 ? 16.721 18.952 44.738 1.00 53.69 476 PRO A N 1
ATOM 3531 C CA . PRO A 1 476 ? 17.689 20.040 44.685 1.00 53.69 476 PRO A CA 1
ATOM 3532 C C . PRO A 1 476 ? 17.068 21.442 44.633 1.00 53.69 476 PRO A C 1
ATOM 3534 O O . PRO A 1 476 ? 15.967 21.690 44.147 1.00 53.69 476 PRO A O 1
ATOM 3537 N N . SER A 1 477 ? 17.869 22.340 45.187 1.00 44.03 477 SER A N 1
ATOM 3538 C CA . SER A 1 477 ? 17.817 23.795 45.268 1.00 44.03 477 SER A CA 1
ATOM 3539 C C . SER A 1 477 ? 17.767 24.529 43.915 1.00 44.03 477 SER A C 1
ATOM 3541 O O . SER A 1 477 ? 18.153 23.983 42.887 1.00 44.03 477 SER A O 1
ATOM 3543 N N . GLY A 1 478 ? 17.321 25.795 43.978 1.00 36.66 478 GLY A N 1
ATOM 3544 C CA . GLY A 1 478 ? 17.050 26.750 42.884 1.00 36.66 478 GLY A CA 1
ATOM 3545 C C . GLY A 1 478 ? 18.183 27.068 41.891 1.00 36.66 478 GLY A C 1
ATOM 3546 O O . GLY A 1 478 ? 19.291 26.548 41.996 1.00 36.66 478 GLY A O 1
ATOM 3547 N N . PRO A 1 479 ? 17.921 28.000 40.950 1.00 54.06 479 PRO A N 1
ATOM 3548 C CA . PRO A 1 479 ? 18.219 29.391 41.289 1.00 54.06 479 PRO A CA 1
ATOM 3549 C C . PRO A 1 479 ? 17.223 30.450 40.780 1.00 54.06 479 PRO A C 1
ATOM 3551 O O . PRO A 1 479 ? 16.385 30.259 39.904 1.00 54.06 479 PRO A O 1
ATOM 3554 N N . SER A 1 480 ? 17.401 31.612 41.394 1.00 35.81 480 SER A N 1
ATOM 3555 C CA . SER A 1 480 ? 16.863 32.941 41.138 1.00 35.81 480 SER A CA 1
ATOM 3556 C C . SER A 1 480 ? 17.148 33.528 39.748 1.00 35.81 480 SER A C 1
ATOM 3558 O O . SER A 1 480 ? 18.255 33.395 39.234 1.00 35.81 480 SER A O 1
ATOM 3560 N N . GLY A 1 481 ? 16.230 34.388 39.288 1.00 31.61 481 GLY A N 1
ATOM 3561 C CA . GLY A 1 481 ? 16.585 35.668 38.658 1.00 31.61 481 GLY A CA 1
ATOM 3562 C C . GLY A 1 481 ? 16.351 35.781 37.150 1.00 31.61 481 GLY A C 1
ATOM 3563 O O . GLY A 1 481 ? 17.082 35.214 36.352 1.00 31.61 481 GLY A O 1
ATOM 3564 N N . GLY A 1 482 ? 15.389 36.619 36.745 1.00 31.58 482 GLY A N 1
ATOM 3565 C CA . GLY A 1 482 ? 15.251 36.999 35.336 1.00 31.58 482 GLY A CA 1
ATOM 3566 C C . GLY A 1 482 ? 13.972 37.748 34.981 1.00 31.58 482 GLY A C 1
ATOM 3567 O O . GLY A 1 482 ? 13.140 37.243 34.239 1.00 31.58 482 GLY A O 1
ATOM 3568 N N . ARG A 1 483 ? 13.814 38.976 35.486 1.00 37.50 483 ARG A N 1
ATOM 3569 C CA . ARG A 1 483 ? 12.800 39.937 35.016 1.00 37.50 483 ARG A CA 1
ATOM 3570 C C . ARG A 1 483 ? 12.950 40.169 33.505 1.00 37.50 483 ARG A C 1
ATOM 3572 O O . ARG A 1 483 ? 14.018 40.611 33.097 1.00 37.50 483 ARG A O 1
ATOM 3579 N N . ARG A 1 484 ? 11.880 40.046 32.709 1.00 36.75 484 ARG A N 1
ATOM 3580 C CA . ARG A 1 484 ? 11.697 40.836 31.472 1.00 36.75 484 ARG A CA 1
ATOM 3581 C C . ARG A 1 484 ? 10.213 41.053 31.146 1.00 36.75 484 ARG A C 1
ATOM 3583 O O . ARG A 1 484 ? 9.428 40.128 31.004 1.00 36.75 484 ARG A O 1
ATOM 3590 N N . ARG A 1 485 ? 9.897 42.347 31.083 1.00 33.34 485 ARG A N 1
ATOM 3591 C CA . ARG A 1 485 ? 8.693 43.052 30.625 1.00 33.34 485 ARG A CA 1
ATOM 3592 C C . ARG A 1 485 ? 7.941 42.379 29.468 1.00 33.34 485 ARG A C 1
ATOM 3594 O O . ARG A 1 485 ? 8.534 42.163 28.419 1.00 33.34 485 ARG A O 1
ATOM 3601 N N . TRP A 1 486 ? 6.619 42.281 29.604 1.00 31.88 486 TRP A N 1
ATOM 3602 C CA . TRP A 1 486 ? 5.684 42.374 28.480 1.00 31.88 486 TRP A CA 1
ATOM 3603 C C . TRP A 1 486 ? 4.901 43.681 28.607 1.00 31.88 486 TRP A C 1
ATOM 3605 O O . TRP A 1 486 ? 4.256 43.943 29.620 1.00 31.88 486 TRP A O 1
ATOM 3615 N N . ARG A 1 487 ? 5.046 44.537 27.592 1.00 33.84 487 ARG A N 1
ATOM 3616 C CA . ARG A 1 487 ? 4.242 45.738 27.364 1.00 33.84 487 ARG A CA 1
ATOM 3617 C C . ARG A 1 487 ? 3.228 45.431 26.266 1.00 33.84 487 ARG A C 1
ATOM 3619 O O . ARG A 1 487 ? 3.603 44.887 25.237 1.00 33.84 487 ARG A O 1
ATOM 3626 N N . ASN A 1 488 ? 2.017 45.914 26.513 1.00 32.59 488 ASN A N 1
ATOM 3627 C CA . ASN A 1 488 ? 1.086 46.534 25.574 1.00 32.59 488 ASN A CA 1
ATOM 3628 C C . ASN A 1 488 ? 0.555 45.701 24.397 1.00 32.59 488 ASN A C 1
ATOM 3630 O O . ASN A 1 488 ? 1.148 45.641 23.325 1.00 32.59 488 ASN A O 1
ATOM 3634 N N . SER A 1 489 ? -0.692 45.254 24.566 1.00 37.53 489 SER A N 1
ATOM 3635 C CA . SER A 1 489 ? -1.724 45.386 23.529 1.00 37.53 489 SER A CA 1
ATOM 3636 C C . SER A 1 489 ? -1.838 46.846 23.058 1.00 37.53 489 SER A C 1
ATOM 3638 O O . SER A 1 489 ? -1.571 47.770 23.835 1.00 37.53 489 SER A O 1
ATOM 3640 N N . PRO A 1 490 ? -2.315 47.071 21.825 1.00 48.59 490 PRO A N 1
ATOM 3641 C CA . PRO A 1 490 ? -3.645 47.667 21.752 1.00 48.59 490 PRO A CA 1
ATOM 3642 C C . PRO A 1 490 ? -4.550 47.086 20.658 1.00 48.59 490 PRO A C 1
ATOM 3644 O O . PRO A 1 490 ? -4.130 46.733 19.562 1.00 48.59 490 PRO A O 1
ATOM 3647 N N . CYS A 1 491 ? -5.823 47.034 21.042 1.00 34.81 491 CYS A N 1
ATOM 3648 C CA . CYS A 1 491 ? -7.037 47.368 20.306 1.00 34.81 491 CYS A CA 1
ATOM 3649 C C . CYS A 1 491 ? -6.918 47.818 18.840 1.00 34.81 491 CYS A C 1
ATOM 3651 O O . CYS A 1 491 ? -6.185 48.752 18.525 1.00 34.81 491 CYS A O 1
ATOM 3653 N N . GLY A 1 492 ? -7.847 47.320 18.018 1.00 31.89 492 GLY A N 1
ATOM 3654 C CA . GLY A 1 492 ? -8.425 48.104 16.926 1.00 31.89 492 GLY A CA 1
ATOM 3655 C C . GLY A 1 492 ? -8.977 47.269 15.774 1.00 31.89 492 GLY A C 1
ATOM 3656 O O . GLY A 1 492 ? -8.213 46.591 15.101 1.00 31.89 492 GLY A O 1
ATOM 3657 N N . GLY A 1 493 ? -10.281 47.396 15.496 1.00 33.16 493 GLY A N 1
ATOM 3658 C CA . GLY A 1 493 ? -10.787 47.224 14.128 1.00 33.16 493 GLY A CA 1
ATOM 3659 C C . GLY A 1 493 ? -12.057 46.398 13.938 1.00 33.16 493 GLY A C 1
ATOM 3660 O O . GLY A 1 493 ? -12.017 45.325 13.353 1.00 33.16 493 GLY A O 1
ATOM 3661 N N . THR A 1 494 ? -13.197 46.940 14.354 1.00 40.38 494 THR A N 1
ATOM 3662 C CA . THR A 1 494 ? -14.529 46.656 13.796 1.00 40.38 494 THR A CA 1
ATOM 3663 C C . THR A 1 494 ? -14.663 47.176 12.353 1.00 40.38 494 THR A C 1
ATOM 3665 O O . THR A 1 494 ? -14.185 48.273 12.073 1.00 40.38 494 THR A O 1
ATOM 3668 N N . ARG A 1 495 ? -15.361 46.428 11.474 1.00 41.00 495 ARG A N 1
ATOM 3669 C CA . ARG A 1 495 ? -16.236 46.869 10.343 1.00 41.00 495 ARG A CA 1
ATOM 3670 C C . ARG A 1 495 ? -16.822 45.620 9.645 1.00 41.00 495 ARG A C 1
ATOM 3672 O O . ARG A 1 495 ? -16.069 44.792 9.156 1.00 41.00 495 ARG A O 1
ATOM 3679 N N . THR A 1 496 ? -18.089 45.272 9.889 1.00 39.88 496 THR A N 1
ATOM 3680 C CA . THR A 1 496 ? -19.301 45.535 9.064 1.00 39.88 496 THR A CA 1
ATOM 3681 C C . THR A 1 496 ? -19.318 44.929 7.653 1.00 39.88 496 THR A C 1
ATOM 3683 O O . THR A 1 496 ? -18.691 45.459 6.746 1.00 39.88 496 THR A O 1
ATOM 3686 N N . ALA A 1 497 ? -20.085 43.839 7.539 1.00 41.50 497 ALA A N 1
ATOM 3687 C CA . ALA A 1 497 ? -21.238 43.577 6.662 1.00 41.50 497 ALA A CA 1
ATOM 3688 C C . ALA A 1 497 ? -21.312 44.078 5.197 1.00 41.50 497 ALA A C 1
ATOM 3690 O O . ALA A 1 497 ? -21.057 45.241 4.897 1.00 41.50 497 ALA A O 1
ATOM 3691 N N . SER A 1 498 ? -21.909 43.175 4.398 1.00 40.41 498 SER A N 1
ATOM 3692 C CA . SER A 1 498 ? -22.733 43.367 3.187 1.00 40.41 498 SER A CA 1
ATOM 3693 C C . SER A 1 498 ? -22.046 43.281 1.819 1.00 40.41 498 SER A C 1
ATOM 3695 O O . SER A 1 498 ? -21.518 44.271 1.322 1.00 40.41 498 SER A O 1
ATOM 3697 N N . ALA A 1 499 ? -22.154 42.110 1.180 1.00 49.38 499 ALA A N 1
ATOM 3698 C CA . ALA A 1 499 ? -22.974 41.857 -0.018 1.00 49.38 499 ALA A CA 1
ATOM 3699 C C . ALA A 1 499 ? -23.065 40.342 -0.260 1.00 49.38 499 ALA A C 1
ATOM 3701 O O . ALA A 1 499 ? -22.011 39.676 -0.138 1.00 49.38 499 ALA A O 1
#

Secondary structure (DSSP, 8-state):
---PPTTPPPP--SSPPPPP---SS---TTHHHHHHHHHHTT-SSHHHHHSPPPPPPPS--S---S-------PBB-TTS-EEE-GGGPEEE--HHHHHHHHHHHHT---TTHHHHHHHHHHHHHHHHH-TTHHHHHHHHHHHHHHHHH-SS--HHHHHHTTB-HHHHHHHHHHHHTTPPPSSHHHHHHHHHHHHSSSS-HHHHHHHHTTS--S-S-TTSPP-HHHHHHHHHHHHHHHHHHHHHHHHHHHHHTT-HHHHHHHHHHHHHH-TT-HHHHHHHHHHHHHHHS-TTS-GGG-EEEEEETTEEEEEEPPPSS--TTEEEEEEEEETT-GGG-EEEEEEE-SSEEEES-PPTTSEEEEEEEEEETTEE-SPPEEPPPEE--PPPEEEEEEEETTEEEEEEE--TT-S--------SSS--SS---PPP--PPP--------------------------------------------------------------

pLDDT: mean 79.92, std 23.63, range [25.39, 98.69]

Radius of gyration: 38.37 Å; chains: 1; bounding box: 83×106×120 Å